Protein AF-A0A849J3S6-F1 (afdb_monomer)

Secondary structure (DSSP, 8-state):
---HHHHHHHHHHHHHHHHHHHGGGHHHHHHHHHHHHHHH-HHHHT---HHHHHHHHHHHHHHHHHHHHHHHHTSPPPHHHHHHHHHHHHHHHHTT--HHHHHHHHHHHHHHHHHHHHH-TTTTSTTGGGGHHHHHHHHHHHHHHHHHHHHHHHHHHHHHHHHHHHHHHHHHHHHHHHT---TTS---GGGGS-EEEEEEEE-TT--HHHHHHHHHHHHHHS-EEEEEEETTEEEEEEE--SS--HHHHHHHHHHHBTTTSEEEEEEEEEE-HHHHHHHHHHHHHHHHHHHHHH-TTS-SEEEHHHHHHHHHHHTSHHHHHHHHHHHHGGGGGGGGSTTHHHHHHHHHHTTT-HHHHHHHTT--HHHHHHHHHHHHHHHHHHHTSHHHHHHHHHHHHHHHHHHHHHHHHHHHHTTT-----GGGTT------------S------------------------

Structure (mmCIF, N/CA/C/O backbone):
data_AF-A0A849J3S6-F1
#
_entry.id   AF-A0A849J3S6-F1
#
loop_
_atom_site.group_PDB
_atom_site.id
_atom_site.type_symbol
_atom_site.label_atom_id
_atom_site.label_alt_id
_atom_site.label_comp_id
_atom_site.label_asym_id
_atom_site.label_entity_id
_atom_site.label_seq_id
_atom_site.pdbx_PDB_ins_code
_atom_site.Cartn_x
_atom_site.Cartn_y
_atom_site.Cartn_z
_atom_site.occupancy
_atom_site.B_iso_or_equiv
_atom_site.auth_seq_id
_atom_site.auth_comp_id
_atom_site.auth_asym_id
_atom_site.auth_atom_id
_atom_site.pdbx_PDB_model_num
ATOM 1 N N . MET A 1 1 ? -9.230 21.180 59.616 1.00 38.84 1 MET A N 1
ATOM 2 C CA . MET A 1 1 ? -8.380 20.272 58.823 1.00 38.84 1 MET A CA 1
ATOM 3 C C . MET A 1 1 ? -9.153 18.963 58.733 1.00 38.84 1 MET A C 1
ATOM 5 O O . MET A 1 1 ? -9.091 18.172 59.657 1.00 38.84 1 MET A O 1
ATOM 9 N N . PHE A 1 2 ? -10.050 18.853 57.747 1.00 43.12 2 PHE A N 1
ATOM 10 C CA . PHE A 1 2 ? -10.914 17.678 57.570 1.00 43.12 2 PHE A CA 1
ATOM 11 C C . PHE A 1 2 ? -10.048 16.527 57.055 1.00 43.12 2 PHE A C 1
ATOM 13 O O . PHE A 1 2 ? -9.351 16.692 56.057 1.00 43.12 2 PHE A O 1
ATOM 20 N N . GLU A 1 3 ? -10.035 15.410 57.777 1.00 46.34 3 GLU A N 1
ATOM 21 C CA . GLU A 1 3 ? -9.228 14.235 57.452 1.00 46.34 3 GLU A CA 1
ATOM 22 C C . GLU A 1 3 ? -9.710 13.583 56.142 1.00 46.34 3 GLU A C 1
ATOM 24 O O . GLU A 1 3 ? -10.835 13.078 56.100 1.00 46.34 3 GLU A O 1
ATOM 29 N N . PRO A 1 4 ? -8.870 13.511 55.090 1.00 59.78 4 PRO A N 1
ATOM 30 C CA . PRO A 1 4 ? -9.241 12.896 53.811 1.00 59.78 4 PRO A CA 1
ATOM 31 C C . PRO A 1 4 ? -9.652 11.414 53.933 1.00 59.78 4 PRO A C 1
ATOM 33 O O . PRO A 1 4 ? -10.399 10.892 53.105 1.00 59.78 4 PRO A O 1
ATOM 36 N N . GLN A 1 5 ? -9.202 10.728 54.989 1.00 62.12 5 GLN A N 1
ATOM 37 C CA . GLN A 1 5 ? -9.518 9.320 55.246 1.00 62.12 5 GLN A CA 1
ATOM 38 C C . GLN A 1 5 ? -10.981 9.097 55.673 1.00 62.12 5 GLN A C 1
ATOM 40 O O . GLN A 1 5 ? -11.570 8.079 55.313 1.00 62.12 5 GLN A O 1
ATOM 45 N N . SER A 1 6 ? -11.594 10.056 56.378 1.00 69.44 6 SER A N 1
ATOM 46 C CA . SER A 1 6 ? -12.985 9.947 56.847 1.00 69.44 6 SER A CA 1
ATOM 47 C C . SER A 1 6 ? -13.983 10.071 55.689 1.00 69.44 6 SER A C 1
ATOM 49 O O . SER A 1 6 ? -14.912 9.269 55.569 1.00 69.44 6 SER A O 1
ATOM 51 N N . THR A 1 7 ? -13.737 11.012 54.771 1.00 75.81 7 THR A N 1
ATOM 52 C CA . THR A 1 7 ? -14.564 11.211 53.572 1.00 75.81 7 THR A CA 1
ATOM 53 C C . THR A 1 7 ? -14.465 10.025 52.613 1.00 75.81 7 THR A C 1
ATOM 55 O O . THR A 1 7 ? -15.486 9.551 52.122 1.00 75.81 7 THR A O 1
ATOM 58 N N . THR A 1 8 ? -13.262 9.478 52.411 1.00 81.38 8 THR A N 1
ATOM 59 C CA . THR A 1 8 ? -13.049 8.299 51.551 1.00 81.38 8 THR A CA 1
ATOM 60 C C . THR A 1 8 ? -13.844 7.091 52.055 1.00 81.38 8 THR A C 1
ATOM 62 O O . THR A 1 8 ? -14.567 6.457 51.291 1.00 81.38 8 THR A O 1
ATOM 65 N N . LEU A 1 9 ? -13.798 6.816 53.364 1.00 86.12 9 LEU A N 1
ATOM 66 C CA . LEU A 1 9 ? -14.548 5.712 53.969 1.00 86.12 9 LEU A CA 1
ATOM 67 C C . LEU A 1 9 ? -16.072 5.916 53.876 1.00 86.12 9 LEU A C 1
ATOM 69 O O . LEU A 1 9 ? -16.816 4.951 53.684 1.00 86.12 9 LEU A O 1
ATOM 73 N N . ALA A 1 10 ? -16.543 7.162 54.003 1.00 89.19 10 ALA A N 1
ATOM 74 C CA . ALA A 1 10 ? -17.956 7.503 53.854 1.00 89.19 10 ALA A CA 1
ATOM 75 C C . ALA A 1 10 ? -18.454 7.266 52.419 1.00 89.19 10 ALA A C 1
ATOM 77 O O . ALA A 1 10 ? -19.522 6.680 52.236 1.00 89.19 10 ALA A O 1
ATOM 78 N N . VAL A 1 11 ? -17.657 7.646 51.415 1.00 90.38 11 VAL A N 1
ATOM 79 C CA . VAL A 1 11 ? -17.949 7.412 49.993 1.00 90.38 11 VAL A CA 1
ATOM 80 C C . VAL A 1 11 ? -17.987 5.919 49.685 1.00 90.38 11 VAL A C 1
ATOM 82 O O . VAL A 1 11 ? -18.984 5.446 49.145 1.00 90.38 11 VAL A O 1
ATOM 85 N N . SER A 1 12 ? -16.975 5.147 50.099 1.00 91.31 12 SER A N 1
ATOM 86 C CA . SER A 1 12 ? -16.956 3.691 49.893 1.00 91.31 12 SER A CA 1
ATOM 87 C C . SER A 1 12 ? -18.169 3.004 50.524 1.00 91.31 12 SER A C 1
ATOM 89 O O . SER A 1 12 ? -18.787 2.137 49.908 1.00 91.31 12 SER A O 1
ATOM 91 N N . ARG A 1 13 ? -18.562 3.412 51.739 1.00 92.25 13 ARG A N 1
ATOM 92 C CA . ARG A 1 13 ? -19.748 2.861 52.411 1.00 92.25 13 ARG A CA 1
ATOM 93 C C . ARG A 1 13 ? -21.039 3.216 51.671 1.00 92.25 13 ARG A C 1
ATOM 95 O O . ARG A 1 13 ? -21.909 2.357 51.550 1.00 92.25 13 ARG A O 1
ATOM 102 N N . LEU A 1 14 ? -21.167 4.454 51.193 1.00 93.06 14 LEU A N 1
ATOM 103 C CA . LEU A 1 14 ? -22.329 4.898 50.425 1.00 93.06 14 LEU A CA 1
ATOM 104 C C . LEU A 1 14 ? -22.452 4.120 49.108 1.00 93.06 14 LEU A C 1
ATOM 106 O O . LEU A 1 14 ? -23.520 3.584 48.818 1.00 93.06 14 LEU A O 1
ATOM 110 N N . LEU A 1 15 ? -21.359 4.009 48.347 1.00 93.62 15 LEU A N 1
ATOM 111 C CA . LEU A 1 15 ? -21.323 3.257 47.090 1.00 93.62 15 LEU A CA 1
ATOM 112 C C . LEU A 1 15 ? -21.666 1.781 47.310 1.00 93.62 15 LEU A C 1
ATOM 114 O O . LEU A 1 15 ? -22.495 1.245 46.580 1.00 93.62 15 LEU A O 1
ATOM 118 N N . TYR A 1 16 ? -21.130 1.154 48.360 1.00 94.94 16 TYR A N 1
ATOM 119 C CA . TYR A 1 16 ? -21.482 -0.217 48.730 1.00 94.94 16 TYR A CA 1
ATOM 120 C C . TYR A 1 16 ? -22.984 -0.387 48.999 1.00 94.94 16 TYR A C 1
ATOM 122 O O . TYR A 1 16 ? -23.604 -1.319 48.491 1.00 94.94 16 TYR A O 1
ATOM 130 N N . GLN A 1 17 ? -23.588 0.517 49.778 1.00 94.06 17 GLN A N 1
ATOM 131 C CA . GLN A 1 17 ? -25.015 0.452 50.107 1.00 94.06 17 GLN A CA 1
ATOM 132 C C . GLN A 1 17 ? -25.901 0.633 48.870 1.00 94.06 17 GLN A C 1
ATOM 134 O O . GLN A 1 17 ? -26.889 -0.083 48.718 1.00 94.06 17 GLN A O 1
ATOM 139 N N . ILE A 1 18 ? -25.542 1.562 47.978 1.00 94.19 18 ILE A N 1
ATOM 140 C CA . ILE A 1 18 ? -26.258 1.765 46.714 1.00 94.19 18 ILE A CA 1
ATOM 141 C C . ILE A 1 18 ? -26.106 0.530 45.819 1.00 94.19 18 ILE A C 1
ATOM 143 O O . ILE A 1 18 ? -27.108 0.040 45.307 1.00 94.19 18 ILE A O 1
ATOM 147 N N . ALA A 1 19 ? -24.893 -0.013 45.678 1.00 95.06 19 ALA A N 1
ATOM 148 C CA . ALA A 1 19 ? -24.635 -1.206 44.874 1.00 95.06 19 ALA A CA 1
ATOM 149 C C . ALA A 1 19 ? -25.459 -2.407 45.354 1.00 95.06 19 ALA A C 1
ATOM 151 O O . ALA A 1 19 ? -26.106 -3.059 44.541 1.00 95.06 19 ALA A O 1
ATOM 152 N N . ALA A 1 20 ? -25.511 -2.643 46.670 1.00 93.88 20 ALA A N 1
ATOM 153 C CA . ALA A 1 20 ? -26.311 -3.717 47.259 1.00 93.88 20 ALA A CA 1
ATOM 154 C C . ALA A 1 20 ? -27.817 -3.565 46.971 1.00 93.88 20 ALA A C 1
ATOM 156 O O . ALA A 1 20 ? -28.517 -4.561 46.811 1.00 93.88 20 ALA A O 1
ATOM 157 N N . GLY A 1 21 ? -28.321 -2.327 46.888 1.00 92.25 21 GLY A N 1
ATOM 158 C CA . GLY A 1 21 ? -29.706 -2.057 46.493 1.00 92.25 21 GLY A CA 1
ATOM 159 C C . GLY A 1 21 ? -29.968 -2.273 44.999 1.00 92.25 21 GLY A C 1
ATOM 160 O O . GLY A 1 21 ? -31.044 -2.734 44.633 1.00 92.25 21 GLY A O 1
ATOM 161 N N . LEU A 1 22 ? -28.987 -1.971 44.145 1.00 94.81 22 LEU A N 1
ATOM 162 C CA . LEU A 1 22 ? -29.101 -2.088 42.688 1.00 94.81 22 LEU A CA 1
ATOM 163 C C . LEU A 1 22 ? -28.779 -3.494 42.153 1.00 94.81 22 LEU A C 1
ATOM 165 O O . LEU A 1 22 ? -29.126 -3.797 41.015 1.00 94.81 22 LEU A O 1
ATOM 169 N N . GLU A 1 23 ? -28.143 -4.367 42.940 1.00 93.50 23 GLU A N 1
ATOM 170 C CA . GLU A 1 23 ? -27.728 -5.709 42.496 1.00 93.50 23 GLU A CA 1
ATOM 171 C C . GLU A 1 23 ? -28.919 -6.563 42.025 1.00 93.50 23 GLU A C 1
ATOM 173 O O . GLU A 1 23 ? -28.847 -7.201 40.971 1.00 93.50 23 GLU A O 1
ATOM 178 N N . ALA A 1 24 ? -30.052 -6.485 42.733 1.00 91.81 24 ALA A N 1
ATOM 179 C CA . ALA A 1 24 ? -31.300 -7.156 42.357 1.00 91.81 24 ALA A CA 1
ATOM 180 C C . ALA A 1 24 ? -31.964 -6.572 41.094 1.00 91.81 24 ALA A C 1
ATOM 182 O O . ALA A 1 24 ? -32.828 -7.213 40.501 1.00 91.81 24 ALA A O 1
ATOM 183 N N . GLU A 1 25 ? -31.570 -5.367 40.676 1.00 94.38 25 GLU A N 1
ATOM 184 C CA . GLU A 1 25 ? -32.097 -4.678 39.495 1.00 94.38 25 GLU A CA 1
ATOM 185 C C . GLU A 1 25 ? -31.132 -4.722 38.299 1.00 94.38 25 GLU A C 1
ATOM 187 O O . GLU A 1 25 ? -31.404 -4.099 37.274 1.00 94.38 25 GLU A O 1
ATOM 192 N N . SER A 1 26 ? -30.022 -5.461 38.397 1.00 94.50 26 SER A N 1
ATOM 193 C CA . SER A 1 26 ? -28.978 -5.520 37.363 1.00 94.50 26 SER A CA 1
ATOM 194 C C . SER A 1 26 ? -29.527 -5.810 35.959 1.00 94.50 26 SER A C 1
ATOM 196 O O . SER A 1 26 ? -29.238 -5.045 35.040 1.00 94.50 26 SER A O 1
ATOM 198 N N . ASP A 1 27 ? -30.408 -6.802 35.803 1.00 95.50 27 ASP A N 1
ATOM 199 C CA . ASP A 1 27 ? -31.054 -7.122 34.519 1.00 95.50 27 ASP A CA 1
ATOM 200 C C . ASP A 1 27 ? -31.874 -5.946 33.960 1.00 95.50 27 ASP A C 1
ATOM 202 O O . ASP A 1 27 ? -31.818 -5.635 32.766 1.00 95.50 27 ASP A O 1
ATOM 206 N N . ARG A 1 28 ? -32.617 -5.238 34.826 1.00 96.88 28 ARG A N 1
ATOM 207 C CA . ARG A 1 28 ? -33.397 -4.050 34.439 1.00 96.88 28 ARG A CA 1
ATOM 208 C C . ARG A 1 28 ? -32.472 -2.933 33.963 1.00 96.88 28 ARG A C 1
ATOM 210 O O . ARG A 1 28 ? -32.774 -2.274 32.968 1.00 96.88 28 ARG A O 1
ATOM 217 N N . ILE A 1 29 ? -31.362 -2.716 34.664 1.00 97.81 29 ILE A N 1
ATOM 218 C CA . ILE A 1 29 ? -30.374 -1.690 34.321 1.00 97.81 29 ILE A CA 1
ATOM 219 C C . ILE A 1 29 ? -29.701 -2.038 32.988 1.00 97.81 29 ILE A C 1
ATOM 221 O O . ILE A 1 29 ? -29.568 -1.171 32.126 1.00 97.81 29 ILE A O 1
ATOM 225 N N . THR A 1 30 ? -29.348 -3.306 32.760 1.00 97.94 30 THR A N 1
ATOM 226 C CA . THR A 1 30 ? -28.805 -3.777 31.477 1.00 97.94 30 THR A CA 1
ATOM 227 C C . THR A 1 30 ? -29.768 -3.501 30.327 1.00 97.94 30 THR A C 1
ATOM 229 O O . THR A 1 30 ? -29.363 -2.929 29.313 1.00 97.94 30 THR A O 1
ATOM 232 N N . LEU A 1 31 ? -31.056 -3.813 30.494 1.00 97.62 31 LEU A N 1
ATOM 233 C CA . LEU A 1 31 ? -32.079 -3.491 29.496 1.00 97.62 31 LEU A CA 1
ATOM 234 C C . LEU A 1 31 ? -32.222 -1.978 29.270 1.00 97.62 31 LEU A C 1
ATOM 236 O O . LEU A 1 31 ? -32.399 -1.549 28.131 1.00 97.62 31 LEU A O 1
ATOM 240 N N . ALA A 1 32 ? -32.098 -1.160 30.319 1.00 98.06 32 ALA A N 1
ATOM 241 C CA . ALA A 1 32 ? -32.125 0.297 30.196 1.00 98.06 32 ALA A CA 1
ATOM 242 C C . ALA A 1 32 ? -30.933 0.836 29.385 1.00 98.06 32 ALA A C 1
ATOM 244 O O . ALA A 1 32 ? -31.113 1.725 28.550 1.00 98.06 32 ALA A O 1
ATOM 245 N N . VAL A 1 33 ? -29.733 0.274 29.573 1.00 98.19 33 VAL A N 1
ATOM 246 C CA . VAL A 1 33 ? -28.544 0.613 28.771 1.00 98.19 33 VAL A CA 1
ATOM 247 C C . VAL A 1 33 ? -28.766 0.264 27.299 1.00 98.19 33 VAL A C 1
ATOM 249 O O . VAL A 1 33 ? -28.520 1.100 26.432 1.00 98.19 33 VAL A O 1
ATOM 252 N N . ILE A 1 34 ? -29.274 -0.934 27.006 1.00 97.12 34 ILE A N 1
ATOM 253 C CA . ILE A 1 34 ? -29.529 -1.384 25.627 1.00 97.12 34 ILE A CA 1
ATOM 254 C C . ILE A 1 34 ? -30.582 -0.505 24.953 1.00 97.12 34 ILE A C 1
ATOM 256 O O . ILE A 1 34 ? -30.379 -0.042 23.832 1.00 97.12 34 ILE A O 1
ATOM 260 N N . HIS A 1 35 ? -31.671 -0.195 25.657 1.00 97.38 35 HIS A N 1
ATOM 261 C CA . HIS A 1 35 ? -32.690 0.717 25.148 1.00 97.38 35 HIS A CA 1
ATOM 262 C C . HIS A 1 35 ? -32.108 2.109 24.851 1.00 97.38 35 HIS A C 1
ATOM 264 O O . HIS A 1 35 ? -32.442 2.720 23.836 1.00 97.38 35 HIS A O 1
ATOM 270 N N . ALA A 1 36 ? -31.204 2.612 25.699 1.00 97.94 36 ALA A N 1
ATOM 271 C CA . ALA A 1 36 ? -30.512 3.872 25.445 1.00 97.94 36 ALA A CA 1
ATOM 272 C C . ALA A 1 36 ? -29.578 3.790 24.223 1.00 97.94 36 ALA A C 1
ATOM 274 O O . ALA A 1 36 ? -29.504 4.749 23.456 1.00 97.94 36 ALA A O 1
ATOM 275 N N . TYR A 1 37 ? -28.911 2.655 23.984 1.00 97.25 37 TYR A N 1
ATOM 276 C CA . TYR A 1 37 ? -28.100 2.452 22.776 1.00 97.25 37 TYR A CA 1
ATOM 277 C C . TYR A 1 37 ? -28.961 2.509 21.512 1.00 97.25 37 TYR A C 1
ATOM 279 O O . TYR A 1 37 ? -28.650 3.276 20.599 1.00 97.25 37 TYR A O 1
ATOM 287 N N . ASP A 1 38 ? -30.065 1.761 21.480 1.00 95.62 38 ASP A N 1
ATOM 288 C CA . ASP A 1 38 ? -30.997 1.750 20.348 1.00 95.62 38 ASP A CA 1
ATOM 289 C C . ASP A 1 38 ? -31.619 3.132 20.109 1.00 95.62 38 ASP A C 1
ATOM 291 O O . ASP A 1 38 ? -31.822 3.557 18.965 1.00 95.62 38 ASP A O 1
ATOM 295 N N . PHE A 1 39 ? -31.902 3.877 21.177 1.00 96.69 39 PHE A N 1
ATOM 296 C CA . PHE A 1 39 ? -32.488 5.205 21.068 1.00 96.69 39 PHE A CA 1
ATOM 297 C C . PHE A 1 39 ? -31.479 6.272 20.622 1.00 96.69 39 PHE A C 1
ATOM 299 O O . PHE A 1 39 ? -31.827 7.123 19.806 1.00 96.69 39 PHE A O 1
ATOM 306 N N . GLU A 1 40 ? -30.233 6.238 21.089 1.00 97.44 40 GLU A N 1
ATOM 307 C CA . GLU A 1 40 ? -29.298 7.367 20.939 1.00 97.44 40 GLU A CA 1
ATOM 308 C C . GLU A 1 40 ? -28.202 7.145 19.897 1.00 97.44 40 GLU A C 1
ATOM 310 O O . GLU A 1 40 ? -27.584 8.115 19.450 1.00 97.44 40 GLU A O 1
ATOM 315 N N . ILE A 1 41 ? -27.947 5.897 19.496 1.00 97.25 41 ILE A N 1
ATOM 316 C CA . ILE A 1 41 ? -26.786 5.537 18.678 1.00 97.25 41 ILE A CA 1
ATOM 317 C C . ILE A 1 41 ? -27.263 4.909 17.361 1.00 97.25 41 ILE A C 1
ATOM 319 O O . ILE A 1 41 ? -27.578 3.717 17.323 1.00 97.25 41 ILE A O 1
ATOM 323 N N . PRO A 1 42 ? -27.291 5.674 16.249 1.00 96.56 42 PRO A N 1
ATOM 324 C CA . PRO A 1 42 ? -27.796 5.191 14.962 1.00 96.56 42 PRO A CA 1
ATOM 325 C C . PRO A 1 42 ? -27.152 3.880 14.495 1.00 96.56 42 PRO A C 1
ATOM 327 O O . PRO A 1 42 ? -27.852 3.000 14.000 1.00 96.56 42 PRO A O 1
ATOM 330 N N . THR A 1 43 ? -25.839 3.724 14.699 1.00 95.38 43 THR A N 1
ATOM 331 C CA . THR A 1 43 ? -25.095 2.516 14.317 1.00 95.38 43 THR A CA 1
ATOM 332 C C . THR A 1 43 ? -25.557 1.278 15.082 1.00 95.38 43 THR A C 1
ATOM 334 O O . THR A 1 43 ? -25.656 0.212 14.486 1.00 95.38 43 THR A O 1
ATOM 337 N N . TYR A 1 44 ? -25.878 1.406 16.376 1.00 95.19 44 TYR A N 1
ATOM 338 C CA . TYR A 1 44 ? -26.366 0.280 17.180 1.00 95.19 44 TYR A CA 1
ATOM 339 C C . TYR A 1 44 ? -27.829 -0.038 16.864 1.00 95.19 44 TYR A C 1
ATOM 341 O O . TYR A 1 44 ? -28.159 -1.202 16.659 1.00 95.19 44 TYR A O 1
ATOM 349 N N . ARG A 1 45 ? -28.674 0.985 16.676 1.00 96.06 45 ARG A N 1
ATOM 350 C CA . ARG A 1 45 ? -30.063 0.809 16.217 1.00 96.06 45 ARG A CA 1
ATOM 351 C C . ARG A 1 45 ? -30.155 0.041 14.892 1.00 96.06 45 ARG A C 1
ATOM 353 O O . ARG A 1 45 ? -31.105 -0.702 14.661 1.00 96.06 45 ARG A O 1
ATOM 360 N N . ALA A 1 46 ? -29.183 0.249 14.004 1.00 95.12 46 ALA A N 1
ATOM 361 C CA . ALA A 1 46 ? -29.123 -0.400 12.698 1.00 95.12 46 ALA A CA 1
ATOM 362 C C . ALA A 1 46 ? -28.688 -1.880 12.755 1.00 95.12 46 ALA A C 1
ATOM 364 O O . ALA A 1 46 ? -28.790 -2.575 11.741 1.00 95.12 46 ALA A O 1
ATOM 365 N N . ILE A 1 47 ? -28.228 -2.387 13.907 1.00 93.31 47 ILE A N 1
ATOM 366 C CA . ILE A 1 47 ? -27.844 -3.793 14.065 1.00 93.31 47 ILE A CA 1
ATOM 367 C C . ILE A 1 47 ? -29.096 -4.663 13.926 1.00 93.31 47 ILE A C 1
ATOM 369 O O . ILE A 1 47 ? -29.991 -4.641 14.774 1.00 93.31 47 ILE A O 1
ATOM 373 N N . SER A 1 48 ? -29.151 -5.451 12.854 1.00 91.88 48 SER A N 1
ATOM 374 C CA . SER A 1 48 ? -30.236 -6.401 12.575 1.00 91.88 48 SER A CA 1
ATOM 375 C C . SER A 1 48 ? -29.869 -7.852 12.895 1.00 91.88 48 SER A C 1
ATOM 377 O O . SER A 1 48 ? -30.763 -8.655 13.146 1.00 91.88 48 SER A O 1
ATOM 379 N N . ASP A 1 49 ? -28.576 -8.186 12.925 1.00 93.88 49 ASP A N 1
ATOM 380 C CA . ASP A 1 49 ? -28.091 -9.526 13.261 1.00 93.88 49 ASP A CA 1
ATOM 381 C C . ASP A 1 49 ? -28.338 -9.840 14.746 1.00 93.88 49 ASP A C 1
ATOM 383 O O . ASP A 1 49 ? -27.814 -9.164 15.637 1.00 93.88 49 ASP A O 1
ATOM 387 N N . GLN A 1 50 ? -29.116 -10.894 15.012 1.00 94.62 50 GLN A N 1
ATOM 388 C CA . GLN A 1 50 ? -29.448 -11.327 16.367 1.00 94.62 50 GLN A CA 1
ATOM 389 C C . GLN A 1 50 ? -28.208 -11.731 17.170 1.00 94.62 50 GLN A C 1
ATOM 391 O O . GLN A 1 50 ? -28.105 -11.363 18.334 1.00 94.62 50 GLN A O 1
ATOM 396 N N . ARG A 1 51 ? -27.221 -12.396 16.555 1.00 94.19 51 ARG A N 1
ATOM 397 C CA . ARG A 1 51 ? -25.986 -12.794 17.255 1.00 94.19 51 ARG A CA 1
ATOM 398 C C . ARG A 1 51 ? -25.209 -11.577 17.735 1.00 94.19 51 ARG A C 1
ATOM 400 O O . ARG A 1 51 ? -24.616 -11.590 18.809 1.00 94.19 51 ARG A O 1
ATOM 407 N N . MET A 1 52 ? -25.216 -10.513 16.934 1.00 94.62 52 MET A N 1
ATOM 408 C CA . MET A 1 52 ? -24.579 -9.256 17.300 1.00 94.62 52 MET A CA 1
ATOM 409 C C . MET A 1 52 ? -25.340 -8.552 18.426 1.00 94.62 52 MET A C 1
ATOM 411 O O . MET A 1 52 ? -24.700 -8.013 19.325 1.00 94.62 52 MET A O 1
ATOM 415 N N . ARG A 1 53 ? -26.679 -8.592 18.426 1.00 94.56 53 ARG A N 1
ATOM 416 C CA . ARG A 1 53 ? -27.500 -8.067 19.533 1.00 94.56 53 ARG A CA 1
ATOM 417 C C . ARG A 1 53 ? -27.274 -8.826 20.837 1.00 94.56 53 ARG A C 1
ATOM 419 O O . ARG A 1 53 ? -27.080 -8.185 21.866 1.00 94.56 53 ARG A O 1
ATOM 426 N N . ASP A 1 54 ? -27.235 -10.154 20.787 1.00 95.69 54 ASP A N 1
ATOM 427 C CA . ASP A 1 54 ? -26.960 -11.000 21.955 1.00 95.69 54 ASP A CA 1
ATOM 428 C C . ASP A 1 54 ? -25.572 -10.686 22.534 1.00 95.69 54 ASP A C 1
ATOM 430 O O . ASP A 1 54 ? -25.396 -10.548 23.741 1.00 95.69 54 ASP A O 1
ATOM 434 N N . ASP A 1 55 ? -24.582 -10.469 21.667 1.00 96.38 55 ASP A N 1
ATOM 435 C CA . ASP A 1 55 ? -23.248 -10.061 22.094 1.00 96.38 55 ASP A CA 1
ATOM 436 C C . ASP A 1 55 ? -23.214 -8.637 22.685 1.00 96.38 55 ASP A C 1
ATOM 438 O O . ASP A 1 55 ? -22.492 -8.388 23.649 1.00 96.38 55 ASP A O 1
ATOM 442 N N . VAL A 1 56 ? -24.001 -7.688 22.153 1.00 96.31 56 VAL A N 1
ATOM 443 C CA . VAL A 1 56 ? -24.177 -6.363 22.784 1.00 96.31 56 VAL A CA 1
ATOM 444 C C . VAL A 1 56 ? -24.776 -6.523 24.180 1.00 96.31 56 VAL A C 1
ATOM 446 O O . VAL A 1 56 ? -24.285 -5.882 25.107 1.00 96.31 56 VAL A O 1
ATOM 449 N N . PHE A 1 57 ? -25.773 -7.396 24.345 1.00 97.00 57 PHE A N 1
ATOM 450 C CA . PHE A 1 57 ? -26.382 -7.673 25.644 1.00 97.00 57 PHE A CA 1
ATOM 451 C C . PHE A 1 57 ? -25.343 -8.165 26.658 1.00 97.00 57 PHE A C 1
ATOM 453 O O . PHE A 1 57 ? -25.222 -7.572 27.728 1.00 97.00 57 PHE A O 1
ATOM 460 N N . VAL A 1 58 ? -24.533 -9.167 26.298 1.00 97.50 58 VAL A N 1
ATOM 461 C CA . VAL A 1 58 ? -23.470 -9.712 27.166 1.00 97.50 58 VAL A CA 1
ATOM 462 C C . VAL A 1 58 ? -22.473 -8.629 27.592 1.00 97.50 58 VAL A C 1
ATOM 464 O O . VAL A 1 58 ? -22.059 -8.572 28.751 1.00 97.50 58 VAL A O 1
ATOM 467 N N . VAL A 1 59 ? -22.093 -7.732 26.678 1.00 97.12 59 VAL A N 1
ATOM 468 C CA . VAL A 1 59 ? -21.178 -6.623 26.992 1.00 97.12 59 VAL A CA 1
ATOM 469 C C . VAL A 1 59 ? -21.843 -5.595 27.913 1.00 97.12 59 VAL A C 1
ATOM 471 O O . VAL A 1 59 ? -21.215 -5.143 28.870 1.00 97.12 59 VAL A O 1
ATOM 474 N N . CYS A 1 60 ? -23.106 -5.234 27.672 1.00 97.44 60 CYS A N 1
ATOM 475 C CA . CYS A 1 60 ? -23.864 -4.335 28.546 1.00 97.44 60 CYS A CA 1
ATOM 476 C C . CYS A 1 60 ? -24.040 -4.922 29.952 1.00 97.44 60 CYS A C 1
ATOM 478 O O . CYS A 1 60 ? -23.865 -4.209 30.938 1.00 97.44 60 CYS A O 1
ATOM 480 N N . GLU A 1 61 ? -24.326 -6.217 30.060 1.00 97.88 61 GLU A N 1
ATOM 481 C CA . GLU A 1 61 ? -24.396 -6.936 31.332 1.00 97.88 61 GLU A CA 1
ATOM 482 C C . GLU A 1 61 ? -23.054 -6.894 32.077 1.00 97.88 61 GLU A C 1
ATOM 484 O O . GLU A 1 61 ? -23.013 -6.571 33.265 1.00 97.88 61 GLU A O 1
ATOM 489 N N . ALA A 1 62 ? -21.941 -7.132 31.375 1.00 97.06 62 ALA A N 1
ATOM 490 C CA . ALA A 1 62 ? -20.602 -7.030 31.949 1.00 97.06 62 ALA A CA 1
ATOM 491 C C . ALA A 1 62 ? -20.290 -5.609 32.454 1.00 97.06 62 ALA A C 1
ATOM 493 O O . ALA A 1 62 ? -19.747 -5.460 33.548 1.00 97.06 62 ALA A O 1
ATOM 494 N N . ILE A 1 63 ? -20.680 -4.563 31.715 1.00 96.00 63 ILE A N 1
ATOM 495 C CA . ILE A 1 63 ? -20.518 -3.162 32.143 1.00 96.00 63 ILE A CA 1
ATOM 496 C C . ILE A 1 63 ? -21.288 -2.898 33.444 1.00 96.00 63 ILE A C 1
ATOM 498 O O . ILE A 1 63 ? -20.708 -2.376 34.397 1.00 96.00 63 ILE A O 1
ATOM 502 N N . VAL A 1 64 ? -22.569 -3.281 33.507 1.00 97.00 64 VAL A N 1
ATOM 503 C CA . VAL A 1 64 ? -23.417 -3.085 34.698 1.00 97.00 64 VAL A CA 1
ATOM 504 C C . VAL A 1 64 ? -22.852 -3.850 35.893 1.00 97.00 64 VAL A C 1
ATOM 506 O O . VAL A 1 64 ? -22.650 -3.276 36.963 1.00 97.00 64 VAL A O 1
ATOM 509 N N . ARG A 1 65 ? -22.524 -5.132 35.708 1.00 96.06 65 ARG A N 1
ATOM 510 C CA . ARG A 1 65 ? -21.954 -5.979 36.760 1.00 96.06 65 ARG A CA 1
ATOM 511 C C . ARG A 1 65 ? -20.623 -5.433 37.269 1.00 96.06 65 ARG A C 1
ATOM 513 O O . ARG A 1 65 ? -20.400 -5.386 38.476 1.00 96.06 65 ARG A O 1
ATOM 520 N N . GLY A 1 66 ? -19.746 -5.010 36.363 1.00 94.81 66 GLY A N 1
ATOM 521 C CA . GLY A 1 66 ? -18.442 -4.470 36.723 1.00 94.81 66 GLY A CA 1
ATOM 522 C C . GLY A 1 66 ? -18.530 -3.126 37.442 1.00 94.81 66 GLY A C 1
ATOM 523 O O . GLY A 1 66 ? -17.770 -2.906 38.380 1.00 94.81 66 GLY A O 1
ATOM 524 N N . TRP A 1 67 ? -19.494 -2.271 37.087 1.00 95.00 67 TRP A N 1
ATOM 525 C CA . TRP A 1 67 ? -19.789 -1.044 37.836 1.00 95.00 67 TRP A CA 1
ATOM 526 C C . TRP A 1 67 ? -20.263 -1.340 39.259 1.00 95.00 67 TRP A C 1
ATOM 528 O O . TRP A 1 67 ? -19.708 -0.800 40.213 1.00 95.00 67 TRP A O 1
ATOM 538 N N . LEU A 1 68 ? -21.234 -2.245 39.422 1.00 95.50 68 LEU A N 1
ATOM 539 C CA . LEU A 1 68 ? -21.742 -2.626 40.743 1.00 95.50 68 LEU A CA 1
ATOM 540 C C . LEU A 1 68 ? -20.633 -3.226 41.621 1.00 95.50 68 LEU A C 1
ATOM 542 O O . LEU A 1 68 ? -20.490 -2.837 42.778 1.00 95.50 68 LEU A O 1
ATOM 546 N N . ARG A 1 69 ? -19.784 -4.101 41.064 1.00 94.56 69 ARG A N 1
ATOM 547 C CA . ARG A 1 69 ? -18.622 -4.673 41.773 1.00 94.56 69 ARG A CA 1
ATOM 548 C C . ARG A 1 69 ? -17.591 -3.612 42.161 1.00 94.56 69 ARG A C 1
ATOM 550 O O . ARG A 1 69 ? -17.092 -3.631 43.290 1.00 94.56 69 ARG A O 1
ATOM 557 N N . ALA A 1 70 ? -17.300 -2.670 41.266 1.00 93.25 70 ALA A N 1
ATOM 558 C CA . ALA A 1 70 ? -16.403 -1.551 41.545 1.00 93.25 70 ALA A CA 1
ATOM 559 C C . ALA A 1 70 ? -16.953 -0.647 42.660 1.00 93.25 70 ALA A C 1
ATOM 561 O O . ALA A 1 70 ? -16.209 -0.257 43.557 1.00 93.25 70 ALA A O 1
ATOM 562 N N . MET A 1 71 ? -18.265 -0.386 42.678 1.00 93.81 71 MET A N 1
ATOM 563 C CA . MET A 1 71 ? -18.926 0.341 43.767 1.00 93.81 71 MET A CA 1
ATOM 564 C C . MET A 1 71 ? -18.858 -0.415 45.100 1.00 93.81 71 MET A C 1
ATOM 566 O O . MET A 1 71 ? -18.570 0.191 46.131 1.00 93.81 71 MET A O 1
ATOM 570 N N . SER A 1 72 ? -19.094 -1.733 45.099 1.00 92.75 72 SER A N 1
ATOM 571 C CA . SER A 1 72 ? -19.043 -2.560 46.313 1.00 92.75 72 SER A CA 1
ATOM 572 C C . SER A 1 72 ? -17.649 -2.637 46.932 1.00 92.75 72 SER A C 1
ATOM 574 O O . SER A 1 72 ? -17.521 -2.750 48.148 1.00 92.75 72 SER A O 1
ATOM 576 N N . THR A 1 73 ? -16.602 -2.593 46.111 1.00 89.00 73 THR A N 1
ATOM 577 C CA . THR A 1 73 ? -15.208 -2.692 46.568 1.00 89.00 73 THR A CA 1
ATOM 578 C C . THR A 1 73 ? -14.522 -1.333 46.706 1.00 89.00 73 THR A C 1
ATOM 580 O O . THR A 1 73 ? -13.434 -1.265 47.274 1.00 89.00 73 THR A O 1
ATOM 583 N N . ALA A 1 74 ? -15.150 -0.259 46.208 1.00 82.56 74 ALA A N 1
ATOM 584 C CA . ALA A 1 74 ? -14.530 1.050 45.996 1.00 82.56 74 ALA A CA 1
ATOM 585 C C . ALA A 1 74 ? -13.179 0.947 45.258 1.00 82.56 74 ALA A C 1
ATOM 587 O O . ALA A 1 74 ? -12.229 1.666 45.568 1.00 82.56 74 ALA A O 1
ATOM 588 N N . GLY A 1 75 ? -13.097 0.015 44.305 1.00 83.31 75 GLY A N 1
ATOM 589 C CA . GLY A 1 75 ? -11.880 -0.360 43.593 1.00 83.31 75 GLY A CA 1
ATOM 590 C C . GLY A 1 75 ? -12.050 -0.349 42.070 1.00 83.31 75 GLY A C 1
ATOM 591 O O . GLY A 1 75 ? -13.126 -0.018 41.567 1.00 83.31 75 GLY A O 1
ATOM 592 N N . PRO A 1 76 ? -10.986 -0.695 41.322 1.00 86.31 76 PRO A N 1
ATOM 593 C CA . PRO A 1 76 ? -11.051 -0.807 39.869 1.00 86.31 76 PRO A CA 1
ATOM 594 C C . PRO A 1 76 ? -11.956 -1.969 39.441 1.00 86.31 76 PRO A C 1
ATOM 596 O O . PRO A 1 76 ? -12.231 -2.887 40.216 1.00 86.31 76 PRO A O 1
ATOM 599 N N . MET A 1 77 ? -12.377 -1.958 38.175 1.00 90.69 77 MET A N 1
ATOM 600 C CA . MET A 1 77 ? -13.106 -3.084 37.594 1.00 90.69 77 MET A CA 1
ATOM 601 C C . MET A 1 77 ? -12.266 -4.369 37.634 1.00 90.69 77 MET A C 1
ATOM 603 O O . MET A 1 77 ? -11.084 -4.367 37.286 1.00 90.69 77 MET A O 1
ATOM 607 N N . GLU A 1 78 ? -12.900 -5.478 38.015 1.00 92.12 78 GLU A N 1
ATOM 608 C CA . GLU A 1 78 ? -12.279 -6.803 38.000 1.00 92.12 78 GLU A CA 1
ATOM 609 C C . GLU A 1 78 ? -11.792 -7.180 36.595 1.00 92.12 78 GLU A C 1
ATOM 611 O O . GLU A 1 78 ? -12.487 -6.976 35.594 1.00 92.12 78 GLU A O 1
ATOM 616 N N . PHE A 1 79 ? -10.604 -7.785 36.527 1.00 91.44 79 PHE A N 1
ATOM 617 C CA . PHE A 1 79 ? -9.943 -8.116 35.264 1.00 91.44 79 PHE A CA 1
ATOM 618 C C . PHE A 1 79 ? -10.792 -9.020 34.358 1.00 91.44 79 PHE A C 1
ATOM 620 O O . PHE A 1 79 ? -10.866 -8.780 33.155 1.00 91.44 79 PHE A O 1
ATOM 627 N N . ASP A 1 80 ? -11.474 -10.020 34.921 1.00 94.56 80 ASP A N 1
ATOM 628 C CA . ASP A 1 80 ? -12.301 -10.947 34.142 1.00 94.56 80 ASP A CA 1
ATOM 629 C C . ASP A 1 80 ? -13.514 -10.264 33.502 1.00 94.56 80 ASP A C 1
ATOM 631 O O . ASP A 1 80 ? -13.869 -10.582 32.365 1.00 94.56 80 ASP A O 1
ATOM 635 N N . ILE A 1 81 ? -14.114 -9.288 34.192 1.00 95.06 81 ILE A N 1
ATOM 636 C CA . ILE A 1 81 ? -15.223 -8.492 33.654 1.00 95.06 81 ILE A CA 1
ATOM 637 C C . ILE A 1 81 ? -14.705 -7.549 32.570 1.00 95.06 81 ILE A C 1
ATOM 639 O O . ILE A 1 81 ? -15.264 -7.506 31.471 1.00 95.06 81 ILE A O 1
ATOM 643 N N . LEU A 1 82 ? -13.601 -6.846 32.843 1.00 95.38 82 LEU A N 1
ATOM 644 C CA . LEU A 1 82 ? -12.966 -5.971 31.863 1.00 95.38 82 LEU A CA 1
ATOM 645 C C . LEU A 1 82 ? -12.613 -6.747 30.587 1.00 95.38 82 LEU A C 1
ATOM 647 O O . LEU A 1 82 ? -12.884 -6.275 29.486 1.00 95.38 82 LEU A O 1
ATOM 651 N N . ARG A 1 83 ? -12.097 -7.975 30.710 1.00 96.56 83 ARG A N 1
ATOM 652 C CA . ARG A 1 83 ? -11.777 -8.844 29.571 1.00 96.56 83 ARG A CA 1
ATOM 653 C C . ARG A 1 83 ? -12.986 -9.097 28.670 1.00 96.56 83 ARG A C 1
ATOM 655 O O . ARG A 1 83 ? -12.828 -9.028 27.455 1.00 96.56 83 ARG A O 1
ATOM 662 N N . ILE A 1 84 ? -14.173 -9.354 29.227 1.00 97.62 84 ILE A N 1
ATOM 663 C CA . ILE A 1 84 ? -15.409 -9.560 28.443 1.00 97.62 84 ILE A CA 1
ATOM 664 C C . ILE A 1 84 ? -15.743 -8.306 27.628 1.00 97.62 84 ILE A C 1
ATOM 666 O O . ILE A 1 84 ? -16.045 -8.402 26.437 1.00 97.62 84 ILE A O 1
ATOM 670 N N . ILE A 1 85 ? -15.635 -7.132 28.255 1.00 97.38 85 ILE A N 1
ATOM 671 C CA . ILE A 1 85 ? -15.898 -5.839 27.614 1.00 97.38 85 ILE A CA 1
ATOM 672 C C . ILE A 1 85 ? -14.918 -5.603 26.462 1.00 97.38 85 ILE A C 1
ATOM 674 O O . ILE A 1 85 ? -15.343 -5.308 25.344 1.00 97.38 85 ILE A O 1
ATOM 678 N N . LEU A 1 86 ? -13.615 -5.773 26.708 1.00 97.69 86 LEU A N 1
ATOM 679 C CA . LEU A 1 86 ? -12.584 -5.571 25.689 1.00 97.69 86 LEU A CA 1
ATOM 680 C C . LEU A 1 86 ? -12.730 -6.562 24.525 1.00 97.69 86 LEU A C 1
ATOM 682 O O . LEU A 1 86 ? -12.540 -6.185 23.374 1.00 97.69 86 LEU A O 1
ATOM 686 N N . GLU A 1 87 ? -13.133 -7.805 24.792 1.00 97.44 87 GLU A N 1
ATOM 687 C CA . GLU A 1 87 ? -13.388 -8.809 23.751 1.00 97.44 87 GLU A CA 1
ATOM 688 C C . GLU A 1 87 ? -14.601 -8.422 22.884 1.00 97.44 87 GLU A C 1
ATOM 690 O O . GLU A 1 87 ? -14.573 -8.554 21.660 1.00 97.44 87 GLU A O 1
ATOM 695 N N . GLY A 1 88 ? -15.634 -7.830 23.492 1.00 96.88 88 GLY A N 1
ATOM 696 C CA . GLY A 1 88 ? -16.740 -7.203 22.766 1.00 96.88 88 GLY A CA 1
ATOM 697 C C . GLY A 1 88 ? -16.287 -6.062 21.851 1.00 96.88 88 GLY A C 1
ATOM 698 O O . GLY A 1 88 ? -16.711 -5.987 20.697 1.00 96.88 88 GLY A O 1
ATOM 699 N N . VAL A 1 89 ? -15.377 -5.205 22.327 1.00 97.50 89 VAL A N 1
ATOM 700 C CA . VAL A 1 89 ? -14.783 -4.121 21.522 1.00 97.50 89 VAL A CA 1
ATOM 701 C C . VAL A 1 89 ? -14.019 -4.683 20.325 1.00 97.50 89 VAL A C 1
ATOM 703 O O . VAL A 1 89 ? -14.236 -4.218 19.207 1.00 97.50 89 VAL A O 1
ATOM 706 N N . ARG A 1 90 ? -13.189 -5.718 20.518 1.00 97.31 90 ARG A N 1
ATOM 707 C CA . ARG A 1 90 ? -12.454 -6.365 19.415 1.00 97.31 90 ARG A CA 1
ATOM 708 C C . ARG A 1 90 ? -13.397 -6.902 18.340 1.00 97.31 90 ARG A C 1
ATOM 710 O O . ARG A 1 90 ? 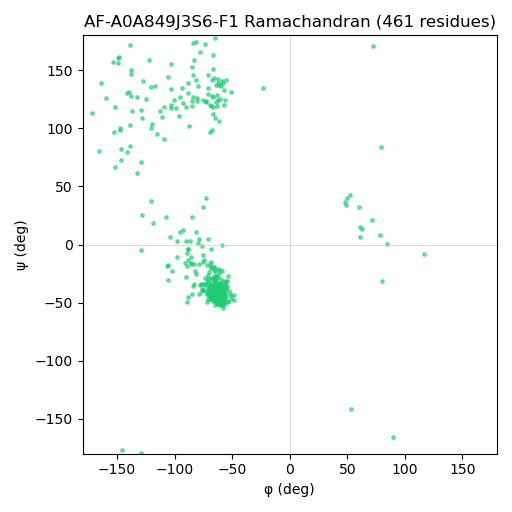-13.167 -6.673 17.153 1.00 97.31 90 ARG A O 1
ATOM 717 N N . ARG A 1 91 ? -14.508 -7.534 18.738 1.00 96.00 91 ARG A N 1
ATOM 718 C CA . ARG A 1 91 ? -15.553 -7.969 17.795 1.00 96.00 91 ARG A CA 1
ATOM 719 C C . ARG A 1 91 ? -16.189 -6.803 17.038 1.00 96.00 91 ARG A C 1
ATOM 721 O O . ARG A 1 91 ? -16.459 -6.952 15.849 1.00 96.00 91 ARG A O 1
ATOM 728 N N . ARG A 1 92 ? -16.381 -5.635 17.667 1.00 96.38 92 ARG A N 1
ATOM 729 C CA . ARG A 1 92 ? -16.911 -4.434 16.987 1.00 96.38 92 ARG A CA 1
ATOM 730 C C . ARG A 1 92 ? -15.978 -3.887 15.915 1.00 96.38 92 ARG A C 1
ATOM 732 O O . ARG A 1 92 ? -16.477 -3.469 14.873 1.00 96.38 92 ARG A O 1
ATOM 739 N N . VAL A 1 93 ? -14.663 -3.980 16.115 1.00 96.38 93 VAL A N 1
ATOM 740 C CA . VAL A 1 93 ? -13.681 -3.655 15.068 1.00 96.38 93 VAL A CA 1
ATOM 741 C C . VAL A 1 93 ? -13.848 -4.591 13.867 1.00 96.38 93 VAL A C 1
ATOM 743 O O . VAL A 1 93 ? -13.979 -4.125 12.739 1.00 96.38 93 VAL A O 1
ATOM 746 N N . ILE A 1 94 ? -13.927 -5.908 14.101 1.00 92.12 94 ILE A N 1
ATOM 747 C CA . ILE A 1 94 ? -14.123 -6.916 13.037 1.00 92.12 94 ILE A CA 1
ATOM 748 C C . ILE A 1 94 ? -15.445 -6.677 12.285 1.00 92.12 94 ILE A C 1
ATOM 750 O O . ILE A 1 94 ? -15.513 -6.800 11.063 1.00 92.12 94 ILE A O 1
ATOM 754 N N . GLN A 1 95 ? -16.490 -6.273 13.008 1.00 93.19 95 GLN A N 1
ATOM 755 C CA . GLN A 1 95 ? -17.808 -5.927 12.465 1.00 93.19 95 GLN A CA 1
ATOM 756 C C . GLN A 1 95 ? -17.872 -4.523 11.839 1.00 93.19 95 GLN A C 1
ATOM 758 O O . GLN A 1 95 ? -18.945 -4.106 11.406 1.00 93.19 95 GLN A O 1
ATOM 763 N N . ARG A 1 96 ? -16.743 -3.804 11.761 1.00 93.94 96 ARG A N 1
ATOM 764 C CA . ARG A 1 96 ? -16.614 -2.472 11.147 1.00 93.94 96 ARG A CA 1
ATOM 765 C C . ARG A 1 96 ? -17.486 -1.392 11.801 1.00 93.94 96 ARG A C 1
ATOM 767 O O . ARG A 1 96 ? -17.946 -0.474 11.126 1.00 93.94 96 ARG A O 1
ATOM 774 N N . ILE A 1 97 ? -17.726 -1.482 13.112 1.00 95.81 97 ILE A N 1
ATOM 775 C CA . ILE A 1 97 ? -18.296 -0.360 13.869 1.00 95.81 97 ILE A CA 1
ATOM 776 C C . ILE A 1 97 ? -17.180 0.628 14.193 1.00 95.81 97 ILE A C 1
ATOM 778 O O . ILE A 1 97 ? -16.226 0.281 14.877 1.00 95.81 97 ILE A O 1
ATOM 782 N N . GLU A 1 98 ? -17.363 1.873 13.769 1.00 96.19 98 GLU A N 1
ATOM 783 C CA . GLU A 1 98 ? -16.416 2.968 13.974 1.00 96.19 98 GLU A CA 1
ATOM 784 C C . GLU A 1 98 ? -16.178 3.307 15.460 1.00 96.19 98 GLU A C 1
ATOM 786 O O . GLU A 1 98 ? -17.118 3.370 16.264 1.00 96.19 98 GLU A O 1
ATOM 791 N N . LEU A 1 99 ? -14.926 3.637 15.809 1.00 96.81 99 LEU A N 1
ATOM 792 C CA . LEU A 1 99 ? -14.503 4.009 17.169 1.00 96.81 99 LEU A CA 1
ATOM 793 C C . LEU A 1 99 ? -15.407 5.067 17.836 1.00 96.81 99 LEU A C 1
ATOM 795 O O . LEU A 1 99 ? -15.758 4.880 19.005 1.00 96.81 99 LEU A O 1
ATOM 799 N N . PRO A 1 100 ? -15.845 6.151 17.157 1.00 97.06 100 PRO A N 1
ATOM 800 C CA . PRO A 1 100 ? -16.734 7.136 17.766 1.00 97.06 100 PRO A CA 1
ATOM 801 C C . PRO A 1 100 ? -18.057 6.543 18.260 1.00 97.06 100 PRO A C 1
ATOM 803 O O . PRO A 1 100 ? -18.529 6.948 19.323 1.00 97.06 100 PRO A O 1
ATOM 806 N N . ALA A 1 101 ? -18.630 5.573 17.537 1.00 97.19 101 ALA A N 1
ATOM 807 C CA . ALA A 1 101 ? -19.872 4.908 17.926 1.00 97.19 101 ALA A CA 1
ATOM 808 C C . ALA A 1 101 ? -19.652 3.974 19.124 1.00 97.19 101 ALA A C 1
ATOM 810 O O . ALA A 1 101 ? -20.455 3.978 20.056 1.00 97.19 101 ALA A O 1
ATOM 811 N N . VAL A 1 102 ? -18.532 3.239 19.146 1.00 97.12 102 VAL A N 1
ATOM 812 C CA . VAL A 1 102 ? -18.142 2.411 20.300 1.00 97.12 102 VAL A CA 1
ATOM 813 C C . VAL A 1 102 ? -17.972 3.285 21.546 1.00 97.12 102 VAL A C 1
ATOM 815 O O . VAL A 1 102 ? -18.598 3.028 22.570 1.00 97.12 102 VAL A O 1
ATOM 818 N N . LEU A 1 103 ? -17.206 4.378 21.466 1.00 96.81 103 LEU A N 1
ATOM 819 C CA . LEU A 1 103 ? -17.011 5.299 22.594 1.00 96.81 103 LEU A CA 1
ATOM 820 C C . LEU A 1 103 ? -18.296 6.034 23.001 1.00 96.81 103 LEU A C 1
ATOM 822 O O . LEU A 1 103 ? -18.440 6.433 24.157 1.00 96.81 103 LEU A O 1
ATOM 826 N N . GLN A 1 104 ? -19.222 6.274 22.069 1.00 97.00 104 GLN A N 1
ATOM 827 C CA . GLN A 1 104 ? -20.540 6.816 22.400 1.00 97.00 104 GLN A CA 1
ATOM 828 C C . GLN A 1 104 ? -21.347 5.811 23.2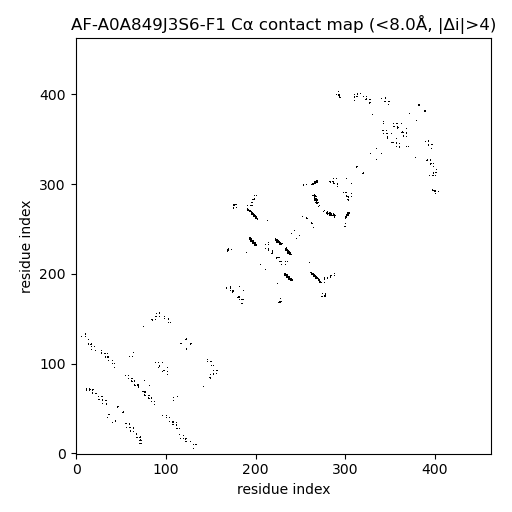30 1.00 97.00 104 GLN A C 1
ATOM 830 O O . GLN A 1 104 ? -21.947 6.219 24.220 1.00 97.00 104 GLN A O 1
ATOM 835 N N . ALA A 1 105 ? -21.305 4.520 22.889 1.00 96.88 105 ALA A N 1
ATOM 836 C CA . ALA A 1 105 ? -21.970 3.462 23.647 1.00 96.88 105 ALA A CA 1
ATOM 837 C C . ALA A 1 105 ? -21.519 3.458 25.115 1.00 96.88 105 ALA A C 1
ATOM 839 O O . ALA A 1 105 ? -22.344 3.613 26.013 1.00 96.88 105 ALA A O 1
ATOM 840 N N . PHE A 1 106 ? -20.210 3.448 25.378 1.00 94.19 106 PHE A N 1
ATOM 841 C CA . PHE A 1 106 ? -19.701 3.513 26.754 1.00 94.19 106 PHE A CA 1
ATOM 842 C C . PHE A 1 106 ? -20.138 4.777 27.503 1.00 94.19 106 PHE A C 1
ATOM 844 O O . PHE A 1 106 ? -20.556 4.692 28.657 1.00 94.19 106 PHE A O 1
ATOM 851 N N . ARG A 1 107 ? -20.126 5.945 26.848 1.00 94.88 107 ARG A N 1
ATOM 852 C CA . ARG A 1 107 ? -20.607 7.200 27.453 1.00 94.88 107 ARG A CA 1
ATOM 853 C C . ARG A 1 107 ? -22.100 7.153 27.790 1.00 94.88 107 ARG A C 1
ATOM 855 O O . ARG A 1 107 ? -22.495 7.624 28.855 1.00 94.88 107 ARG A O 1
ATOM 862 N N . VAL A 1 108 ? -22.922 6.571 26.915 1.00 96.88 108 VAL A N 1
ATOM 863 C CA . VAL A 1 108 ? -24.357 6.370 27.161 1.00 96.88 108 VAL A CA 1
ATOM 864 C C . VAL A 1 108 ? -24.572 5.417 28.338 1.00 96.88 108 VAL A C 1
ATOM 866 O O . VAL A 1 108 ? -25.349 5.744 29.232 1.00 96.88 108 VAL A O 1
ATOM 869 N N . ALA A 1 109 ? -23.839 4.302 28.406 1.00 96.25 109 ALA A N 1
ATOM 870 C CA . ALA A 1 109 ? -23.925 3.371 29.531 1.00 96.25 109 ALA A CA 1
ATOM 871 C C . ALA A 1 109 ? -23.554 4.040 30.860 1.00 96.25 109 ALA A C 1
ATOM 873 O O . ALA A 1 109 ? -24.319 3.947 31.816 1.00 96.25 109 ALA A O 1
ATOM 874 N N . MET A 1 110 ? -22.440 4.779 30.916 1.00 93.69 110 MET A N 1
ATOM 875 C CA . MET A 1 110 ? -22.034 5.506 32.127 1.00 93.69 110 MET A CA 1
ATOM 876 C C . MET A 1 110 ? -23.084 6.531 32.565 1.00 93.69 110 MET A C 1
ATOM 878 O O . MET A 1 110 ? -23.365 6.661 33.755 1.00 93.69 110 MET A O 1
ATOM 882 N N . ARG A 1 111 ? -23.719 7.231 31.616 1.00 95.38 111 ARG A N 1
ATOM 883 C CA . ARG A 1 111 ? -24.807 8.165 31.930 1.00 95.38 111 ARG A CA 1
ATOM 884 C C . ARG A 1 111 ? -26.028 7.450 32.510 1.00 95.38 111 ARG A C 1
ATOM 886 O O . ARG A 1 111 ? -26.604 7.951 33.471 1.00 95.38 111 ARG A O 1
ATOM 893 N N . VAL A 1 112 ? -26.420 6.303 31.952 1.00 97.06 112 VAL A N 1
ATOM 894 C CA . VAL A 1 112 ? -27.518 5.485 32.497 1.00 97.06 112 VAL A CA 1
ATOM 895 C C . VAL A 1 112 ? -27.179 5.019 33.914 1.00 97.06 112 VAL A C 1
ATOM 897 O O . VAL A 1 112 ? -27.982 5.213 34.820 1.00 97.06 112 VAL A O 1
ATOM 900 N N . LEU A 1 113 ? -25.967 4.508 34.141 1.00 94.81 113 LEU A N 1
ATOM 901 C CA . LEU A 1 113 ? -25.503 4.076 35.464 1.00 94.81 113 LEU A CA 1
ATOM 902 C C . LEU A 1 113 ? -25.478 5.219 36.491 1.00 94.81 113 LEU A C 1
ATOM 904 O O . LEU A 1 113 ? -25.880 5.030 37.638 1.00 94.81 113 LEU A O 1
ATOM 908 N N . TRP A 1 114 ? -25.070 6.423 36.084 1.00 94.56 114 TRP A N 1
ATOM 909 C CA . TRP A 1 114 ? -25.164 7.616 36.928 1.00 94.56 114 TRP A CA 1
ATOM 910 C C . TRP A 1 114 ? -26.614 7.934 37.317 1.00 94.56 114 TRP A C 1
ATOM 912 O O . TRP A 1 114 ? -26.890 8.246 38.477 1.00 94.56 114 TRP A O 1
ATOM 922 N N . CYS A 1 115 ? -27.552 7.834 36.370 1.00 95.06 115 CYS A N 1
ATOM 923 C CA . CYS A 1 115 ? -28.973 8.026 36.655 1.00 95.06 115 CYS A CA 1
ATOM 924 C C . CYS A 1 115 ? -29.501 7.013 37.684 1.00 95.06 115 CYS A C 1
ATOM 926 O O . CYS A 1 115 ? -30.316 7.397 38.519 1.00 95.06 115 CYS A O 1
ATOM 928 N N . GLU A 1 116 ? -29.007 5.771 37.683 1.00 95.44 116 GLU A N 1
ATOM 929 C CA . GLU A 1 116 ? -29.375 4.753 38.680 1.00 95.44 116 GLU A CA 1
ATOM 930 C C . GLU A 1 116 ? -28.856 5.095 40.087 1.00 95.44 116 GLU A C 1
ATOM 932 O O . GLU A 1 116 ? -29.596 4.988 41.068 1.00 95.44 116 GLU A O 1
ATOM 937 N N . ILE A 1 117 ? -27.624 5.610 40.206 1.00 92.62 117 ILE A N 1
ATOM 938 C CA . ILE A 1 117 ? -27.117 6.142 41.484 1.00 92.62 117 ILE A CA 1
ATOM 939 C C . ILE A 1 117 ? -27.994 7.306 41.951 1.00 92.62 117 ILE A C 1
ATOM 941 O O . ILE A 1 117 ? -28.484 7.298 43.081 1.00 92.62 117 ILE A O 1
ATOM 945 N N . ALA A 1 118 ? -28.227 8.292 41.081 1.00 92.06 118 ALA A N 1
ATOM 946 C CA . ALA A 1 118 ? -28.986 9.494 41.414 1.00 92.06 118 ALA A CA 1
ATOM 947 C C . ALA A 1 118 ? -30.461 9.202 41.765 1.00 92.06 118 ALA A C 1
ATOM 949 O O . ALA A 1 118 ? -31.069 9.919 42.566 1.00 92.06 118 ALA A O 1
ATOM 950 N N . GLY A 1 119 ? -31.032 8.147 41.178 1.00 92.38 119 GLY A N 1
ATOM 951 C CA . GLY A 1 119 ? -32.387 7.668 41.442 1.00 92.38 119 GLY A CA 1
ATOM 952 C C . GLY A 1 119 ? -32.526 6.845 42.726 1.00 92.38 119 GLY A C 1
ATOM 953 O O . GLY A 1 119 ? -33.639 6.700 43.231 1.00 92.38 119 GLY A O 1
ATOM 954 N N . SER A 1 120 ? -31.425 6.346 43.297 1.00 92.50 120 SER A N 1
ATOM 955 C CA . SER A 1 120 ? -31.465 5.478 44.476 1.00 92.50 120 SER A CA 1
ATOM 956 C C . SER A 1 120 ? -32.089 6.180 45.698 1.00 92.50 120 SER A C 1
ATOM 958 O O . SER A 1 120 ? -31.746 7.330 46.006 1.00 92.50 120 SER A O 1
ATOM 960 N N . PRO A 1 121 ? -32.955 5.502 46.480 1.00 91.06 121 PRO A N 1
ATOM 961 C CA . PRO A 1 121 ? -33.472 6.045 47.737 1.00 91.06 121 PRO A CA 1
ATOM 962 C C . PRO A 1 121 ? -32.358 6.412 48.723 1.00 91.06 121 PRO A C 1
ATOM 964 O O . PRO A 1 121 ? -32.459 7.412 49.430 1.00 91.06 121 PRO A O 1
ATOM 967 N N . ILE A 1 122 ? -31.273 5.629 48.731 1.00 90.50 122 ILE A N 1
ATOM 968 C CA . ILE A 1 122 ? -30.113 5.819 49.609 1.00 90.50 122 ILE A CA 1
ATOM 969 C C . ILE A 1 122 ? -29.376 7.110 49.242 1.00 90.50 122 ILE A C 1
ATOM 971 O O . ILE A 1 122 ? -28.989 7.876 50.126 1.00 90.50 122 ILE A O 1
ATOM 975 N N . TRP A 1 123 ? -29.230 7.396 47.946 1.00 90.69 123 TRP A N 1
ATOM 976 C CA . TRP A 1 123 ? -28.648 8.649 47.463 1.00 90.69 123 TRP A CA 1
ATOM 977 C C . TRP A 1 123 ? -29.476 9.873 47.868 1.00 90.69 123 TRP A C 1
ATOM 979 O O . TRP A 1 123 ? -28.940 10.917 48.238 1.00 90.69 123 TRP A O 1
ATOM 989 N N . ASN A 1 124 ? -30.803 9.735 47.843 1.00 88.88 124 ASN A N 1
ATOM 990 C CA . ASN A 1 124 ? -31.726 10.836 48.100 1.00 88.88 124 ASN A CA 1
ATOM 991 C C . ASN A 1 124 ? -31.873 11.227 49.581 1.00 88.88 124 ASN A C 1
ATOM 993 O O . ASN A 1 124 ? -32.549 12.213 49.884 1.00 88.88 124 ASN A O 1
ATOM 997 N N . ILE A 1 125 ? -31.183 10.539 50.494 1.00 89.88 125 ILE A N 1
ATOM 998 C CA . ILE A 1 125 ? -31.047 10.952 51.894 1.00 89.88 125 ILE A CA 1
ATOM 999 C C . ILE A 1 125 ? -30.204 12.236 51.967 1.00 89.88 125 ILE A C 1
ATOM 1001 O O . ILE A 1 125 ? -29.084 12.294 51.462 1.00 89.88 125 ILE A O 1
ATOM 1005 N N . GLN A 1 126 ? -30.717 13.272 52.642 1.00 81.31 126 GLN A N 1
ATOM 1006 C CA . GLN A 1 126 ? -30.117 14.616 52.662 1.00 81.31 126 GLN A CA 1
ATOM 1007 C C . GLN A 1 126 ? -28.644 14.638 53.110 1.00 81.31 126 GLN A C 1
ATOM 1009 O O . GLN A 1 126 ? -27.858 15.418 52.578 1.00 81.31 126 GLN A O 1
ATOM 1014 N N . THR A 1 127 ? -28.254 13.777 54.055 1.00 81.75 127 THR A N 1
ATOM 1015 C CA . THR A 1 127 ? -26.868 13.671 54.543 1.00 81.75 127 THR A CA 1
ATOM 1016 C C . THR A 1 127 ? -25.901 13.129 53.492 1.00 81.75 127 THR A C 1
ATOM 1018 O O . THR A 1 127 ? -24.732 13.496 53.504 1.00 81.75 127 THR A O 1
ATOM 1021 N N . ASN A 1 128 ? -26.377 12.298 52.562 1.00 86.12 128 ASN A N 1
ATOM 1022 C CA . ASN A 1 128 ? -25.540 11.652 51.548 1.00 86.12 128 ASN A CA 1
ATOM 1023 C C . ASN A 1 128 ? -25.257 12.582 50.362 1.00 86.12 128 ASN A C 1
ATOM 1025 O O . ASN A 1 128 ? -24.202 12.484 49.743 1.00 86.12 128 ASN A O 1
ATOM 1029 N N . LYS A 1 129 ? -26.138 13.560 50.106 1.00 83.44 129 LYS A N 1
ATOM 1030 C CA . LYS A 1 129 ? -25.948 14.575 49.054 1.00 83.44 129 LYS A CA 1
ATOM 1031 C C . LYS A 1 129 ? -24.716 15.460 49.269 1.00 83.44 129 LYS A C 1
ATOM 1033 O O . LYS A 1 129 ? -24.220 16.042 48.310 1.00 83.44 129 LYS A O 1
ATOM 1038 N N . GLY A 1 130 ? -24.209 15.552 50.501 1.00 87.19 130 GLY A N 1
ATOM 1039 C CA . GLY A 1 130 ? -22.961 16.256 50.808 1.00 87.19 130 GLY A CA 1
ATOM 1040 C C . GLY A 1 130 ? -21.714 15.610 50.193 1.00 87.19 130 GLY A C 1
ATOM 1041 O O . GLY A 1 130 ? -20.715 16.299 50.043 1.00 87.19 130 GLY A O 1
ATOM 1042 N N . LEU A 1 131 ? -21.791 14.332 49.800 1.00 89.75 131 LEU A N 1
ATOM 1043 C CA . LEU A 1 131 ? -20.707 13.564 49.169 1.00 89.75 131 LEU A CA 1
ATOM 1044 C C . LEU A 1 131 ? -20.755 13.613 47.629 1.00 89.75 131 LEU A C 1
ATOM 1046 O O . LEU A 1 131 ? -20.116 12.806 46.952 1.00 89.75 131 LEU A O 1
ATOM 1050 N N . LEU A 1 132 ? -21.564 14.517 47.058 1.00 90.00 132 LEU A N 1
ATOM 1051 C CA . LEU A 1 132 ? -21.712 14.667 45.610 1.00 90.00 132 LEU A CA 1
ATOM 1052 C C . LEU A 1 132 ? -20.364 14.866 44.888 1.00 90.00 132 LEU A C 1
ATOM 1054 O O . LEU A 1 132 ? -20.147 14.158 43.904 1.00 90.00 132 LEU A O 1
ATOM 1058 N N . PRO A 1 133 ? -19.461 15.770 45.326 1.00 91.88 133 PRO A N 1
ATOM 1059 C CA . PRO A 1 133 ? -18.192 15.986 44.633 1.00 91.88 133 PRO A CA 1
ATOM 1060 C C . PRO A 1 133 ? -17.346 14.715 44.538 1.00 91.88 133 PRO A C 1
ATOM 1062 O O . PRO A 1 133 ? -16.814 14.406 43.474 1.00 91.88 133 PRO A O 1
ATOM 1065 N N . GLU A 1 134 ? -17.252 13.948 45.621 1.00 91.94 134 GLU A N 1
ATOM 1066 C CA . GLU A 1 134 ? -16.425 12.749 45.692 1.00 91.94 134 GLU A CA 1
ATOM 1067 C C . GLU A 1 134 ? -17.014 11.598 44.874 1.00 91.94 134 GLU A C 1
ATOM 1069 O O . GLU A 1 134 ? -16.279 10.909 44.170 1.00 91.94 134 GLU A O 1
ATOM 1074 N N . VAL A 1 135 ? -18.337 11.413 44.902 1.00 90.94 135 VAL A N 1
ATOM 1075 C CA . VAL A 1 135 ? -19.003 10.358 44.120 1.00 90.94 135 VAL A CA 1
ATOM 1076 C C . VAL A 1 135 ? -18.984 10.668 42.622 1.00 90.94 135 VAL A C 1
ATOM 1078 O O . VAL A 1 135 ? -18.784 9.761 41.813 1.00 90.94 135 VAL A O 1
ATOM 1081 N N . VAL A 1 136 ? -19.135 11.939 42.236 1.00 91.25 136 VAL A N 1
ATOM 1082 C CA . VAL A 1 136 ? -18.963 12.367 40.838 1.00 91.25 136 VAL A CA 1
ATOM 1083 C C . VAL A 1 136 ? -17.520 12.159 40.391 1.00 91.25 136 VAL A C 1
ATOM 1085 O O . VAL A 1 136 ? -17.307 11.609 39.317 1.00 91.25 136 VAL A O 1
ATOM 1088 N N . THR A 1 137 ? -16.539 12.543 41.213 1.00 92.25 137 THR A N 1
ATOM 1089 C CA . THR A 1 137 ? -15.114 12.345 40.899 1.00 92.25 137 THR A CA 1
ATOM 1090 C C . THR A 1 137 ? -14.809 10.862 40.694 1.00 92.25 137 THR A C 1
ATOM 1092 O O . THR A 1 137 ? -14.309 10.492 39.639 1.00 92.25 137 THR A O 1
ATOM 1095 N N . TRP A 1 138 ? -15.236 9.997 41.621 1.00 91.25 138 TRP A N 1
ATOM 1096 C CA . TRP A 1 138 ? -15.088 8.544 41.490 1.00 91.25 138 TRP A CA 1
ATOM 1097 C C . TRP A 1 138 ? -15.738 7.996 40.207 1.00 91.25 138 TRP A C 1
ATOM 1099 O O . TRP A 1 138 ? -15.151 7.172 39.508 1.00 91.25 138 TRP A O 1
ATOM 1109 N N . SER A 1 139 ? -16.935 8.485 39.866 1.00 90.06 139 SER A N 1
ATOM 1110 C CA . SER A 1 139 ? -17.656 8.073 38.653 1.00 90.06 139 SER A CA 1
ATOM 1111 C C . SER A 1 139 ? -16.921 8.483 37.374 1.00 90.06 139 SER A C 1
ATOM 1113 O O . SER A 1 139 ? -16.888 7.719 36.409 1.00 90.06 139 SER A O 1
ATOM 1115 N N . LEU A 1 140 ? -16.339 9.687 37.356 1.00 91.44 140 LEU A N 1
ATOM 1116 C CA . LEU A 1 140 ? -15.546 10.189 36.235 1.00 91.44 140 LEU A CA 1
ATOM 1117 C C . LEU A 1 140 ? -14.237 9.410 36.083 1.00 91.44 140 LEU A C 1
ATOM 1119 O O . LEU A 1 140 ? -13.922 9.007 34.967 1.00 91.44 140 LEU A O 1
ATOM 1123 N N . ASP A 1 141 ? -13.533 9.137 37.183 1.00 91.31 141 ASP A N 1
ATOM 1124 C CA . ASP A 1 141 ? -12.290 8.357 37.179 1.00 91.31 141 ASP A CA 1
ATOM 1125 C C . ASP A 1 141 ? -12.528 6.936 36.642 1.00 91.31 141 ASP A C 1
ATOM 1127 O O . ASP A 1 141 ? -11.769 6.430 35.813 1.00 91.31 141 ASP A O 1
ATOM 1131 N N . PHE A 1 142 ? -13.630 6.300 37.050 1.00 89.06 142 PHE A N 1
ATOM 1132 C CA . PHE A 1 142 ? -14.026 4.998 36.514 1.00 89.06 142 PHE A CA 1
ATOM 1133 C C . PHE A 1 142 ? -14.357 5.065 35.016 1.00 89.06 142 PHE A C 1
ATOM 1135 O O . PHE A 1 142 ? -13.921 4.212 34.236 1.00 89.06 142 PHE A O 1
ATOM 1142 N N . ALA A 1 143 ? -15.128 6.073 34.594 1.00 90.62 143 ALA A N 1
ATOM 1143 C CA . ALA A 1 143 ? -15.496 6.245 33.192 1.00 90.62 143 ALA A CA 1
ATOM 1144 C C . ALA A 1 143 ? -14.264 6.485 32.304 1.00 90.62 143 ALA A C 1
ATOM 1146 O O . ALA A 1 143 ? -14.201 5.944 31.195 1.00 90.62 143 ALA A O 1
ATOM 1147 N N . ASP A 1 144 ? -13.286 7.254 32.788 1.00 92.12 144 ASP A N 1
ATOM 1148 C CA . ASP A 1 144 ? -12.020 7.514 32.101 1.00 92.12 144 ASP A CA 1
ATOM 1149 C C . ASP A 1 144 ? -11.168 6.244 31.979 1.00 92.12 144 ASP A C 1
ATOM 1151 O O . ASP A 1 144 ? -10.689 5.920 30.888 1.00 92.12 144 ASP A O 1
ATOM 1155 N N . GLN A 1 145 ? -11.072 5.452 33.055 1.00 91.06 145 GLN A N 1
ATOM 1156 C CA . GLN A 1 145 ? -10.351 4.177 33.055 1.00 91.06 145 GLN A CA 1
ATOM 1157 C C . GLN A 1 145 ? -10.904 3.205 32.002 1.00 91.06 145 GLN A C 1
ATOM 1159 O O . GLN A 1 145 ? -10.139 2.635 31.218 1.00 91.06 145 GLN A O 1
ATOM 1164 N N . ILE A 1 146 ? -12.228 3.022 31.948 1.00 90.75 146 ILE A N 1
ATOM 1165 C CA . ILE A 1 146 ? -12.849 2.133 30.957 1.00 90.75 146 ILE A CA 1
ATOM 1166 C C . ILE A 1 146 ? -12.710 2.697 29.554 1.00 90.75 146 ILE A C 1
ATOM 1168 O O . ILE A 1 146 ? -12.341 1.960 28.643 1.00 90.75 146 ILE A O 1
ATOM 1172 N N . SER A 1 147 ? -13.003 3.984 29.361 1.00 92.31 147 SER A N 1
ATOM 1173 C CA . SER A 1 147 ? -12.953 4.598 28.032 1.00 92.31 147 SER A CA 1
ATOM 1174 C C . SER A 1 147 ? -11.545 4.521 27.441 1.00 92.31 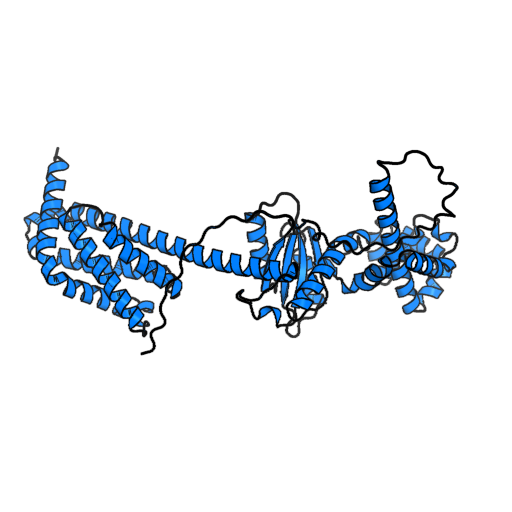147 SER A C 1
ATOM 1176 O O . SER A 1 147 ? -11.399 4.206 26.261 1.00 92.31 147 SER A O 1
ATOM 1178 N N . SER A 1 148 ? -10.514 4.714 28.269 1.00 94.31 148 SER A N 1
ATOM 1179 C CA . SER A 1 148 ? -9.110 4.549 27.883 1.00 94.31 148 SER A CA 1
ATOM 1180 C C . SER A 1 148 ? -8.776 3.100 27.515 1.00 94.31 148 SER A C 1
ATOM 1182 O O . SER A 1 148 ? -8.180 2.857 26.465 1.00 94.31 148 SER A O 1
ATOM 1184 N N . ALA A 1 149 ? -9.206 2.121 28.321 1.00 95.00 149 ALA A N 1
ATOM 1185 C CA . ALA A 1 149 ? -8.984 0.701 28.031 1.00 95.00 149 ALA A CA 1
ATOM 1186 C C . ALA A 1 149 ? -9.697 0.246 26.742 1.00 95.00 149 ALA A C 1
ATOM 1188 O O . ALA A 1 149 ? -9.127 -0.486 25.933 1.00 95.00 149 ALA A O 1
ATOM 1189 N N . VAL A 1 150 ? -10.928 0.714 26.524 1.00 96.00 150 VAL A N 1
ATOM 1190 C CA . VAL A 1 150 ? -11.721 0.467 25.312 1.00 96.00 150 VAL A CA 1
ATOM 1191 C C . VAL A 1 150 ? -11.056 1.078 24.083 1.00 96.00 150 VAL A C 1
ATOM 1193 O O . VAL A 1 150 ? -10.933 0.400 23.065 1.00 96.00 150 VAL A O 1
ATOM 1196 N N . ALA A 1 151 ? -10.624 2.341 24.165 1.00 97.06 151 ALA A N 1
ATOM 1197 C CA . ALA A 1 151 ? -9.944 3.014 23.064 1.00 97.06 151 ALA A CA 1
ATOM 1198 C C . ALA A 1 151 ? -8.653 2.277 22.683 1.00 97.06 151 ALA A C 1
ATOM 1200 O O . ALA A 1 151 ? -8.456 1.995 21.503 1.00 97.06 151 ALA A O 1
ATOM 1201 N N . GLY A 1 152 ? -7.841 1.890 23.675 1.00 97.25 152 GLY A N 1
ATOM 1202 C CA . GLY A 1 152 ? -6.628 1.096 23.467 1.00 97.25 152 GLY A CA 1
ATOM 1203 C C . GLY A 1 152 ? -6.911 -0.248 22.790 1.00 97.25 152 GLY A C 1
ATOM 1204 O O . GLY A 1 152 ? -6.334 -0.552 21.749 1.00 97.25 152 GLY A O 1
ATOM 1205 N N . ALA A 1 153 ? -7.874 -1.024 23.300 1.00 96.50 153 ALA A N 1
ATOM 1206 C CA . ALA A 1 153 ? -8.233 -2.311 22.700 1.00 96.50 153 ALA A CA 1
ATOM 1207 C C . ALA A 1 153 ? -8.756 -2.175 21.259 1.00 96.50 153 ALA A C 1
ATOM 1209 O O . ALA A 1 153 ? -8.486 -3.038 20.421 1.00 96.50 153 ALA A O 1
ATOM 1210 N N . TYR A 1 154 ? -9.484 -1.097 20.957 1.00 97.12 154 TYR A N 1
ATOM 1211 C CA . TYR A 1 154 ? -9.937 -0.808 19.599 1.00 97.12 154 TYR A CA 1
ATOM 1212 C C . TYR A 1 154 ? -8.760 -0.491 18.671 1.00 97.12 154 TYR A C 1
ATOM 1214 O O . TYR A 1 154 ? -8.689 -1.033 17.564 1.00 97.12 154 TYR A O 1
ATOM 1222 N N . THR A 1 155 ? -7.846 0.392 19.091 1.00 95.81 155 THR A N 1
ATOM 1223 C CA . THR A 1 155 ? -6.685 0.778 18.276 1.00 95.81 155 THR A CA 1
ATOM 1224 C C . THR A 1 155 ? -5.748 -0.397 18.045 1.00 95.81 155 THR A C 1
ATOM 1226 O O . THR A 1 155 ? -5.301 -0.586 16.917 1.00 95.81 155 THR A O 1
ATOM 1229 N N . ASP A 1 156 ? -5.527 -1.227 19.065 1.00 93.31 156 ASP A N 1
ATOM 1230 C CA . ASP A 1 156 ? -4.694 -2.425 18.966 1.00 93.31 156 ASP A CA 1
ATOM 1231 C C . ASP A 1 156 ? -5.289 -3.417 17.965 1.00 93.31 156 ASP A C 1
ATOM 1233 O O . ASP A 1 156 ? -4.606 -3.858 17.043 1.00 93.31 156 ASP A O 1
ATOM 1237 N N . GLN A 1 157 ? -6.587 -3.716 18.079 1.00 94.56 157 GLN A N 1
ATOM 1238 C CA . GLN A 1 157 ? -7.260 -4.634 17.160 1.00 94.56 157 GLN A CA 1
ATOM 1239 C C . GLN A 1 157 ? -7.306 -4.090 15.727 1.00 94.56 157 GLN A C 1
ATOM 1241 O O . GLN A 1 157 ? -7.118 -4.843 14.773 1.00 94.56 157 GLN A O 1
ATOM 1246 N N . SER A 1 158 ? -7.527 -2.783 15.562 1.00 89.88 158 SER A N 1
ATOM 1247 C CA . SER A 1 158 ? -7.476 -2.134 14.246 1.00 89.88 158 SER A CA 1
ATOM 1248 C C . SER A 1 158 ? -6.073 -2.228 13.641 1.00 89.88 158 SER A C 1
ATOM 1250 O O . SER A 1 158 ? -5.931 -2.496 12.449 1.00 89.88 158 SER A O 1
ATOM 1252 N N . GLY A 1 159 ? -5.037 -2.059 14.469 1.00 85.38 159 GLY A N 1
ATOM 1253 C CA . GLY A 1 159 ? -3.640 -2.232 14.085 1.00 85.38 159 GLY A CA 1
ATOM 1254 C C . GLY A 1 159 ? -3.310 -3.669 13.682 1.00 85.38 159 GLY A C 1
ATOM 1255 O O . GLY A 1 159 ? -2.643 -3.863 12.671 1.00 85.38 159 GLY A O 1
ATOM 1256 N N . LEU A 1 160 ? -3.822 -4.668 14.410 1.00 80.81 160 LEU A N 1
ATOM 1257 C CA . LEU A 1 160 ? -3.655 -6.086 14.072 1.00 80.81 160 LEU A CA 1
ATOM 1258 C C . LEU A 1 160 ? -4.273 -6.422 12.711 1.00 80.81 160 LEU A C 1
ATOM 1260 O O . LEU A 1 160 ? -3.597 -7.009 11.873 1.00 80.81 160 LEU A O 1
ATOM 1264 N N . ILE A 1 161 ? -5.512 -5.986 12.457 1.00 79.81 161 ILE A N 1
ATOM 1265 C CA . ILE A 1 161 ? -6.182 -6.200 11.163 1.00 79.81 161 ILE A CA 1
ATOM 1266 C C . ILE A 1 161 ? -5.412 -5.507 10.032 1.00 79.81 161 ILE A C 1
ATOM 1268 O O . ILE A 1 161 ? -5.214 -6.084 8.965 1.00 79.81 161 ILE A O 1
ATOM 1272 N N . ALA A 1 162 ? -4.946 -4.274 10.253 1.00 77.69 162 ALA A N 1
ATOM 1273 C CA . ALA A 1 162 ? -4.149 -3.557 9.263 1.00 77.69 162 ALA A CA 1
ATOM 1274 C C . ALA A 1 162 ? -2.812 -4.265 8.978 1.00 77.69 162 ALA A C 1
ATOM 1276 O O . ALA A 1 162 ? -2.427 -4.401 7.818 1.00 77.69 162 ALA A O 1
ATOM 1277 N N . ALA A 1 163 ? -2.124 -4.744 10.016 1.00 75.12 163 ALA A N 1
ATOM 1278 C CA . ALA A 1 163 ? -0.866 -5.473 9.889 1.00 75.12 163 ALA A CA 1
ATOM 1279 C C . ALA A 1 163 ? -1.043 -6.814 9.164 1.00 75.12 163 ALA A C 1
ATOM 1281 O O . ALA A 1 163 ? -0.227 -7.149 8.311 1.00 75.12 163 ALA A O 1
ATOM 1282 N N . GLU A 1 164 ? -2.116 -7.551 9.453 1.00 73.50 164 GLU A N 1
ATOM 1283 C CA . GLU A 1 164 ? -2.449 -8.803 8.768 1.00 73.50 164 GLU A CA 1
ATOM 1284 C C . GLU A 1 164 ? -2.704 -8.567 7.276 1.00 73.50 164 GLU A C 1
ATOM 1286 O O . GLU A 1 164 ? -2.113 -9.241 6.437 1.00 73.50 164 GLU A O 1
ATOM 1291 N N . LEU A 1 165 ? -3.476 -7.534 6.921 1.00 72.25 165 LEU A N 1
ATOM 1292 C CA . LEU A 1 165 ? -3.708 -7.160 5.523 1.00 72.25 165 LEU A CA 1
ATOM 1293 C C . LEU A 1 165 ? -2.410 -6.785 4.790 1.00 72.25 165 LEU A C 1
ATOM 1295 O O . LEU A 1 165 ? -2.201 -7.209 3.651 1.00 72.25 165 LEU A O 1
ATOM 1299 N N . LEU A 1 166 ? -1.527 -6.013 5.433 1.00 71.75 166 LEU A N 1
ATOM 1300 C CA . LEU A 1 166 ? -0.207 -5.680 4.887 1.00 71.75 166 LEU A CA 1
ATOM 1301 C C . LEU A 1 166 ? 0.653 -6.937 4.704 1.00 71.75 166 LEU A C 1
ATOM 1303 O O . LEU A 1 166 ? 1.291 -7.097 3.661 1.00 71.75 166 LEU A O 1
ATOM 1307 N N . HIS A 1 167 ? 0.641 -7.839 5.686 1.00 73.88 167 HIS A N 1
ATOM 1308 C CA . HIS A 1 167 ? 1.393 -9.085 5.648 1.00 73.88 167 HIS A CA 1
ATOM 1309 C C . HIS A 1 167 ? 0.898 -10.011 4.533 1.00 73.88 167 HIS A C 1
ATOM 1311 O O . HIS A 1 167 ? 1.704 -10.473 3.730 1.00 73.88 167 HIS A O 1
ATOM 1317 N N . CYS A 1 168 ? -0.414 -10.231 4.417 1.00 74.19 168 CYS A N 1
ATOM 1318 C CA . CYS A 1 168 ? -1.007 -11.025 3.342 1.00 74.19 168 CYS A CA 1
ATOM 1319 C C . CYS A 1 168 ? -0.670 -10.437 1.966 1.00 74.19 168 CYS A C 1
ATOM 1321 O O . CYS A 1 168 ? -0.248 -11.171 1.073 1.00 74.19 168 CYS A O 1
ATOM 1323 N N . ARG A 1 169 ? -0.767 -9.107 1.809 1.00 80.81 169 ARG A N 1
ATOM 1324 C CA . ARG A 1 169 ? -0.382 -8.398 0.578 1.00 80.81 169 ARG A CA 1
ATOM 1325 C C . ARG A 1 169 ? 1.086 -8.632 0.215 1.00 80.81 169 ARG A C 1
ATOM 1327 O O . ARG A 1 169 ? 1.368 -8.989 -0.929 1.00 80.81 169 ARG A O 1
ATOM 1334 N N . SER A 1 170 ? 2.003 -8.405 1.160 1.00 80.50 170 SER A N 1
ATOM 1335 C CA . SER A 1 170 ? 3.448 -8.553 0.935 1.00 80.50 170 SER A CA 1
ATOM 1336 C C . SER A 1 170 ? 3.800 -9.997 0.608 1.00 80.50 170 SER A C 1
ATOM 1338 O O . SER A 1 170 ? 4.412 -10.247 -0.421 1.00 80.50 170 SER A O 1
ATOM 1340 N N . THR A 1 171 ? 3.331 -10.951 1.417 1.00 83.44 171 THR A N 1
ATOM 1341 C CA . THR A 1 171 ? 3.585 -12.385 1.229 1.00 83.44 171 THR A CA 1
ATOM 1342 C C . THR A 1 171 ? 3.071 -12.884 -0.117 1.00 83.44 171 THR A C 1
ATOM 1344 O O . THR A 1 171 ? 3.781 -13.604 -0.819 1.00 83.44 171 THR A O 1
ATOM 1347 N N . TYR A 1 172 ? 1.862 -12.477 -0.513 1.00 87.38 172 TYR A N 1
ATOM 1348 C CA . TYR A 1 172 ? 1.302 -12.841 -1.808 1.00 87.38 172 TYR A CA 1
ATOM 1349 C C . TYR A 1 172 ? 2.144 -12.296 -2.962 1.00 87.38 172 TYR A C 1
ATOM 1351 O O . TYR A 1 172 ? 2.549 -13.051 -3.848 1.00 87.38 172 TYR A O 1
ATOM 1359 N N . LEU A 1 173 ? 2.448 -10.994 -2.945 1.00 89.50 173 LEU A N 1
ATOM 1360 C CA . LEU A 1 173 ? 3.224 -10.379 -4.014 1.00 89.50 173 LEU A CA 1
ATOM 1361 C C . LEU A 1 173 ? 4.651 -10.950 -4.053 1.00 89.50 173 LEU A C 1
ATOM 1363 O O . LEU A 1 173 ? 5.133 -11.289 -5.126 1.00 89.50 173 LEU A O 1
ATOM 1367 N N . ASP A 1 174 ? 5.302 -11.168 -2.913 1.00 89.00 174 ASP A N 1
ATOM 1368 C CA . ASP A 1 174 ? 6.637 -11.771 -2.851 1.00 89.00 174 ASP A CA 1
ATOM 1369 C C . ASP A 1 174 ? 6.663 -13.207 -3.393 1.00 89.00 174 ASP A C 1
ATOM 1371 O O . ASP A 1 174 ? 7.613 -13.575 -4.097 1.00 89.00 174 ASP A O 1
ATOM 1375 N N . ALA A 1 175 ? 5.616 -14.003 -3.138 1.00 89.81 175 ALA A N 1
ATOM 1376 C CA . ALA A 1 175 ? 5.457 -15.331 -3.726 1.00 89.81 175 ALA A CA 1
ATOM 1377 C C . ALA A 1 175 ? 5.353 -15.250 -5.258 1.00 89.81 175 ALA A C 1
ATOM 1379 O O . ALA A 1 175 ? 6.104 -15.937 -5.953 1.00 89.81 175 ALA A O 1
ATOM 1380 N N . VAL A 1 176 ? 4.514 -14.351 -5.788 1.00 91.94 176 VAL A N 1
ATOM 1381 C CA . VAL A 1 176 ? 4.376 -14.112 -7.237 1.00 91.94 176 VAL A CA 1
ATOM 1382 C C . VAL A 1 176 ? 5.712 -13.699 -7.859 1.00 91.94 176 VAL A C 1
ATOM 1384 O O . VAL A 1 176 ? 6.180 -14.316 -8.817 1.00 91.94 176 VAL A O 1
ATOM 1387 N N . LEU A 1 177 ? 6.375 -12.694 -7.283 1.00 92.62 177 LEU A N 1
ATOM 1388 C CA . LEU A 1 177 ? 7.628 -12.143 -7.803 1.00 92.62 177 LEU A CA 1
ATOM 1389 C C . LEU A 1 177 ? 8.786 -13.146 -7.730 1.00 92.62 177 LEU A C 1
ATOM 1391 O O . LEU A 1 177 ? 9.725 -13.077 -8.523 1.00 92.62 177 LEU A O 1
ATOM 1395 N N . SER A 1 178 ? 8.756 -14.067 -6.767 1.00 90.31 178 SER A N 1
ATOM 1396 C CA . SER A 1 178 ? 9.759 -15.129 -6.630 1.00 90.31 178 SER A CA 1
ATOM 1397 C C . SER A 1 178 ? 9.436 -16.363 -7.476 1.00 90.31 178 SER A C 1
ATOM 1399 O O . SER A 1 178 ? 10.295 -17.224 -7.640 1.00 90.31 178 SER A O 1
ATOM 1401 N N . GLY A 1 179 ? 8.231 -16.444 -8.052 1.00 86.06 179 GLY A N 1
ATOM 1402 C CA . GLY A 1 179 ? 7.745 -17.641 -8.739 1.00 86.06 179 GLY A CA 1
ATOM 1403 C C . GLY A 1 179 ? 7.406 -18.799 -7.812 1.00 86.06 179 GLY A C 1
ATOM 1404 O O . GLY A 1 179 ? 7.430 -19.948 -8.249 1.00 86.06 179 GLY A O 1
ATOM 1405 N N . GLY A 1 180 ? 7.159 -18.504 -6.538 1.00 82.00 180 GLY A N 1
ATOM 1406 C CA . GLY A 1 180 ? 6.680 -19.470 -5.563 1.00 82.00 180 GLY A CA 1
ATOM 1407 C C . GLY A 1 180 ? 5.209 -19.821 -5.784 1.00 82.00 180 GLY A C 1
ATOM 1408 O O . GLY A 1 180 ? 4.509 -19.211 -6.592 1.00 82.00 180 GLY A O 1
ATOM 1409 N N . THR A 1 181 ? 4.730 -20.816 -5.040 1.00 76.50 181 THR A N 1
ATOM 1410 C CA . THR A 1 181 ? 3.306 -21.166 -5.046 1.00 76.50 181 THR A CA 1
ATOM 1411 C C . THR A 1 181 ? 2.485 -20.091 -4.336 1.00 76.50 181 THR A C 1
ATOM 1413 O O . THR A 1 181 ? 2.841 -19.649 -3.246 1.00 76.50 181 THR A O 1
ATOM 1416 N N . THR A 1 182 ? 1.370 -19.692 -4.944 1.00 77.38 182 THR A N 1
ATOM 1417 C CA . THR A 1 182 ? 0.352 -18.830 -4.323 1.00 77.38 182 THR A CA 1
ATOM 1418 C C . THR A 1 182 ? -0.826 -19.634 -3.766 1.00 77.38 182 THR A C 1
ATOM 1420 O O . THR A 1 182 ? -1.793 -19.057 -3.271 1.00 77.38 182 THR A O 1
ATOM 1423 N N . ALA A 1 183 ? -0.771 -20.970 -3.841 1.00 71.44 183 ALA A N 1
ATOM 1424 C CA . ALA A 1 183 ? -1.846 -21.838 -3.379 1.00 71.44 183 ALA A CA 1
ATOM 1425 C C . ALA A 1 183 ? -2.077 -21.676 -1.867 1.00 71.44 183 ALA A C 1
ATOM 1427 O O . ALA A 1 183 ? -1.159 -21.864 -1.072 1.00 71.44 183 ALA A O 1
ATOM 1428 N N . GLY A 1 184 ? -3.314 -21.353 -1.481 1.00 64.19 184 GLY A N 1
ATOM 1429 C CA . GLY A 1 184 ? -3.703 -21.151 -0.081 1.00 64.19 184 GLY A CA 1
ATOM 1430 C C . GLY A 1 184 ? -3.426 -19.751 0.472 1.00 64.19 184 GLY A C 1
ATOM 1431 O O . GLY A 1 184 ? -3.731 -19.508 1.635 1.00 64.19 184 GLY A O 1
ATOM 1432 N N . LEU A 1 185 ? -2.883 -18.833 -0.335 1.00 71.25 185 LEU A N 1
ATOM 1433 C CA . LEU A 1 185 ? -2.829 -17.414 0.008 1.00 71.25 185 LEU A CA 1
ATOM 1434 C C . LEU A 1 185 ? -4.113 -16.728 -0.464 1.00 71.25 185 LEU A C 1
ATOM 1436 O O . LEU A 1 185 ? -4.577 -16.984 -1.578 1.00 71.25 185 LEU A O 1
ATOM 1440 N N . ASP A 1 186 ? -4.652 -15.826 0.356 1.00 67.56 186 ASP A N 1
ATOM 1441 C CA . ASP A 1 186 ? -5.739 -14.947 -0.068 1.00 67.56 186 ASP A CA 1
ATOM 1442 C C . ASP A 1 186 ? -5.249 -14.073 -1.226 1.00 67.56 186 ASP A C 1
ATOM 1444 O O . ASP A 1 186 ? -4.431 -13.166 -1.062 1.00 67.56 186 ASP A O 1
ATOM 1448 N N . CYS A 1 187 ? -5.724 -14.404 -2.425 1.00 62.53 187 CYS A N 1
ATOM 1449 C CA . CYS A 1 187 ? -5.362 -13.740 -3.662 1.00 62.53 187 CYS A CA 1
ATOM 1450 C C . CYS A 1 187 ? -6.250 -12.505 -3.854 1.00 62.53 187 CYS A C 1
ATOM 1452 O O . CYS A 1 187 ? -7.469 -12.642 -4.008 1.00 62.53 187 CYS A O 1
ATOM 1454 N N . PRO A 1 188 ? -5.683 -11.292 -3.924 1.00 66.31 188 PRO A N 1
ATOM 1455 C CA . PRO A 1 188 ? -6.413 -10.169 -4.473 1.00 66.31 188 PRO A CA 1
ATOM 1456 C C . PRO A 1 188 ? -6.709 -10.483 -5.947 1.00 66.31 188 PRO A C 1
ATOM 1458 O O . PRO A 1 188 ? -5.782 -10.567 -6.753 1.00 66.31 188 PRO A O 1
ATOM 1461 N N . SER A 1 189 ? -7.989 -10.557 -6.335 1.00 72.12 189 SER A N 1
ATOM 1462 C CA . SER A 1 189 ? -8.436 -10.703 -7.742 1.00 72.12 189 SER A CA 1
ATOM 1463 C C . SER A 1 189 ? -7.960 -9.571 -8.668 1.00 72.12 189 SER A C 1
ATOM 1465 O O . SER A 1 189 ? -8.261 -9.531 -9.853 1.00 72.12 189 SER A O 1
ATOM 1467 N N . VAL A 1 190 ? -7.230 -8.618 -8.101 1.00 77.69 190 VAL A N 1
ATOM 1468 C CA . VAL A 1 190 ? -6.587 -7.469 -8.714 1.00 77.69 190 VAL A CA 1
ATOM 1469 C C . VAL A 1 190 ? -5.610 -7.862 -9.827 1.00 77.69 190 VAL A C 1
ATOM 1471 O O . VAL A 1 190 ? -5.527 -7.136 -10.812 1.00 77.69 190 VAL A O 1
ATOM 1474 N N . LEU A 1 191 ? -4.882 -8.981 -9.701 1.00 87.19 191 LEU A N 1
ATOM 1475 C CA . LEU A 1 191 ? -3.923 -9.400 -10.739 1.00 87.19 191 LEU A CA 1
ATOM 1476 C C . LEU A 1 191 ? -4.591 -9.993 -11.987 1.00 87.19 191 LEU A C 1
ATOM 1478 O O . LEU A 1 191 ? -3.941 -10.077 -13.023 1.00 87.19 191 LEU A O 1
ATOM 1482 N N . GLU A 1 192 ? -5.872 -10.361 -11.914 1.00 87.31 192 GLU A N 1
ATOM 1483 C CA . GLU A 1 192 ? -6.651 -10.829 -13.072 1.00 87.31 192 GLU A CA 1
ATOM 1484 C C . GLU A 1 192 ? -6.983 -9.686 -14.043 1.00 87.31 192 GLU A C 1
ATOM 1486 O O . GLU A 1 192 ? -7.342 -9.916 -15.191 1.00 87.31 192 GLU A O 1
ATOM 1491 N N . ALA A 1 193 ? -6.886 -8.433 -13.593 1.00 89.06 193 ALA A N 1
ATOM 1492 C CA . ALA A 1 193 ? -7.028 -7.279 -14.465 1.00 89.06 193 ALA A CA 1
ATOM 1493 C C . ALA A 1 193 ? -5.693 -6.943 -15.136 1.00 89.06 193 ALA A C 1
ATOM 1495 O O . ALA A 1 193 ? -4.617 -7.152 -14.575 1.00 89.06 193 ALA A O 1
ATOM 1496 N N . ARG A 1 194 ? -5.768 -6.327 -16.317 1.00 93.25 194 ARG A N 1
ATOM 1497 C CA . ARG A 1 194 ? -4.599 -5.809 -17.030 1.00 93.25 194 ARG A CA 1
ATOM 1498 C C . ARG A 1 194 ? -3.810 -4.822 -16.163 1.00 93.25 194 ARG A C 1
ATOM 1500 O O . ARG A 1 194 ? -4.338 -3.792 -15.744 1.00 93.25 194 ARG A O 1
ATOM 1507 N N . HIS A 1 195 ? -2.524 -5.087 -15.976 1.00 94.75 195 HIS A N 1
ATOM 1508 C CA . HIS A 1 195 ? -1.626 -4.271 -15.162 1.00 94.75 195 HIS A CA 1
ATOM 1509 C C . HIS A 1 195 ? -0.202 -4.242 -15.742 1.00 94.75 195 HIS A C 1
ATOM 1511 O O . HIS A 1 195 ? 0.068 -4.770 -16.822 1.00 94.75 195 HIS A O 1
ATOM 1517 N N . PHE A 1 196 ? 0.717 -3.577 -15.046 1.00 96.56 196 PHE A N 1
ATOM 1518 C CA . PHE A 1 196 ? 2.161 -3.748 -15.221 1.00 96.56 196 PHE A CA 1
ATOM 1519 C C . PHE A 1 196 ? 2.885 -3.506 -13.896 1.00 96.56 196 PHE A C 1
ATOM 1521 O O . PHE A 1 196 ? 2.349 -2.864 -12.991 1.00 96.56 196 PHE A O 1
ATOM 1528 N N . VAL A 1 197 ? 4.114 -4.003 -13.785 1.00 97.62 197 VAL A N 1
ATOM 1529 C CA . VAL A 1 197 ? 4.970 -3.778 -12.621 1.00 97.62 197 VAL A CA 1
ATOM 1530 C C . VAL A 1 197 ? 5.870 -2.568 -12.857 1.00 97.62 197 VAL A C 1
ATOM 1532 O O . VAL A 1 197 ? 6.486 -2.438 -13.914 1.00 97.62 197 VAL A O 1
ATOM 1535 N N . ALA A 1 198 ? 5.979 -1.693 -11.861 1.00 97.81 198 ALA A N 1
ATOM 1536 C CA . ALA A 1 198 ? 7.013 -0.670 -11.795 1.00 97.81 198 ALA A CA 1
ATOM 1537 C C . ALA A 1 198 ? 7.846 -0.844 -10.523 1.00 97.81 198 ALA A C 1
ATOM 1539 O O . ALA A 1 198 ? 7.312 -1.049 -9.432 1.00 97.81 198 ALA A O 1
ATOM 1540 N N . VAL A 1 199 ? 9.163 -0.749 -10.668 1.00 97.69 199 VAL A N 1
ATOM 1541 C CA . VAL A 1 199 ? 10.129 -0.826 -9.576 1.00 97.69 199 VAL A CA 1
ATOM 1542 C C . VAL A 1 199 ? 10.720 0.557 -9.364 1.00 97.69 199 VAL A C 1
ATOM 1544 O O . VAL A 1 199 ? 11.350 1.104 -10.265 1.00 97.69 199 VAL A O 1
ATOM 1547 N N . ALA A 1 200 ? 10.520 1.114 -8.175 1.00 96.12 200 ALA A N 1
ATOM 1548 C CA . ALA A 1 200 ? 11.104 2.375 -7.748 1.00 96.12 200 ALA A CA 1
ATOM 1549 C C . ALA A 1 200 ? 12.425 2.116 -7.017 1.00 96.12 200 ALA A C 1
ATOM 1551 O O . ALA A 1 200 ? 12.439 1.429 -5.989 1.00 96.12 200 ALA A O 1
ATOM 1552 N N . ARG A 1 201 ? 13.520 2.697 -7.515 1.00 94.81 201 ARG A N 1
ATOM 1553 C CA . ARG A 1 201 ? 14.778 2.784 -6.765 1.00 94.81 201 ARG A CA 1
ATOM 1554 C C . ARG A 1 201 ? 14.719 3.996 -5.852 1.00 94.81 201 ARG A C 1
ATOM 1556 O O . ARG A 1 201 ? 14.422 5.104 -6.300 1.00 94.81 201 ARG A O 1
ATOM 1563 N N . ILE A 1 202 ? 14.989 3.760 -4.578 1.00 93.06 202 ILE A N 1
ATOM 1564 C CA . ILE A 1 202 ? 14.873 4.762 -3.524 1.00 93.06 202 ILE A CA 1
ATOM 1565 C C . ILE A 1 202 ? 16.262 5.223 -3.108 1.00 93.06 202 ILE A C 1
ATOM 1567 O O . ILE A 1 202 ? 17.185 4.406 -3.038 1.00 93.06 202 ILE A O 1
ATOM 1571 N N . SER A 1 203 ? 16.401 6.508 -2.784 1.00 85.56 203 SER A N 1
ATOM 1572 C CA . SER A 1 203 ? 17.658 7.029 -2.261 1.00 85.56 203 SER A CA 1
ATOM 1573 C C . SER A 1 203 ? 18.126 6.261 -1.021 1.00 85.56 203 SER A C 1
ATOM 1575 O O . SER A 1 203 ? 17.314 5.880 -0.163 1.00 85.56 203 SER A O 1
ATOM 1577 N N . PRO A 1 204 ? 19.446 6.026 -0.883 1.00 74.19 204 PRO A N 1
ATOM 1578 C CA . PRO A 1 204 ? 19.988 5.449 0.336 1.00 74.19 204 PRO A CA 1
ATOM 1579 C C . PRO A 1 204 ? 19.627 6.383 1.498 1.00 74.19 204 PRO A C 1
ATOM 1581 O O . PRO A 1 204 ? 19.651 7.596 1.312 1.00 74.19 204 PRO A O 1
ATOM 1584 N N . ASN A 1 205 ? 19.273 5.810 2.658 1.00 83.00 205 ASN A N 1
ATOM 1585 C CA . ASN A 1 205 ? 18.949 6.448 3.957 1.00 83.00 205 ASN A CA 1
ATOM 1586 C C . ASN A 1 205 ? 17.517 6.255 4.478 1.00 83.00 205 ASN A C 1
ATOM 1588 O O . ASN A 1 205 ? 17.284 6.587 5.637 1.00 83.00 205 ASN A O 1
ATOM 1592 N N . LEU A 1 206 ? 16.583 5.685 3.709 1.00 87.06 206 LEU A N 1
ATOM 1593 C CA . LEU A 1 206 ? 15.271 5.340 4.275 1.00 87.06 206 LEU A CA 1
ATOM 1594 C C . LEU A 1 206 ? 15.316 4.027 5.074 1.00 87.06 206 LEU A C 1
ATOM 1596 O O . LEU A 1 206 ? 15.935 3.044 4.641 1.00 87.06 206 LEU A O 1
ATOM 1600 N N . ASP A 1 207 ? 14.669 4.019 6.238 1.00 88.56 207 ASP A N 1
ATOM 1601 C CA . ASP A 1 207 ? 14.383 2.809 7.012 1.00 88.56 207 ASP A CA 1
ATOM 1602 C C . ASP A 1 207 ? 13.134 2.074 6.481 1.00 88.56 207 ASP A C 1
ATOM 1604 O O . ASP A 1 207 ? 12.448 2.540 5.569 1.00 88.56 207 ASP A O 1
ATOM 1608 N N . LEU A 1 208 ? 12.836 0.895 7.037 1.00 84.44 208 LEU A N 1
ATOM 1609 C CA . LEU A 1 208 ? 11.695 0.089 6.591 1.00 84.44 208 LEU A CA 1
ATOM 1610 C C . LEU A 1 208 ? 10.350 0.804 6.810 1.00 84.44 208 LEU A C 1
ATOM 1612 O O . LEU A 1 208 ? 9.465 0.707 5.968 1.00 84.44 208 LEU A O 1
ATOM 1616 N N . VAL A 1 209 ? 10.200 1.563 7.900 1.00 84.94 209 VAL A N 1
ATOM 1617 C CA . VAL A 1 209 ? 8.957 2.287 8.215 1.00 84.94 209 VAL A CA 1
ATOM 1618 C C . VAL A 1 209 ? 8.715 3.407 7.202 1.00 84.94 209 VAL A C 1
ATOM 1620 O O . VAL A 1 209 ? 7.581 3.645 6.786 1.00 84.94 209 VAL A O 1
ATOM 1623 N N . GLN A 1 210 ? 9.771 4.101 6.788 1.00 89.25 210 GLN A N 1
ATOM 1624 C CA . GLN A 1 210 ? 9.719 5.132 5.759 1.00 89.25 210 GLN A CA 1
ATOM 1625 C C . GLN A 1 210 ? 9.431 4.538 4.377 1.00 89.25 210 GLN A C 1
ATOM 1627 O O . GLN A 1 210 ? 8.637 5.115 3.636 1.00 89.25 210 GLN A O 1
ATOM 1632 N N . LEU A 1 211 ? 10.008 3.377 4.049 1.00 89.00 211 LEU A N 1
ATOM 1633 C CA . LEU A 1 211 ? 9.710 2.660 2.804 1.00 89.00 211 LEU A CA 1
ATOM 1634 C C . LEU A 1 211 ? 8.247 2.201 2.745 1.00 89.00 211 LEU A C 1
ATOM 1636 O O . LEU A 1 211 ? 7.603 2.360 1.711 1.00 89.00 211 LEU A O 1
ATOM 1640 N N . GLU A 1 212 ? 7.695 1.712 3.857 1.00 86.00 212 GLU A N 1
ATOM 1641 C CA . GLU A 1 212 ? 6.278 1.343 3.940 1.00 86.00 212 GLU A CA 1
ATOM 1642 C C . GLU A 1 212 ? 5.360 2.565 3.756 1.00 86.00 212 GLU A C 1
ATOM 1644 O O . GLU A 1 212 ? 4.398 2.530 2.988 1.00 86.00 212 GLU A O 1
ATOM 1649 N N . LYS A 1 213 ? 5.683 3.695 4.402 1.00 87.50 213 LYS A N 1
ATOM 1650 C CA . LYS A 1 213 ? 4.943 4.956 4.207 1.00 87.50 213 LYS A CA 1
ATOM 1651 C C . LYS A 1 213 ? 4.990 5.428 2.757 1.00 87.50 213 LYS A C 1
ATOM 1653 O O . LYS A 1 213 ? 3.986 5.916 2.243 1.00 87.50 213 LYS A O 1
ATOM 1658 N N . LEU A 1 214 ? 6.139 5.276 2.107 1.00 89.81 214 LEU A N 1
ATOM 1659 C CA . LEU A 1 214 ? 6.318 5.641 0.712 1.00 89.81 214 LEU A CA 1
ATOM 1660 C C . LEU A 1 214 ? 5.502 4.735 -0.225 1.00 89.81 214 LEU A C 1
ATOM 1662 O O . LEU A 1 214 ? 4.836 5.233 -1.131 1.00 89.81 214 LEU A O 1
ATOM 1666 N N . GLY A 1 215 ? 5.475 3.423 0.022 1.00 88.88 215 GLY A N 1
ATOM 1667 C CA . GLY A 1 215 ? 4.608 2.496 -0.708 1.00 88.88 215 GLY A CA 1
ATOM 1668 C C . GLY A 1 215 ? 3.126 2.870 -0.596 1.00 88.88 215 GLY A C 1
ATOM 1669 O O . GLY A 1 215 ? 2.403 2.886 -1.594 1.00 88.88 215 GLY A O 1
ATOM 1670 N N . GLU A 1 216 ? 2.674 3.267 0.595 1.00 86.44 216 GLU A N 1
ATOM 1671 C CA . GLU A 1 216 ? 1.291 3.713 0.800 1.00 86.44 216 GLU A CA 1
ATOM 1672 C C . GLU A 1 216 ? 0.994 5.068 0.135 1.00 86.44 216 GLU A C 1
ATOM 1674 O O . GLU A 1 216 ? -0.091 5.274 -0.424 1.00 86.44 216 GLU A O 1
ATOM 1679 N N . ALA A 1 217 ? 1.968 5.982 0.118 1.00 88.19 217 ALA A N 1
ATOM 1680 C CA . ALA A 1 217 ? 1.863 7.233 -0.626 1.00 88.19 217 ALA A CA 1
ATOM 1681 C C . ALA A 1 217 ? 1.717 6.974 -2.136 1.00 88.19 217 ALA A C 1
ATOM 1683 O O . ALA A 1 217 ? 0.854 7.578 -2.778 1.00 88.19 217 ALA A O 1
ATOM 1684 N N . LEU A 1 218 ? 2.481 6.025 -2.692 1.00 89.31 218 LEU A N 1
ATOM 1685 C CA . LEU A 1 218 ? 2.349 5.589 -4.085 1.00 89.31 218 LEU A CA 1
ATOM 1686 C C . LEU A 1 218 ? 0.954 5.021 -4.368 1.00 89.31 218 LEU A C 1
ATOM 1688 O O . LEU A 1 218 ? 0.335 5.414 -5.359 1.00 89.31 218 LEU A O 1
ATOM 1692 N N . ARG A 1 219 ? 0.416 4.184 -3.472 1.00 87.88 219 ARG A N 1
ATOM 1693 C CA . ARG A 1 219 ? -0.958 3.651 -3.554 1.00 87.88 219 ARG A CA 1
ATOM 1694 C C . ARG A 1 219 ? -2.027 4.743 -3.602 1.00 87.88 219 ARG A C 1
ATOM 1696 O O . ARG A 1 219 ? -3.034 4.588 -4.281 1.00 87.88 219 ARG A O 1
ATOM 1703 N N . THR A 1 220 ? -1.811 5.847 -2.891 1.00 85.62 220 THR A N 1
ATOM 1704 C CA . THR A 1 220 ? -2.781 6.950 -2.805 1.00 85.62 220 THR A CA 1
ATOM 1705 C C . THR A 1 220 ? -2.674 7.922 -3.985 1.00 85.62 220 THR A C 1
ATOM 1707 O O . THR A 1 220 ? -3.680 8.464 -4.437 1.00 85.62 220 THR A O 1
ATOM 1710 N N . LYS A 1 221 ? -1.455 8.169 -4.482 1.00 85.38 221 LYS A N 1
ATOM 1711 C CA . LYS A 1 221 ? -1.174 9.172 -5.526 1.00 85.38 221 LYS A CA 1
ATOM 1712 C C . LYS A 1 221 ? -1.233 8.627 -6.951 1.00 85.38 221 LYS A C 1
ATOM 1714 O O . LYS A 1 221 ? -1.278 9.406 -7.898 1.00 85.38 221 LYS A O 1
ATOM 1719 N N . SER A 1 222 ? -1.200 7.310 -7.116 1.00 82.81 222 SER A N 1
ATOM 1720 C CA . SER A 1 222 ? -1.152 6.653 -8.421 1.00 82.81 222 SER A CA 1
ATOM 1721 C C . SER A 1 222 ? -2.061 5.426 -8.448 1.00 82.81 222 SER A C 1
ATOM 1723 O O . SER A 1 222 ? -2.592 5.014 -7.421 1.00 82.81 222 SER A O 1
ATOM 1725 N N . ARG A 1 223 ? -2.250 4.812 -9.622 1.00 89.62 223 ARG A N 1
ATOM 1726 C CA . ARG A 1 223 ? -3.101 3.616 -9.795 1.00 89.62 223 ARG A CA 1
ATOM 1727 C C . ARG A 1 223 ? -2.446 2.329 -9.274 1.00 89.62 223 ARG A C 1
ATOM 1729 O O . ARG A 1 223 ? -2.638 1.258 -9.843 1.00 89.62 223 ARG A O 1
ATOM 1736 N N . VAL A 1 224 ? -1.636 2.428 -8.224 1.00 90.25 224 VAL A N 1
ATOM 1737 C CA . VAL A 1 224 ? -0.992 1.278 -7.595 1.00 90.25 224 VAL A CA 1
ATOM 1738 C C . VAL A 1 224 ? -2.038 0.495 -6.817 1.00 90.25 224 VAL A C 1
ATOM 1740 O O . VAL A 1 224 ? -2.710 1.023 -5.935 1.00 90.25 224 VAL A O 1
ATOM 1743 N N . VAL A 1 225 ? -2.165 -0.782 -7.150 1.00 89.06 225 VAL A N 1
ATOM 1744 C CA . VAL A 1 225 ? -3.148 -1.688 -6.552 1.00 89.06 225 VAL A CA 1
ATOM 1745 C C . VAL A 1 225 ? -2.516 -2.669 -5.571 1.00 89.06 225 VAL A C 1
ATOM 1747 O O . VAL A 1 225 ? -3.140 -3.025 -4.575 1.00 89.06 225 VAL A O 1
ATOM 1750 N N . LEU A 1 226 ? -1.256 -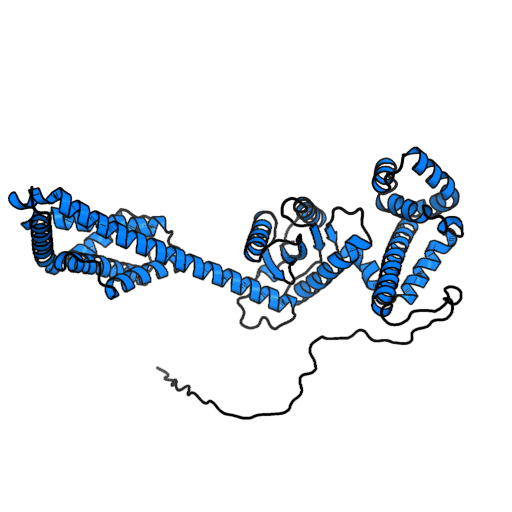3.046 -5.799 1.00 89.94 226 LEU A N 1
ATOM 1751 C CA . LEU A 1 226 ? -0.436 -3.826 -4.873 1.00 89.94 226 LEU A CA 1
ATOM 1752 C C . LEU A 1 226 ? 0.973 -3.247 -4.834 1.00 89.94 226 LEU A C 1
ATOM 1754 O O . LEU A 1 226 ? 1.457 -2.714 -5.831 1.00 89.94 226 LEU A O 1
ATOM 1758 N N . TRP A 1 227 ? 1.645 -3.381 -3.698 1.00 92.06 227 TRP A N 1
ATOM 1759 C CA . TRP A 1 227 ? 3.051 -3.025 -3.576 1.00 92.06 227 TRP A CA 1
ATOM 1760 C C . TRP A 1 227 ? 3.736 -3.823 -2.465 1.00 92.06 227 TRP A C 1
ATOM 1762 O O . TRP A 1 227 ? 3.076 -4.331 -1.555 1.00 92.06 227 TRP A O 1
ATOM 1772 N N . THR A 1 228 ? 5.057 -3.942 -2.563 1.00 91.69 228 THR A N 1
ATOM 1773 C CA . THR A 1 228 ? 5.935 -4.565 -1.562 1.00 91.69 228 THR A CA 1
ATOM 1774 C C . THR A 1 228 ? 7.303 -3.878 -1.564 1.00 91.69 228 THR A C 1
ATOM 1776 O O . THR A 1 228 ? 7.671 -3.204 -2.532 1.00 91.69 228 THR A O 1
ATOM 1779 N N . VAL A 1 229 ? 8.066 -4.049 -0.487 1.00 90.69 229 VAL A N 1
ATOM 1780 C CA . VAL A 1 229 ? 9.455 -3.595 -0.382 1.00 90.69 229 VAL A CA 1
ATOM 1781 C C . VAL A 1 229 ? 10.376 -4.798 -0.560 1.00 90.69 229 VAL A C 1
ATOM 1783 O O . VAL A 1 229 ? 10.355 -5.730 0.237 1.00 90.69 229 VAL A O 1
ATOM 1786 N N . ARG A 1 230 ? 11.246 -4.766 -1.575 1.00 88.94 230 ARG A N 1
ATOM 1787 C CA . ARG A 1 230 ? 12.210 -5.845 -1.841 1.00 88.94 230 ARG A CA 1
ATOM 1788 C C . ARG A 1 230 ? 13.553 -5.271 -2.254 1.00 88.94 230 ARG A C 1
ATOM 1790 O O . ARG A 1 230 ? 13.621 -4.413 -3.128 1.00 88.94 230 ARG A O 1
ATOM 1797 N N . ASN A 1 231 ? 14.634 -5.752 -1.640 1.00 86.06 231 ASN A N 1
ATOM 1798 C CA . ASN A 1 231 ? 16.007 -5.306 -1.917 1.00 86.06 231 ASN A CA 1
ATOM 1799 C C . ASN A 1 231 ? 16.170 -3.769 -1.890 1.00 86.06 231 ASN A C 1
ATOM 1801 O O . ASN A 1 231 ? 16.865 -3.205 -2.729 1.00 86.06 231 ASN A O 1
ATOM 1805 N N . ARG A 1 232 ? 15.509 -3.090 -0.937 1.00 86.00 232 ARG A N 1
ATOM 1806 C CA . ARG A 1 232 ? 15.453 -1.615 -0.807 1.00 86.00 232 ARG A CA 1
ATOM 1807 C C . ARG A 1 232 ? 14.827 -0.867 -1.998 1.00 86.00 232 ARG A C 1
ATOM 1809 O O . ARG A 1 232 ? 14.934 0.353 -2.067 1.00 86.00 232 ARG A O 1
ATOM 1816 N N . ASN A 1 233 ? 14.133 -1.574 -2.883 1.00 91.75 233 ASN A N 1
ATOM 1817 C CA . ASN A 1 233 ? 13.270 -0.993 -3.902 1.00 91.75 233 ASN A CA 1
ATOM 1818 C C . ASN A 1 233 ? 11.807 -1.146 -3.487 1.00 91.75 233 ASN A C 1
ATOM 1820 O O . ASN A 1 233 ? 11.452 -2.080 -2.761 1.00 91.75 233 ASN A O 1
ATOM 1824 N N . ILE A 1 234 ? 10.952 -0.265 -3.998 1.00 94.25 234 ILE A N 1
ATOM 1825 C CA . ILE A 1 234 ? 9.503 -0.432 -3.884 1.00 94.25 234 ILE A CA 1
ATOM 1826 C C . ILE A 1 234 ? 8.999 -1.019 -5.190 1.00 94.25 234 ILE A C 1
ATOM 1828 O O . ILE A 1 234 ? 9.135 -0.416 -6.253 1.00 94.25 234 ILE A O 1
ATOM 1832 N N . ILE A 1 235 ? 8.434 -2.214 -5.107 1.00 95.69 235 ILE A N 1
ATOM 1833 C CA . ILE A 1 235 ? 7.825 -2.897 -6.240 1.00 95.69 235 ILE A CA 1
ATOM 1834 C C . ILE A 1 235 ? 6.342 -2.591 -6.192 1.00 95.69 235 ILE A C 1
ATOM 1836 O O . ILE A 1 235 ? 5.693 -2.806 -5.173 1.00 95.69 235 ILE A O 1
ATOM 1840 N N . THR A 1 236 ? 5.808 -2.096 -7.297 1.00 95.38 236 THR A N 1
ATOM 1841 C CA . THR A 1 236 ? 4.416 -1.678 -7.408 1.00 95.38 236 THR A CA 1
ATOM 1842 C C . THR A 1 236 ? 3.754 -2.350 -8.596 1.00 95.38 236 THR A C 1
ATOM 1844 O O . THR A 1 236 ? 4.355 -2.493 -9.656 1.00 95.38 236 THR A O 1
ATOM 1847 N N . VAL A 1 237 ? 2.503 -2.753 -8.419 1.00 94.94 237 VAL A N 1
ATOM 1848 C CA . VAL A 1 237 ? 1.620 -3.222 -9.482 1.00 94.94 237 VAL A CA 1
ATOM 1849 C C . VAL A 1 237 ? 0.661 -2.086 -9.792 1.00 94.94 237 VAL A C 1
ATOM 1851 O O . VAL A 1 237 ? -0.102 -1.676 -8.915 1.00 94.94 237 VAL A O 1
ATOM 1854 N N . LEU A 1 238 ? 0.713 -1.567 -11.016 1.00 94.56 238 LEU A N 1
ATOM 1855 C CA . LEU A 1 238 ? -0.152 -0.490 -11.477 1.00 94.56 238 LEU A CA 1
ATOM 1856 C C . LEU A 1 238 ? -1.284 -1.056 -12.313 1.00 94.56 238 LEU A C 1
ATOM 1858 O O . LEU A 1 238 ? -1.050 -1.717 -13.325 1.00 94.56 238 LEU A O 1
ATOM 1862 N N . ASP A 1 239 ? -2.506 -0.736 -11.910 1.00 92.06 239 ASP A N 1
ATOM 1863 C CA . ASP A 1 239 ? -3.692 -1.029 -12.693 1.00 92.06 239 ASP A CA 1
ATOM 1864 C C . ASP A 1 239 ? -3.657 -0.253 -14.013 1.00 92.06 239 ASP A C 1
ATOM 1866 O O . ASP A 1 239 ? -3.575 0.981 -14.053 1.00 92.06 239 ASP A O 1
ATOM 1870 N N . TRP A 1 240 ? -3.731 -1.013 -15.101 1.00 90.56 240 TRP A N 1
ATOM 1871 C CA . TRP A 1 240 ? -3.809 -0.512 -16.462 1.00 90.56 240 TRP A CA 1
ATOM 1872 C C . TRP A 1 240 ? -5.091 -1.002 -17.153 1.00 90.56 240 TRP A C 1
ATOM 1874 O O . TRP A 1 240 ? -5.119 -1.286 -18.352 1.00 90.56 240 TRP A O 1
ATOM 1884 N N . SER A 1 241 ? -6.181 -1.073 -16.392 1.00 81.12 241 SER A N 1
ATOM 1885 C CA . SER A 1 241 ? -7.532 -1.243 -16.913 1.00 81.12 241 SER A CA 1
ATOM 1886 C C . SER A 1 241 ? -8.164 0.101 -17.327 1.00 81.12 241 SER A C 1
ATOM 1888 O O . SER A 1 241 ? -7.930 1.163 -16.729 1.00 81.12 241 SER A O 1
ATOM 1890 N N . GLY A 1 242 ? -8.985 0.059 -18.381 1.00 81.19 242 GLY A N 1
ATOM 1891 C CA . GLY A 1 242 ? -9.728 1.207 -18.917 1.00 81.19 242 GLY A CA 1
ATOM 1892 C C . GLY A 1 242 ? -8.993 2.015 -19.997 1.00 81.19 242 GLY A C 1
ATOM 1893 O O . GLY A 1 242 ? -7.982 1.585 -20.546 1.00 81.19 242 GLY A O 1
ATOM 1894 N N . ASP A 1 243 ? -9.504 3.214 -20.294 1.00 84.38 243 ASP A N 1
ATOM 1895 C CA . ASP A 1 243 ? -9.100 4.031 -21.457 1.00 84.38 243 ASP A CA 1
ATOM 1896 C C . ASP A 1 243 ? -7.810 4.855 -21.256 1.00 84.38 243 ASP A C 1
ATOM 1898 O O . ASP A 1 243 ? -7.471 5.733 -22.056 1.00 84.38 243 ASP A O 1
ATOM 1902 N N . VAL A 1 244 ? -7.059 4.606 -20.179 1.00 88.88 244 VAL A N 1
ATOM 1903 C CA . VAL A 1 244 ? -5.835 5.361 -19.889 1.00 88.88 244 VAL A CA 1
ATOM 1904 C C . VAL A 1 244 ? -4.668 4.819 -20.712 1.00 88.88 244 VAL A C 1
ATOM 1906 O O . VAL A 1 244 ? -4.320 3.639 -20.673 1.00 88.88 244 VAL A O 1
ATOM 1909 N N . THR A 1 245 ? -4.012 5.709 -21.456 1.00 91.75 245 THR A N 1
ATOM 1910 C CA . THR A 1 245 ? -2.824 5.346 -22.240 1.00 91.75 245 THR A CA 1
ATOM 1911 C C . THR A 1 245 ? -1.619 5.067 -21.339 1.00 91.75 245 THR A C 1
ATOM 1913 O O . THR A 1 245 ? -1.399 5.765 -20.350 1.00 91.75 245 THR A O 1
ATOM 1916 N N . ARG A 1 246 ? -0.761 4.117 -21.736 1.00 91.00 246 ARG A N 1
ATOM 1917 C CA . ARG A 1 246 ? 0.509 3.825 -21.045 1.00 91.00 246 ARG A CA 1
ATOM 1918 C C . ARG A 1 246 ? 1.362 5.076 -20.834 1.00 91.00 246 ARG A C 1
ATOM 1920 O O . ARG A 1 246 ? 1.869 5.305 -19.746 1.00 91.00 246 ARG A O 1
ATOM 1927 N N . ALA A 1 247 ? 1.444 5.934 -21.851 1.00 91.56 247 ALA A N 1
ATOM 1928 C CA . ALA A 1 247 ? 2.188 7.190 -21.787 1.00 91.56 247 ALA A CA 1
ATOM 1929 C C . ALA A 1 247 ? 1.660 8.157 -20.713 1.00 91.56 247 ALA A C 1
ATOM 1931 O O . ALA A 1 247 ? 2.419 8.971 -20.199 1.00 91.56 247 ALA A O 1
ATOM 1932 N N . HIS A 1 248 ? 0.366 8.106 -20.381 1.00 92.56 248 HIS A N 1
ATOM 1933 C CA . HIS A 1 248 ? -0.174 8.876 -19.262 1.00 92.56 248 HIS A CA 1
ATOM 1934 C C . HIS A 1 248 ? 0.328 8.326 -17.924 1.00 92.56 248 HIS A C 1
ATOM 1936 O O . HIS A 1 248 ? 0.859 9.097 -17.137 1.00 92.56 248 HIS A O 1
ATOM 1942 N N . LEU A 1 249 ? 0.272 7.006 -17.731 1.00 92.38 249 LEU A N 1
ATOM 1943 C CA . LEU A 1 249 ? 0.739 6.352 -16.503 1.00 92.38 249 LEU A CA 1
ATOM 1944 C C . LEU A 1 249 ? 2.247 6.539 -16.284 1.00 92.38 249 LEU A C 1
ATOM 1946 O O . LEU A 1 249 ? 2.678 6.818 -15.172 1.00 92.38 249 LEU A O 1
ATOM 1950 N N . LEU A 1 250 ? 3.051 6.471 -17.350 1.00 93.69 250 LEU A N 1
ATOM 1951 C CA . LEU A 1 250 ? 4.484 6.770 -17.267 1.00 93.69 250 LEU A CA 1
ATOM 1952 C C . LEU A 1 250 ? 4.743 8.222 -16.844 1.00 93.69 250 LEU A C 1
ATOM 1954 O O . LEU A 1 250 ? 5.608 8.458 -16.011 1.00 93.69 250 LEU A O 1
ATOM 1958 N N . ARG A 1 251 ? 3.971 9.190 -17.360 1.00 92.62 251 ARG A N 1
ATOM 1959 C CA . ARG A 1 251 ? 4.076 10.595 -16.927 1.00 92.62 251 ARG A CA 1
ATOM 1960 C C . ARG A 1 251 ? 3.679 10.794 -15.469 1.00 92.62 251 ARG A C 1
ATOM 1962 O O . ARG A 1 251 ? 4.216 11.686 -14.823 1.00 92.62 251 ARG A O 1
ATOM 1969 N N . ASP A 1 252 ? 2.740 10.008 -14.954 1.00 92.12 252 ASP A N 1
ATOM 1970 C CA . ASP A 1 252 ? 2.388 10.059 -13.534 1.00 92.12 252 ASP A CA 1
ATOM 1971 C C . ASP A 1 252 ? 3.558 9.564 -12.672 1.00 92.12 252 ASP A C 1
ATOM 1973 O O . ASP A 1 252 ? 3.896 10.216 -11.689 1.00 92.12 252 ASP A O 1
ATOM 1977 N N . LEU A 1 253 ? 4.245 8.493 -13.093 1.00 93.75 253 LEU A N 1
ATOM 1978 C CA . LEU A 1 253 ? 5.483 8.033 -12.450 1.00 93.75 253 LEU A CA 1
ATOM 1979 C C . LEU A 1 253 ? 6.606 9.078 -12.531 1.00 93.75 253 LEU A C 1
ATOM 1981 O O . LEU A 1 253 ? 7.294 9.306 -11.541 1.00 93.75 253 LEU A O 1
ATOM 1985 N N . GLU A 1 254 ? 6.766 9.758 -13.672 1.00 93.44 254 GLU A N 1
ATOM 1986 C CA . GLU A 1 254 ? 7.768 10.824 -13.840 1.00 93.44 254 GLU A CA 1
ATOM 1987 C C . GLU A 1 254 ? 7.577 11.969 -12.833 1.00 93.44 254 GLU A C 1
ATOM 1989 O O . GLU A 1 254 ? 8.562 12.533 -12.365 1.00 93.44 254 GLU A O 1
ATOM 1994 N N . ARG A 1 255 ? 6.332 12.303 -12.459 1.00 92.50 255 ARG A N 1
ATOM 1995 C CA . ARG A 1 255 ? 6.050 13.349 -11.455 1.00 92.50 255 ARG A CA 1
ATOM 1996 C C . ARG A 1 255 ? 6.442 12.945 -10.035 1.00 92.50 255 ARG A C 1
ATOM 1998 O O . ARG A 1 255 ? 6.666 13.817 -9.209 1.00 92.50 255 ARG A O 1
ATOM 2005 N N . LEU A 1 256 ? 6.507 11.646 -9.754 1.00 91.25 256 LEU A N 1
ATOM 2006 C CA . LEU A 1 256 ? 6.850 11.117 -8.432 1.00 91.25 256 LEU A CA 1
ATOM 2007 C C . LEU A 1 256 ? 8.366 11.052 -8.205 1.00 91.25 256 LEU A C 1
ATOM 2009 O O . LEU A 1 256 ? 8.818 10.951 -7.063 1.00 91.25 256 LEU A O 1
ATOM 2013 N N . VAL A 1 257 ? 9.157 11.126 -9.280 1.00 91.00 257 VAL A N 1
ATOM 2014 C CA . VAL A 1 257 ? 10.617 11.214 -9.195 1.00 91.00 257 VAL A CA 1
ATOM 2015 C C . VAL A 1 257 ? 11.005 12.510 -8.477 1.00 91.00 257 VAL A C 1
ATOM 2017 O O . VAL A 1 257 ? 10.554 13.597 -8.830 1.00 91.00 257 VAL A O 1
ATOM 2020 N N . GLY A 1 258 ? 11.859 12.405 -7.461 1.00 83.88 258 GLY A N 1
ATOM 2021 C CA . GLY A 1 258 ? 12.353 13.541 -6.677 1.00 83.88 258 GLY A CA 1
ATOM 2022 C C . GLY A 1 258 ? 11.401 14.067 -5.594 1.00 83.88 258 GLY A C 1
ATOM 2023 O O . GLY A 1 258 ? 11.891 14.497 -4.553 1.00 83.88 258 GLY A O 1
ATOM 2024 N N . GLU A 1 259 ? 10.076 13.993 -5.770 1.00 79.62 259 GLU A N 1
ATOM 2025 C CA . GLU A 1 259 ? 9.111 14.416 -4.733 1.00 79.62 259 GLU A CA 1
ATOM 2026 C C . GLU A 1 259 ? 9.125 13.498 -3.500 1.00 79.62 259 GLU A C 1
ATOM 2028 O O . GLU A 1 259 ? 8.857 13.941 -2.386 1.00 79.62 259 GLU A O 1
ATOM 2033 N N . GLU A 1 260 ? 9.454 12.220 -3.695 1.00 78.75 260 GLU A N 1
ATOM 2034 C CA . GLU A 1 260 ? 9.191 11.156 -2.724 1.00 78.75 260 GLU A CA 1
ATOM 2035 C C . GLU A 1 260 ? 10.432 10.301 -2.394 1.00 78.75 260 GLU A C 1
ATOM 2037 O O . GLU A 1 260 ? 10.319 9.139 -2.017 1.00 78.75 260 GLU A O 1
ATOM 2042 N N . HIS A 1 261 ? 11.644 10.850 -2.543 1.00 88.81 261 HIS A N 1
ATOM 2043 C CA . HIS A 1 261 ? 12.923 10.108 -2.431 1.00 88.81 261 HIS A CA 1
ATOM 2044 C C . HIS A 1 261 ? 13.102 8.995 -3.482 1.00 88.81 261 HIS A C 1
ATOM 2046 O O . HIS A 1 261 ? 13.992 8.149 -3.363 1.00 88.81 261 HIS A O 1
ATOM 2052 N N . ILE A 1 262 ? 12.258 8.996 -4.514 1.00 92.25 262 ILE A N 1
ATOM 2053 C CA . ILE A 1 262 ? 12.356 8.089 -5.652 1.00 92.25 262 ILE A CA 1
ATOM 2054 C C . ILE A 1 262 ? 13.335 8.682 -6.658 1.00 92.25 262 ILE A C 1
ATOM 2056 O O . ILE A 1 262 ? 13.148 9.808 -7.124 1.00 92.25 262 ILE A O 1
ATOM 2060 N N . GLU A 1 263 ? 14.367 7.919 -6.999 1.00 92.88 263 GLU A N 1
ATOM 2061 C CA . GLU A 1 263 ? 15.417 8.351 -7.922 1.00 92.88 263 GLU A CA 1
ATOM 2062 C C . GLU A 1 263 ? 15.061 8.018 -9.365 1.00 92.88 263 GLU A C 1
ATOM 2064 O O . GLU A 1 263 ? 15.155 8.868 -10.250 1.00 92.88 263 GLU A O 1
ATOM 2069 N N . ILE A 1 264 ? 14.661 6.767 -9.596 1.00 94.81 264 ILE A N 1
ATOM 2070 C CA . ILE A 1 264 ? 14.340 6.232 -10.916 1.00 94.81 264 ILE A CA 1
ATOM 2071 C C . ILE A 1 264 ? 13.254 5.157 -10.812 1.00 94.81 264 ILE A C 1
ATOM 2073 O O . ILE A 1 264 ? 13.117 4.485 -9.786 1.00 94.81 264 ILE A O 1
ATOM 2077 N N . PHE A 1 265 ? 12.538 4.949 -11.914 1.00 97.06 265 PHE A N 1
ATOM 2078 C CA . PHE A 1 265 ? 11.632 3.825 -12.112 1.00 97.06 265 PHE A CA 1
ATOM 2079 C C . PHE A 1 265 ? 12.092 2.946 -13.272 1.00 97.06 265 PHE A C 1
ATOM 2081 O O . PHE A 1 265 ? 12.401 3.442 -14.356 1.00 97.06 265 PHE A O 1
ATOM 2088 N N . GLY A 1 266 ? 12.044 1.636 -13.066 1.00 97.81 266 GLY A N 1
ATOM 2089 C CA . GLY A 1 266 ? 12.017 0.642 -14.132 1.00 97.81 266 GLY A C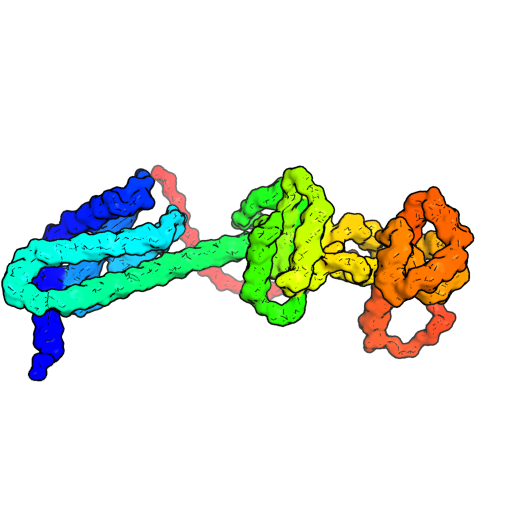A 1
ATOM 2090 C C . GLY A 1 266 ? 10.595 0.122 -14.288 1.00 97.81 266 GLY A C 1
ATOM 2091 O O . GLY A 1 266 ? 9.938 -0.162 -13.290 1.00 97.81 266 GLY A O 1
ATOM 2092 N N . VAL A 1 267 ? 10.091 0.029 -15.514 1.00 98.12 267 VAL A N 1
ATOM 2093 C CA . VAL A 1 267 ? 8.699 -0.336 -15.800 1.00 98.12 267 VAL A CA 1
ATOM 2094 C C . VAL A 1 267 ? 8.668 -1.531 -16.740 1.00 98.12 267 VAL A C 1
ATOM 2096 O O . VAL A 1 267 ? 9.260 -1.485 -17.812 1.00 98.12 267 VAL A O 1
ATOM 2099 N N . GLY A 1 268 ? 7.978 -2.593 -16.340 1.00 98.19 268 GLY A N 1
ATOM 2100 C CA . GLY A 1 268 ? 7.831 -3.826 -17.106 1.00 98.19 268 GLY A CA 1
ATOM 2101 C C . GLY A 1 268 ? 6.707 -3.777 -18.130 1.00 98.19 268 GLY A C 1
ATOM 2102 O O . GLY A 1 268 ? 5.918 -2.830 -18.171 1.00 98.19 268 GLY A O 1
ATOM 2103 N N . GLY A 1 269 ? 6.606 -4.813 -18.957 1.00 96.25 269 GLY A N 1
ATOM 2104 C CA . GLY A 1 269 ? 5.548 -5.001 -19.941 1.00 96.25 269 GLY A CA 1
ATOM 2105 C C . GLY A 1 269 ? 4.157 -5.190 -19.335 1.00 96.25 269 GLY A C 1
ATOM 2106 O O . GLY A 1 269 ? 3.960 -5.176 -18.119 1.00 96.25 269 GLY A O 1
ATOM 2107 N N . THR A 1 270 ? 3.164 -5.319 -20.216 1.00 95.56 270 THR A N 1
ATOM 2108 C CA . THR A 1 270 ? 1.775 -5.603 -19.814 1.00 95.56 270 THR A CA 1
ATOM 2109 C C . THR A 1 270 ? 1.698 -6.987 -19.182 1.00 95.56 270 THR A C 1
ATOM 2111 O O . THR A 1 270 ? 2.361 -7.895 -19.672 1.00 95.56 270 THR A O 1
ATOM 2114 N N . ALA A 1 271 ? 0.867 -7.136 -18.157 1.00 95.06 271 ALA A N 1
ATOM 2115 C CA . ALA A 1 271 ? 0.630 -8.399 -17.486 1.00 95.06 271 ALA A CA 1
ATOM 2116 C C . ALA A 1 271 ? -0.852 -8.623 -17.162 1.00 95.06 271 ALA A C 1
ATOM 2118 O O . ALA A 1 271 ? -1.578 -7.677 -16.840 1.00 95.06 271 ALA A O 1
ATOM 2119 N N . GLU A 1 272 ? -1.255 -9.888 -17.207 1.00 93.88 272 GLU A N 1
ATOM 2120 C CA . GLU A 1 272 ? -2.507 -10.436 -16.696 1.00 93.88 272 GLU A CA 1
ATOM 2121 C C . GLU A 1 272 ? -2.228 -11.776 -15.987 1.00 93.88 272 GLU A C 1
ATOM 2123 O O . GLU A 1 272 ? -1.566 -12.669 -16.519 1.00 93.88 272 GLU A O 1
ATOM 2128 N N . GLY A 1 273 ? -2.691 -11.912 -14.745 1.00 90.56 273 GLY A N 1
ATOM 2129 C CA . GLY A 1 273 ? -2.403 -13.067 -13.896 1.00 90.56 273 GLY A CA 1
ATOM 2130 C C . GLY A 1 273 ? -0.960 -13.122 -13.371 1.00 90.56 273 GLY A C 1
ATOM 2131 O O . GLY A 1 273 ? -0.070 -12.372 -13.768 1.00 90.56 273 GLY A O 1
ATOM 2132 N N . THR A 1 274 ? -0.709 -14.048 -12.444 1.00 91.56 274 THR A N 1
ATOM 2133 C CA . THR A 1 274 ? 0.534 -14.105 -11.647 1.00 91.56 274 THR A CA 1
ATOM 2134 C C . THR A 1 274 ? 1.801 -14.377 -12.461 1.00 91.56 274 THR A C 1
ATOM 2136 O O . THR A 1 274 ? 2.863 -13.830 -12.154 1.00 91.56 274 THR A O 1
ATOM 2139 N N . ILE A 1 275 ? 1.712 -15.211 -13.501 1.00 91.88 275 ILE A N 1
ATOM 2140 C CA . ILE A 1 275 ? 2.859 -15.572 -14.348 1.00 91.88 275 ILE A CA 1
ATOM 2141 C C . ILE A 1 275 ? 3.366 -14.335 -15.092 1.00 91.88 275 ILE A C 1
ATOM 2143 O O . ILE A 1 275 ? 4.561 -14.034 -15.054 1.00 91.88 275 ILE A O 1
ATOM 2147 N N . GLU A 1 276 ? 2.462 -13.585 -15.720 1.00 95.50 276 GLU A N 1
ATOM 2148 C CA . GLU A 1 276 ? 2.833 -12.368 -16.434 1.00 95.50 276 GLU A CA 1
ATOM 2149 C C . GLU A 1 276 ? 3.216 -11.241 -15.470 1.00 95.50 276 GLU A C 1
ATOM 2151 O O . GLU A 1 276 ? 4.120 -10.469 -15.782 1.00 95.50 276 GLU A O 1
ATOM 2156 N N . THR A 1 277 ? 2.633 -11.173 -14.262 1.00 95.56 277 THR A N 1
ATOM 2157 C CA . THR A 1 277 ? 3.098 -10.240 -13.218 1.00 95.56 277 THR A CA 1
ATOM 2158 C C . THR A 1 277 ? 4.578 -10.463 -12.912 1.00 95.56 277 THR A C 1
ATOM 2160 O O . THR A 1 277 ? 5.351 -9.505 -12.835 1.00 95.56 277 THR A O 1
ATOM 2163 N N . ARG A 1 278 ? 5.003 -11.726 -12.766 1.00 96.06 278 ARG A N 1
ATOM 2164 C CA . ARG A 1 278 ? 6.414 -12.067 -12.547 1.00 96.06 278 ARG A CA 1
ATOM 2165 C C . ARG A 1 278 ? 7.279 -11.656 -13.737 1.00 96.06 278 ARG A C 1
ATOM 2167 O O . ARG A 1 278 ? 8.350 -11.092 -13.531 1.00 96.06 278 ARG A O 1
ATOM 2174 N N . GLN A 1 279 ? 6.819 -11.913 -14.959 1.00 96.62 279 GLN A N 1
ATOM 2175 C CA . GLN A 1 279 ? 7.532 -11.511 -16.170 1.00 96.62 279 GLN A CA 1
ATOM 2176 C C . GLN A 1 279 ? 7.709 -9.985 -16.229 1.00 96.62 279 GLN A C 1
ATOM 2178 O O . GLN A 1 279 ? 8.829 -9.499 -16.365 1.00 96.62 279 GLN A O 1
ATOM 2183 N N . SER A 1 280 ? 6.635 -9.227 -16.004 1.00 97.88 280 SER A N 1
ATOM 2184 C CA . SER A 1 280 ? 6.662 -7.763 -15.931 1.00 97.88 280 SER A CA 1
ATOM 2185 C C . SER A 1 280 ? 7.615 -7.267 -14.837 1.00 97.88 280 SER A C 1
ATOM 2187 O O . SER A 1 280 ? 8.347 -6.303 -15.040 1.00 97.88 280 SER A O 1
ATOM 2189 N N . TYR A 1 281 ? 7.705 -7.948 -13.692 1.00 97.88 281 TYR A N 1
ATOM 2190 C CA . TYR A 1 281 ? 8.699 -7.617 -12.669 1.00 97.88 281 TYR A CA 1
ATOM 2191 C C . TYR A 1 281 ? 10.148 -7.794 -13.145 1.00 97.88 281 TYR A C 1
ATOM 2193 O O . TYR A 1 281 ? 10.968 -6.897 -12.937 1.00 97.88 281 TYR A O 1
ATOM 2201 N N . VAL A 1 282 ? 10.469 -8.914 -13.797 1.00 96.75 282 VAL A N 1
ATOM 2202 C CA . VAL A 1 282 ? 11.812 -9.155 -14.357 1.00 96.75 282 VAL A CA 1
ATOM 2203 C C . VAL A 1 282 ? 12.160 -8.080 -15.389 1.00 96.75 282 VAL A C 1
ATOM 2205 O O . VAL A 1 282 ? 13.252 -7.515 -15.363 1.00 96.75 282 VAL A O 1
ATOM 2208 N N . GLU A 1 283 ? 11.206 -7.729 -16.245 1.00 98.00 283 GLU A N 1
ATOM 2209 C CA . GLU A 1 283 ? 11.335 -6.670 -17.248 1.00 98.00 283 GLU A CA 1
ATOM 2210 C C . GLU A 1 283 ? 11.518 -5.277 -16.627 1.00 98.00 283 GLU A C 1
ATOM 2212 O O . GLU A 1 283 ? 12.320 -4.470 -17.107 1.00 98.00 283 GLU A O 1
ATOM 2217 N N . ALA A 1 284 ? 10.808 -4.989 -15.535 1.00 98.25 284 ALA A N 1
ATOM 2218 C CA . ALA A 1 284 ? 10.940 -3.748 -14.784 1.00 98.25 284 ALA A CA 1
ATOM 2219 C C . ALA A 1 284 ? 12.330 -3.623 -14.146 1.00 98.25 284 ALA A C 1
ATOM 2221 O O . ALA A 1 284 ? 12.954 -2.569 -14.253 1.00 98.25 284 ALA A O 1
ATOM 2222 N N . MET A 1 285 ? 12.845 -4.700 -13.544 1.00 96.88 285 MET A N 1
ATOM 2223 C CA . MET A 1 285 ? 14.213 -4.756 -13.014 1.00 96.88 285 MET A CA 1
ATOM 2224 C C . MET A 1 285 ? 15.254 -4.562 -14.121 1.00 96.88 285 MET A C 1
ATOM 2226 O O . MET A 1 285 ? 16.118 -3.699 -13.998 1.00 96.88 285 MET A O 1
ATOM 2230 N N . ALA A 1 286 ? 15.119 -5.272 -15.246 1.00 94.88 286 ALA A N 1
ATOM 2231 C CA . ALA A 1 286 ? 16.002 -5.094 -16.399 1.00 94.88 286 ALA A CA 1
ATOM 2232 C C . ALA A 1 286 ? 15.992 -3.641 -16.905 1.00 94.88 286 ALA A C 1
ATOM 2234 O O . ALA A 1 286 ? 17.032 -3.088 -17.262 1.00 94.88 286 ALA A O 1
ATOM 2235 N N . SER A 1 287 ? 14.826 -2.992 -16.884 1.00 96.69 287 SER A N 1
ATOM 2236 C CA . SER A 1 287 ? 14.686 -1.587 -17.273 1.00 96.69 287 SER A CA 1
ATOM 2237 C C . SER A 1 287 ? 15.336 -0.624 -16.282 1.00 96.69 287 SER A C 1
ATOM 2239 O O . SER A 1 287 ? 15.938 0.366 -16.698 1.00 96.69 287 SER A O 1
ATOM 2241 N N . LEU A 1 288 ? 15.235 -0.921 -14.985 1.00 95.00 288 LEU A N 1
ATOM 2242 C CA . LEU A 1 288 ? 15.865 -0.166 -13.903 1.00 95.00 288 LEU A CA 1
ATOM 2243 C C . LEU A 1 288 ? 17.397 -0.216 -13.990 1.00 95.00 288 LEU A C 1
ATOM 2245 O O . LEU A 1 288 ? 18.063 0.783 -13.719 1.00 95.00 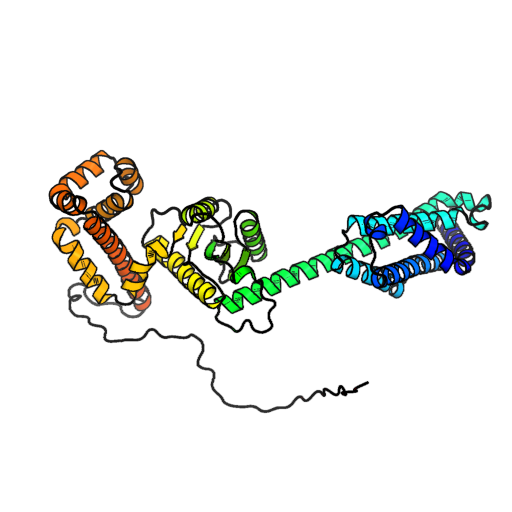288 LEU A O 1
ATOM 2249 N N . ASP A 1 289 ? 17.941 -1.374 -14.362 1.00 92.31 289 ASP A N 1
ATOM 2250 C CA . ASP A 1 289 ? 19.382 -1.618 -14.395 1.00 92.31 289 ASP A CA 1
ATOM 2251 C C . ASP A 1 289 ? 20.016 -1.140 -15.707 1.00 92.31 289 ASP A C 1
ATOM 2253 O O . ASP A 1 289 ? 21.052 -0.480 -15.687 1.00 92.31 289 ASP A O 1
ATOM 2257 N N . LEU A 1 290 ? 19.375 -1.394 -16.852 1.00 92.81 290 LEU A N 1
ATOM 2258 C CA . LEU A 1 290 ? 19.901 -1.021 -18.169 1.00 92.81 290 LEU A CA 1
ATOM 2259 C C . LEU A 1 290 ? 19.596 0.436 -18.552 1.00 92.81 290 LEU A C 1
ATOM 2261 O O . LEU A 1 290 ? 20.365 1.090 -19.263 1.00 92.81 290 LEU A O 1
ATOM 2265 N N . GLY A 1 291 ? 18.439 0.942 -18.130 1.00 93.88 291 GLY A N 1
ATOM 2266 C CA . GLY A 1 291 ? 17.882 2.214 -18.579 1.00 93.88 291 GLY A CA 1
ATOM 2267 C C . GLY A 1 291 ? 18.780 3.433 -18.340 1.00 93.88 291 GLY A C 1
ATOM 2268 O O . GLY A 1 291 ? 19.074 4.136 -19.315 1.00 93.88 291 GLY A O 1
ATOM 2269 N N . PRO A 1 292 ? 19.241 3.696 -17.100 1.00 92.19 292 PRO A N 1
ATOM 2270 C CA . PRO A 1 292 ? 20.083 4.855 -16.776 1.00 92.19 292 PRO A CA 1
ATOM 2271 C C . PRO A 1 292 ? 21.346 4.939 -17.629 1.00 92.19 292 PRO A C 1
ATOM 2273 O O . PRO A 1 292 ? 21.745 6.008 -18.098 1.00 92.19 292 PRO A O 1
ATOM 2276 N N . ASP A 1 293 ? 21.924 3.776 -17.891 1.00 89.88 293 ASP A N 1
ATOM 2277 C CA . ASP A 1 293 ? 23.171 3.624 -18.610 1.00 89.88 293 ASP A CA 1
ATOM 2278 C C . ASP A 1 293 ? 23.016 3.831 -20.111 1.00 89.88 293 ASP A C 1
ATOM 2280 O O . ASP A 1 293 ? 23.876 4.450 -20.741 1.00 89.88 293 ASP A O 1
ATOM 2284 N N . VAL A 1 294 ? 21.920 3.352 -20.695 1.00 89.75 294 VAL A N 1
ATOM 2285 C CA . VAL A 1 294 ? 21.670 3.403 -22.141 1.00 89.75 294 VAL A CA 1
ATOM 2286 C C . VAL A 1 294 ? 20.937 4.676 -22.563 1.00 89.75 294 VAL A C 1
ATOM 2288 O O . VAL A 1 294 ? 21.105 5.145 -23.689 1.00 89.75 294 VAL A O 1
ATOM 2291 N N . MET A 1 295 ? 20.136 5.257 -21.671 1.00 88.38 295 MET A N 1
ATOM 2292 C CA . MET A 1 295 ? 19.277 6.413 -21.931 1.00 88.38 295 MET A CA 1
ATOM 2293 C C . MET A 1 295 ? 19.418 7.470 -20.815 1.00 88.38 295 MET A C 1
ATOM 2295 O O . MET A 1 295 ? 18.431 7.823 -20.169 1.00 88.38 295 MET A O 1
ATOM 2299 N N . PRO A 1 296 ? 20.612 8.053 -20.601 1.00 80.88 296 PRO A N 1
ATOM 2300 C CA . PRO A 1 296 ? 20.886 8.934 -19.454 1.00 80.88 296 PRO A CA 1
ATOM 2301 C C . PRO A 1 296 ? 20.090 10.246 -19.466 1.00 80.88 296 PRO A C 1
ATOM 2303 O O . PRO A 1 296 ? 19.966 10.903 -18.444 1.00 80.88 296 PRO A O 1
ATOM 2306 N N . ASN A 1 297 ? 19.573 10.650 -20.630 1.00 74.12 297 ASN A N 1
ATOM 2307 C CA . ASN A 1 297 ? 18.852 11.911 -20.815 1.00 74.12 297 ASN A CA 1
ATOM 2308 C C . ASN A 1 297 ? 17.327 11.737 -20.711 1.00 74.12 297 ASN A C 1
ATOM 2310 O O . ASN A 1 297 ? 16.583 12.626 -21.122 1.00 74.12 297 ASN A O 1
ATOM 2314 N N . LYS A 1 298 ? 16.854 10.571 -20.258 1.00 79.62 298 LYS A N 1
ATOM 2315 C CA . LYS A 1 298 ? 15.431 10.301 -20.026 1.00 79.62 298 LYS A CA 1
ATOM 2316 C C . LYS A 1 298 ? 15.014 10.831 -18.649 1.00 79.62 298 LYS A C 1
ATOM 2318 O O . LYS A 1 298 ? 15.860 10.982 -17.775 1.00 79.62 298 LYS A O 1
ATOM 2323 N N . ASN A 1 299 ? 13.719 11.062 -18.441 1.00 84.00 299 ASN A N 1
ATOM 2324 C CA . ASN A 1 299 ? 13.138 11.587 -17.195 1.00 84.00 299 ASN A CA 1
ATOM 2325 C C . ASN A 1 299 ? 13.129 10.562 -16.039 1.00 84.00 299 ASN A C 1
ATOM 2327 O O . ASN A 1 299 ? 12.132 10.439 -15.335 1.00 84.00 299 ASN A O 1
ATOM 2331 N N . CYS A 1 300 ? 14.192 9.771 -15.877 1.00 91.94 300 CYS A N 1
ATOM 2332 C CA . CYS A 1 300 ? 14.334 8.773 -14.813 1.00 91.94 300 CYS A CA 1
ATOM 2333 C C . CYS A 1 300 ? 13.278 7.646 -14.789 1.00 91.94 300 CYS A C 1
ATOM 2335 O O . CYS A 1 300 ? 13.299 6.823 -13.880 1.00 91.94 300 CYS A O 1
ATOM 2337 N N . VAL A 1 301 ? 12.389 7.554 -15.784 1.00 95.69 301 VAL A N 1
ATOM 2338 C CA . VAL A 1 301 ? 11.423 6.455 -15.952 1.00 95.69 301 VAL A CA 1
ATOM 2339 C C . VAL A 1 301 ? 11.767 5.651 -17.204 1.00 95.69 301 VAL A C 1
ATOM 2341 O O . VAL A 1 301 ? 11.699 6.147 -18.334 1.00 95.69 301 VAL A O 1
ATOM 2344 N N . TYR A 1 302 ? 12.135 4.389 -17.011 1.00 96.81 302 TYR A N 1
ATOM 2345 C CA . TYR A 1 302 ? 12.632 3.492 -18.048 1.00 96.81 302 TYR A CA 1
ATOM 2346 C C . TYR A 1 302 ? 11.610 2.390 -18.323 1.00 96.81 302 TYR A C 1
ATOM 2348 O O . TYR A 1 302 ? 11.387 1.520 -17.491 1.00 96.81 302 TYR A O 1
ATOM 2356 N N . ASP A 1 303 ? 10.975 2.451 -19.493 1.00 95.88 303 ASP A N 1
ATOM 2357 C CA . ASP A 1 303 ? 9.989 1.471 -19.946 1.00 95.88 303 ASP A CA 1
ATOM 2358 C C . ASP A 1 303 ? 10.687 0.332 -20.692 1.00 95.88 303 ASP A C 1
ATOM 2360 O O . ASP A 1 303 ? 11.458 0.579 -21.626 1.00 95.88 303 ASP A O 1
ATOM 2364 N N . PHE A 1 304 ? 10.376 -0.906 -20.317 1.00 96.62 304 PHE A N 1
ATOM 2365 C CA . PHE A 1 304 ? 10.856 -2.102 -20.987 1.00 96.62 304 PHE A CA 1
ATOM 2366 C C . PHE A 1 304 ? 10.517 -2.100 -22.475 1.00 96.62 304 PHE A C 1
ATOM 2368 O O . PHE A 1 304 ? 11.325 -2.567 -23.266 1.00 96.62 304 PHE A O 1
ATOM 2375 N N . GLN A 1 305 ? 9.400 -1.504 -22.907 1.00 93.31 305 GLN A N 1
ATOM 2376 C CA . GLN A 1 305 ? 9.076 -1.418 -24.339 1.00 93.31 305 GLN A CA 1
ATOM 2377 C C . GLN A 1 305 ? 10.149 -0.674 -25.155 1.00 93.31 305 GLN A C 1
ATOM 2379 O O . GLN A 1 305 ? 10.382 -1.011 -26.316 1.00 93.31 305 GLN A O 1
ATOM 2384 N N . ASP A 1 306 ? 10.847 0.288 -24.546 1.00 91.62 306 ASP A N 1
ATOM 2385 C CA . ASP A 1 306 ? 11.944 1.019 -25.190 1.00 91.62 306 ASP A CA 1
ATOM 2386 C C . ASP A 1 306 ? 13.282 0.261 -25.135 1.00 91.62 306 ASP A C 1
ATOM 2388 O O . ASP A 1 306 ? 14.188 0.534 -25.931 1.00 91.62 306 ASP A O 1
ATOM 2392 N N . LEU A 1 307 ? 13.425 -0.658 -24.176 1.00 94.25 307 LEU A N 1
ATOM 2393 C CA . LEU A 1 307 ? 14.673 -1.354 -23.855 1.00 94.25 307 LEU A CA 1
ATOM 2394 C C . LEU A 1 307 ? 14.692 -2.813 -24.322 1.00 94.25 307 LEU A C 1
ATOM 2396 O O . LEU A 1 307 ? 15.776 -3.364 -24.491 1.00 94.25 307 LEU A O 1
ATOM 2400 N N . ALA A 1 308 ? 13.540 -3.423 -24.599 1.00 94.56 308 ALA A N 1
ATOM 2401 C CA . ALA A 1 308 ? 13.408 -4.834 -24.953 1.00 94.56 308 ALA A CA 1
ATOM 2402 C C . ALA A 1 308 ? 14.282 -5.249 -26.151 1.00 94.56 308 ALA A C 1
ATOM 2404 O O . ALA A 1 308 ? 14.985 -6.253 -26.032 1.00 94.56 308 ALA A O 1
ATOM 2405 N N . PRO A 1 309 ? 14.360 -4.484 -27.266 1.00 94.19 309 PRO A N 1
ATOM 2406 C CA . PRO A 1 309 ? 15.252 -4.840 -28.372 1.00 94.19 309 PRO A CA 1
ATOM 2407 C C . PRO A 1 309 ? 16.729 -4.831 -27.969 1.00 94.19 309 PRO A C 1
ATOM 2409 O O . PRO A 1 309 ? 17.517 -5.631 -28.462 1.00 94.19 309 PRO A O 1
ATOM 2412 N N . ILE A 1 310 ? 17.106 -3.920 -27.069 1.00 94.38 310 ILE A N 1
ATOM 2413 C CA . ILE A 1 310 ? 18.475 -3.798 -26.571 1.00 94.38 310 ILE A CA 1
ATOM 2414 C C . ILE A 1 310 ? 18.771 -4.976 -25.648 1.00 94.38 310 ILE A C 1
ATOM 2416 O O . ILE A 1 310 ? 19.765 -5.659 -25.860 1.00 94.38 310 ILE A O 1
ATOM 2420 N N . SER A 1 311 ? 17.880 -5.257 -24.693 1.00 92.25 311 SER A N 1
ATOM 2421 C CA . SER A 1 311 ? 17.980 -6.396 -23.775 1.00 92.25 311 SER A CA 1
ATOM 2422 C C . SER A 1 311 ? 18.151 -7.714 -24.535 1.00 92.25 311 SER A C 1
ATOM 2424 O O . SER A 1 311 ? 19.102 -8.442 -24.274 1.00 92.25 311 SER A O 1
ATOM 2426 N N . ALA A 1 312 ? 17.311 -7.971 -25.542 1.00 93.12 312 ALA A N 1
ATOM 2427 C CA . ALA A 1 312 ? 17.384 -9.182 -26.359 1.00 93.12 312 ALA A CA 1
ATOM 2428 C C . ALA A 1 312 ? 18.700 -9.292 -27.153 1.00 93.12 312 ALA A C 1
ATOM 2430 O O . ALA A 1 312 ? 19.263 -10.372 -27.298 1.00 93.12 312 ALA A O 1
ATOM 2431 N N . MET A 1 313 ? 19.232 -8.176 -27.666 1.00 94.62 313 MET A N 1
ATOM 2432 C CA . MET A 1 313 ? 20.525 -8.176 -28.361 1.00 94.62 313 MET A CA 1
ATOM 2433 C C . MET A 1 313 ? 21.700 -8.458 -27.421 1.00 94.62 313 MET A C 1
ATOM 2435 O O . MET A 1 313 ? 22.676 -9.079 -27.839 1.00 94.62 313 MET A O 1
ATOM 2439 N N . LEU A 1 314 ? 21.625 -8.018 -26.164 1.00 91.44 314 LEU A N 1
ATOM 2440 C CA . LEU A 1 314 ? 22.687 -8.238 -25.180 1.00 91.44 314 LEU A CA 1
ATOM 2441 C C . LEU A 1 314 ? 22.837 -9.709 -24.770 1.00 91.44 314 LEU A C 1
ATOM 2443 O O . LEU A 1 314 ? 23.912 -10.086 -24.316 1.00 91.44 314 LEU A O 1
ATOM 2447 N N . GLU A 1 315 ? 21.825 -10.551 -24.997 1.00 91.62 315 GLU A N 1
ATOM 2448 C CA . GLU A 1 315 ? 21.938 -12.010 -24.835 1.00 91.62 315 GLU A CA 1
ATOM 2449 C C . GLU A 1 315 ? 22.911 -12.641 -25.849 1.00 91.62 315 GLU A C 1
ATOM 2451 O O . GLU A 1 315 ? 23.445 -13.725 -25.622 1.00 91.62 315 GLU A O 1
ATOM 2456 N N . GLN A 1 316 ? 23.162 -11.960 -26.973 1.00 94.44 316 GLN A N 1
ATOM 2457 C CA . GLN A 1 316 ? 24.024 -12.409 -28.066 1.00 94.44 316 GLN A CA 1
ATOM 2458 C C . GLN A 1 316 ? 25.044 -11.315 -28.439 1.00 94.44 316 GLN A C 1
ATOM 2460 O O . GLN A 1 316 ? 24.947 -10.689 -29.504 1.00 94.44 316 GLN A O 1
ATOM 2465 N N . PRO A 1 317 ? 26.048 -11.054 -27.576 1.00 92.88 317 PRO A N 1
ATOM 2466 C CA . PRO A 1 317 ? 26.916 -9.882 -27.693 1.00 92.88 317 PRO A CA 1
ATOM 2467 C C . PRO A 1 317 ? 27.740 -9.854 -28.988 1.00 92.88 317 PRO A C 1
ATOM 2469 O O . PRO A 1 317 ? 27.969 -8.781 -29.548 1.00 92.88 317 PRO A O 1
ATOM 2472 N N . GLU A 1 318 ? 28.155 -11.007 -29.524 1.00 92.00 318 GLU A N 1
ATOM 2473 C CA . GLU A 1 318 ? 28.884 -11.071 -30.799 1.00 92.00 318 GLU A CA 1
ATOM 2474 C C . GLU A 1 318 ? 28.014 -10.616 -31.983 1.00 92.00 318 GLU A C 1
ATOM 2476 O O . GLU A 1 318 ? 28.454 -9.843 -32.845 1.00 92.00 318 GLU A O 1
ATOM 2481 N N . GLN A 1 319 ? 26.758 -11.068 -32.012 1.00 95.12 319 GLN A N 1
ATOM 2482 C CA . GLN A 1 319 ? 25.767 -10.709 -33.024 1.00 95.12 319 GLN A CA 1
ATOM 2483 C C . GLN A 1 319 ? 25.394 -9.230 -32.887 1.00 95.12 319 GLN A C 1
ATOM 2485 O O . GLN A 1 319 ? 25.332 -8.517 -33.894 1.00 95.12 319 GLN A O 1
ATOM 2490 N N . ALA A 1 320 ? 25.249 -8.738 -31.656 1.00 95.44 320 ALA A N 1
ATOM 2491 C CA . ALA A 1 320 ? 25.010 -7.331 -31.370 1.00 95.44 320 ALA A CA 1
ATOM 2492 C C . ALA A 1 320 ? 26.171 -6.439 -31.849 1.00 95.44 320 ALA A C 1
ATOM 2494 O O . ALA A 1 320 ? 25.939 -5.453 -32.551 1.00 95.44 320 ALA A O 1
ATOM 2495 N N . TRP A 1 321 ? 27.431 -6.810 -31.590 1.00 95.44 321 TRP A N 1
ATOM 2496 C CA . TRP A 1 321 ? 28.596 -6.093 -32.126 1.00 95.44 321 TRP A CA 1
ATOM 2497 C C . TRP A 1 321 ? 28.663 -6.128 -33.654 1.00 95.44 321 TRP A C 1
ATOM 2499 O O . TRP A 1 321 ? 29.053 -5.139 -34.280 1.00 95.44 321 TRP A O 1
ATOM 2509 N N . ARG A 1 322 ? 28.290 -7.245 -34.291 1.00 95.81 322 ARG A N 1
ATOM 2510 C CA . ARG A 1 322 ? 28.203 -7.331 -35.758 1.00 95.81 322 ARG A CA 1
ATOM 2511 C C . ARG A 1 322 ? 27.136 -6.385 -36.314 1.00 95.81 322 ARG A C 1
ATOM 2513 O O . ARG A 1 322 ? 27.422 -5.682 -37.281 1.00 95.81 322 ARG A O 1
ATOM 2520 N N . PHE A 1 323 ? 25.961 -6.325 -35.689 1.00 96.06 323 PHE A N 1
ATOM 2521 C CA . PHE A 1 323 ? 24.910 -5.367 -36.033 1.00 96.06 323 PHE A CA 1
ATOM 2522 C C . PHE A 1 323 ? 25.405 -3.921 -35.896 1.00 96.06 323 PHE A C 1
ATOM 2524 O O . PHE A 1 323 ? 25.340 -3.155 -36.856 1.00 96.06 323 PHE A O 1
ATOM 2531 N N . VAL A 1 324 ? 25.986 -3.571 -34.744 1.00 95.12 324 VAL A N 1
ATOM 2532 C CA . VAL A 1 324 ? 26.537 -2.233 -34.480 1.00 95.12 324 VAL A CA 1
ATOM 2533 C C . VAL A 1 324 ? 27.576 -1.839 -35.530 1.00 95.12 324 VAL A C 1
ATOM 2535 O O . VAL A 1 324 ? 27.509 -0.734 -36.067 1.00 95.12 324 VAL A O 1
ATOM 2538 N N . ARG A 1 325 ? 28.521 -2.734 -35.850 1.00 93.62 325 ARG A N 1
ATOM 2539 C CA . ARG A 1 325 ? 29.550 -2.480 -36.870 1.00 93.62 325 ARG A CA 1
ATOM 2540 C C . ARG A 1 325 ? 28.940 -2.255 -38.249 1.00 93.62 325 ARG A C 1
ATOM 2542 O O . ARG A 1 325 ? 29.343 -1.311 -38.912 1.00 93.62 325 ARG A O 1
ATOM 2549 N N . GLY A 1 326 ? 27.959 -3.063 -38.652 1.00 93.06 326 GLY A N 1
ATOM 2550 C CA . GLY A 1 326 ? 27.289 -2.907 -39.945 1.00 93.06 326 GLY A CA 1
ATOM 2551 C C . GLY A 1 326 ? 26.530 -1.585 -40.074 1.00 93.06 326 GLY A C 1
ATOM 2552 O O . GLY A 1 326 ? 26.609 -0.932 -41.106 1.00 93.06 326 GLY A O 1
ATOM 2553 N N . VAL A 1 327 ? 25.835 -1.152 -39.018 1.00 92.19 327 VAL A N 1
ATOM 2554 C CA . VAL A 1 327 ? 25.060 0.103 -39.033 1.00 92.19 327 VAL A CA 1
ATOM 2555 C C . VAL A 1 327 ? 25.956 1.343 -38.971 1.00 92.19 327 VAL A C 1
ATOM 2557 O O . VAL A 1 327 ? 25.623 2.374 -39.553 1.00 92.19 327 VAL A O 1
ATOM 2560 N N . LEU A 1 328 ? 27.086 1.266 -38.263 1.00 90.50 328 LEU A N 1
ATOM 2561 C CA . LEU A 1 328 ? 28.022 2.385 -38.122 1.00 90.50 328 LEU A CA 1
ATOM 2562 C C . LEU A 1 328 ? 29.094 2.438 -39.216 1.00 90.50 328 LEU A C 1
ATOM 2564 O O . LEU A 1 328 ? 29.822 3.428 -39.273 1.00 90.50 328 LEU A O 1
ATOM 2568 N N . GLU A 1 329 ? 29.187 1.425 -40.081 1.00 89.69 329 GLU A N 1
ATOM 2569 C CA . GLU A 1 329 ? 30.141 1.377 -41.195 1.00 89.69 329 GLU A CA 1
ATOM 2570 C C . GLU A 1 329 ? 30.110 2.651 -42.063 1.00 89.69 329 GLU A C 1
ATOM 2572 O O . GLU A 1 329 ? 31.181 3.239 -42.243 1.00 89.69 329 GLU A O 1
ATOM 2577 N N . PRO A 1 330 ? 28.941 3.212 -42.447 1.00 86.75 330 PRO A N 1
ATOM 2578 C CA . PRO A 1 330 ? 28.912 4.403 -43.297 1.00 86.75 330 PRO A CA 1
ATOM 2579 C C . PRO A 1 330 ? 29.300 5.700 -42.567 1.00 86.75 330 PRO A C 1
ATOM 2581 O O . PRO A 1 330 ? 29.555 6.716 -43.211 1.00 86.75 330 PRO A O 1
ATOM 2584 N N . VAL A 1 331 ? 29.362 5.695 -41.226 1.00 85.44 331 VAL A N 1
ATOM 2585 C CA . VAL A 1 331 ? 29.939 6.814 -40.451 1.00 85.44 331 VAL A CA 1
ATOM 2586 C C . VAL A 1 331 ? 31.462 6.848 -40.638 1.00 85.44 331 VAL A C 1
ATOM 2588 O O . VAL A 1 331 ? 32.078 7.915 -40.571 1.00 85.44 331 VAL A O 1
ATOM 2591 N N . GLY A 1 332 ? 32.073 5.685 -40.885 1.00 84.31 332 GLY A N 1
ATOM 2592 C CA . GLY A 1 332 ? 33.493 5.528 -41.168 1.00 84.31 332 GLY A CA 1
ATOM 2593 C C . GLY A 1 332 ? 34.395 6.162 -40.107 1.00 84.31 332 GLY A C 1
ATOM 2594 O O . GLY A 1 332 ? 34.106 6.150 -38.910 1.00 84.31 332 GLY A O 1
ATOM 2595 N N . GLU A 1 333 ? 35.487 6.771 -40.565 1.00 83.62 333 GLU A N 1
ATOM 2596 C CA . GLU A 1 333 ? 36.504 7.412 -39.721 1.00 83.62 333 GLU A CA 1
ATOM 2597 C C . GLU A 1 333 ? 35.968 8.566 -38.858 1.00 83.62 333 GLU A C 1
ATOM 2599 O O . GLU A 1 333 ? 36.553 8.885 -37.820 1.00 83.62 333 GLU A O 1
ATOM 2604 N N . LEU A 1 334 ? 34.832 9.176 -39.226 1.00 85.06 334 LEU A N 1
ATOM 2605 C CA . LEU A 1 334 ? 34.217 10.220 -38.403 1.00 85.06 334 LEU A CA 1
ATOM 2606 C C . LEU A 1 334 ? 33.785 9.673 -37.036 1.00 85.06 334 LEU A C 1
ATOM 2608 O O . LEU A 1 334 ? 33.800 10.428 -36.064 1.00 85.06 334 LEU A O 1
ATOM 2612 N N . SER A 1 335 ? 33.474 8.374 -36.920 1.00 84.00 335 SER A N 1
ATOM 2613 C CA . SER A 1 335 ? 33.067 7.755 -35.650 1.00 84.00 335 SER A CA 1
ATOM 2614 C C . SER A 1 335 ? 34.150 7.835 -34.569 1.00 84.00 335 SER A C 1
ATOM 2616 O O . SER A 1 335 ? 33.820 7.858 -33.384 1.00 84.00 335 SER A O 1
ATOM 2618 N N . LYS A 1 336 ? 35.430 7.950 -34.961 1.00 85.38 336 LYS A N 1
ATOM 2619 C CA . LYS A 1 336 ? 36.571 8.073 -34.039 1.00 85.38 336 LYS A CA 1
ATOM 2620 C C . LYS A 1 336 ? 36.577 9.400 -33.283 1.00 85.38 336 LYS A C 1
ATOM 2622 O O . LYS A 1 336 ? 37.216 9.522 -32.240 1.00 85.38 336 LYS A O 1
ATOM 2627 N N . ARG A 1 337 ? 35.872 10.415 -33.788 1.00 90.44 337 ARG A N 1
ATOM 2628 C CA . ARG A 1 337 ? 35.746 11.700 -33.102 1.00 90.44 337 ARG A CA 1
ATOM 2629 C C . ARG A 1 337 ? 34.772 11.562 -31.937 1.00 90.44 337 ARG A C 1
ATOM 2631 O O . ARG A 1 337 ? 33.599 11.246 -32.131 1.00 90.44 337 ARG A O 1
ATOM 2638 N N . SER A 1 338 ? 35.236 11.906 -30.736 1.00 89.75 338 SER A N 1
ATOM 2639 C CA . SER A 1 338 ? 34.495 11.739 -29.474 1.00 89.75 338 SER A CA 1
ATOM 2640 C C . SER A 1 338 ? 33.098 12.371 -29.461 1.00 89.75 338 SER A C 1
ATOM 2642 O O . SER A 1 338 ? 32.215 11.906 -28.745 1.00 89.75 338 SER A O 1
ATOM 2644 N N . TRP A 1 339 ? 32.866 13.416 -30.260 1.00 92.12 339 TRP A N 1
ATOM 2645 C CA . TRP A 1 339 ? 31.594 14.130 -30.301 1.00 92.12 339 TRP A CA 1
ATOM 2646 C C . TRP A 1 339 ? 30.573 13.575 -31.299 1.00 92.12 339 TRP A C 1
ATOM 2648 O O . TRP A 1 339 ? 29.393 13.900 -31.163 1.00 92.12 339 TRP A O 1
ATOM 2658 N N . VAL A 1 340 ? 30.976 12.781 -32.298 1.00 92.50 340 VAL A N 1
ATOM 2659 C CA . VAL A 1 340 ? 30.096 12.387 -33.418 1.00 92.50 340 VAL A CA 1
ATOM 2660 C C . VAL A 1 340 ? 28.942 11.526 -32.933 1.00 92.50 340 VAL A C 1
ATOM 2662 O O . VAL A 1 340 ? 27.780 11.844 -33.172 1.00 92.50 340 VAL A O 1
ATOM 2665 N N . LEU A 1 341 ? 29.258 10.472 -32.191 1.00 91.38 341 LEU A N 1
ATOM 2666 C CA . LEU A 1 341 ? 28.276 9.479 -31.782 1.00 91.38 341 LEU A CA 1
ATOM 2667 C C . LEU A 1 341 ? 27.290 10.025 -30.732 1.00 91.38 341 LEU A C 1
ATOM 2669 O O . LEU A 1 341 ? 26.091 9.852 -30.945 1.00 91.38 341 LEU A O 1
ATOM 2673 N N . PRO A 1 342 ? 27.730 10.769 -29.691 1.00 90.06 342 PRO A N 1
ATOM 2674 C CA . PRO A 1 342 ? 26.804 11.468 -28.798 1.00 90.06 342 PRO A CA 1
ATOM 2675 C C . PRO A 1 342 ? 25.917 12.486 -29.526 1.00 90.06 342 PRO A C 1
ATOM 2677 O O . PRO A 1 342 ? 24.747 12.641 -29.188 1.00 90.06 342 PRO A O 1
ATOM 2680 N N . THR A 1 343 ? 26.452 13.176 -30.544 1.00 91.94 343 THR A N 1
ATOM 2681 C CA . THR A 1 343 ? 25.676 14.164 -31.312 1.00 91.94 343 THR A CA 1
ATOM 2682 C C . THR A 1 343 ? 24.600 13.495 -32.165 1.00 91.94 343 THR A C 1
ATOM 2684 O O . THR A 1 343 ? 23.466 13.969 -32.174 1.00 91.94 343 THR A O 1
ATOM 2687 N N . LEU A 1 344 ? 24.926 12.390 -32.846 1.00 90.81 344 LEU A N 1
ATOM 2688 C CA . LEU A 1 344 ? 23.958 11.608 -33.621 1.00 90.81 344 LEU A CA 1
ATOM 2689 C C . LEU A 1 344 ? 22.860 11.030 -32.725 1.00 90.81 344 LEU A C 1
ATOM 2691 O O . LEU A 1 344 ? 21.684 11.163 -33.051 1.00 90.81 344 LEU A O 1
ATOM 2695 N N . GLU A 1 345 ? 23.230 10.449 -31.582 1.00 90.50 345 GLU A N 1
ATOM 2696 C CA . GLU A 1 345 ? 22.279 9.881 -30.623 1.00 90.50 345 GLU A CA 1
ATOM 2697 C C . GLU A 1 345 ? 21.311 10.947 -30.099 1.00 90.50 345 GLU A C 1
ATOM 2699 O O . GLU A 1 345 ? 20.096 10.772 -30.183 1.00 90.50 345 GLU A O 1
ATOM 2704 N N . ALA A 1 346 ? 21.836 12.082 -29.624 1.00 89.31 346 ALA A N 1
ATOM 2705 C CA . ALA A 1 346 ? 21.014 13.171 -29.108 1.00 89.31 346 ALA A CA 1
ATOM 2706 C C . ALA A 1 346 ? 20.102 13.761 -30.193 1.00 89.31 346 ALA A C 1
ATOM 2708 O O . ALA A 1 346 ? 18.930 14.026 -29.925 1.00 89.31 346 ALA A O 1
ATOM 2709 N N . TYR A 1 347 ? 20.609 13.937 -31.417 1.00 89.38 347 TYR A N 1
ATOM 2710 C CA . TYR A 1 347 ? 19.824 14.454 -32.537 1.00 89.38 347 TYR A CA 1
ATOM 2711 C C . TYR A 1 347 ? 18.663 13.524 -32.914 1.00 89.38 347 TYR A C 1
ATOM 2713 O O . TYR A 1 347 ? 17.528 13.985 -33.045 1.00 89.38 347 TYR A O 1
ATOM 2721 N N . LEU A 1 348 ? 18.932 12.218 -33.017 1.00 89.38 348 LEU A N 1
ATOM 2722 C CA . LEU A 1 348 ? 17.939 11.184 -33.319 1.00 89.38 348 LEU A CA 1
ATOM 2723 C C . LEU A 1 348 ? 16.886 11.040 -32.215 1.00 89.38 348 LEU A C 1
ATOM 2725 O O . LEU A 1 348 ? 15.694 10.989 -32.508 1.00 89.38 348 LEU A O 1
ATOM 2729 N N . ALA A 1 349 ? 17.311 11.015 -30.950 1.00 87.56 349 ALA A N 1
ATOM 2730 C CA . ALA A 1 349 ? 16.415 10.845 -29.807 1.00 87.56 349 ALA A CA 1
ATOM 2731 C C . ALA A 1 349 ? 15.423 12.009 -29.636 1.00 87.56 349 ALA A C 1
ATOM 2733 O O . ALA A 1 349 ? 14.341 11.814 -29.095 1.00 87.56 349 ALA A O 1
ATOM 2734 N N . ASN A 1 350 ? 15.775 13.207 -30.113 1.00 86.62 350 ASN A N 1
ATOM 2735 C CA . ASN A 1 350 ? 14.969 14.424 -29.975 1.00 86.62 350 ASN A CA 1
ATOM 2736 C C . ASN A 1 350 ? 14.317 14.871 -31.294 1.00 86.62 350 ASN A C 1
ATOM 2738 O O . ASN A 1 350 ? 14.037 16.061 -31.467 1.00 86.62 350 ASN A O 1
ATOM 2742 N N . ALA A 1 351 ? 14.128 13.942 -32.240 1.00 81.94 351 ALA A N 1
ATOM 2743 C CA . ALA A 1 351 ? 13.501 14.187 -33.543 1.00 81.94 351 ALA A CA 1
ATOM 2744 C C . ALA A 1 351 ? 14.069 15.421 -34.287 1.00 81.94 351 ALA A C 1
ATOM 2746 O O . ALA A 1 351 ? 13.345 16.157 -34.955 1.00 81.94 351 ALA A O 1
ATOM 2747 N N . GLY A 1 352 ? 15.370 15.686 -34.133 1.00 77.31 352 GLY A N 1
ATOM 2748 C CA . GLY A 1 352 ? 16.066 16.794 -34.789 1.00 77.31 352 GLY A CA 1
ATOM 2749 C C . GLY A 1 352 ? 15.874 18.190 -34.176 1.00 77.31 352 GLY A C 1
ATOM 2750 O O . GLY A 1 352 ? 16.339 19.176 -34.755 1.00 77.31 352 GLY A O 1
ATOM 2751 N N . SER A 1 353 ? 15.243 18.316 -33.002 1.00 87.06 353 SER A N 1
ATOM 2752 C CA . SER A 1 353 ? 15.047 19.611 -32.331 1.00 87.06 353 SER A CA 1
ATOM 2753 C C . SER A 1 353 ? 16.367 20.224 -31.848 1.00 87.06 353 SER A C 1
ATOM 2755 O O . SER A 1 353 ? 16.868 19.911 -30.769 1.00 87.06 353 SER A O 1
ATOM 2757 N N . LEU A 1 354 ? 16.926 21.161 -32.622 1.00 89.12 354 LEU A N 1
ATOM 2758 C CA . LEU A 1 354 ? 18.243 21.758 -32.347 1.00 89.12 354 LEU A CA 1
ATOM 2759 C C . LEU A 1 354 ? 18.370 22.359 -30.942 1.00 89.12 354 LEU A C 1
ATOM 2761 O O . LEU A 1 354 ? 19.433 22.270 -30.333 1.00 89.12 354 LEU A O 1
ATOM 2765 N N . LYS A 1 355 ? 17.299 22.971 -30.423 1.00 89.75 355 LYS A N 1
ATOM 2766 C CA . LYS A 1 355 ? 17.302 23.584 -29.088 1.00 89.75 355 LYS A CA 1
ATOM 2767 C C . LYS A 1 355 ? 17.419 22.522 -27.994 1.00 89.75 355 LYS A C 1
ATOM 2769 O O . LYS A 1 355 ? 18.238 22.669 -27.093 1.00 89.75 355 LYS A O 1
ATOM 2774 N N . VAL A 1 356 ? 16.628 21.453 -28.094 1.00 88.75 356 VAL A N 1
ATOM 2775 C CA . VAL A 1 356 ? 16.624 20.364 -27.106 1.00 88.75 356 VAL A CA 1
ATOM 2776 C C . VAL A 1 356 ? 17.947 19.600 -27.157 1.00 88.75 356 VAL A C 1
ATOM 2778 O O . VAL A 1 356 ? 18.548 19.358 -26.118 1.00 88.75 356 VAL A O 1
ATOM 2781 N N . VAL A 1 357 ? 18.458 19.329 -28.361 1.00 90.44 357 VAL A N 1
ATOM 2782 C CA . VAL A 1 357 ? 19.736 18.631 -28.577 1.00 90.44 357 VAL A CA 1
ATOM 2783 C C . VAL A 1 357 ? 20.925 19.4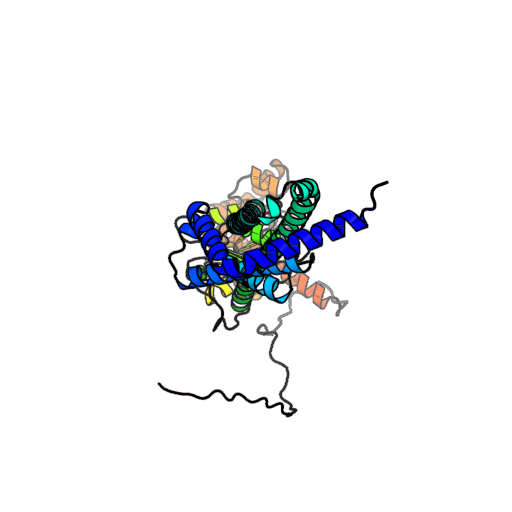30 -28.037 1.00 90.44 357 VAL A C 1
ATOM 2785 O O . VAL A 1 357 ? 21.812 18.870 -27.396 1.00 90.44 357 VAL A O 1
ATOM 2788 N N . ALA A 1 358 ? 20.968 20.743 -28.288 1.00 92.00 358 ALA A N 1
ATOM 2789 C CA . ALA A 1 358 ? 22.037 21.600 -27.777 1.00 92.00 358 ALA A CA 1
ATOM 2790 C C . ALA A 1 358 ? 22.046 21.617 -26.240 1.00 92.00 358 ALA A C 1
ATOM 2792 O O . ALA A 1 358 ? 23.109 21.475 -25.636 1.00 92.00 358 ALA A O 1
ATOM 2793 N N . ASN A 1 359 ? 20.861 21.701 -25.625 1.00 89.69 359 ASN A N 1
ATOM 2794 C CA . ASN A 1 359 ? 20.700 21.642 -24.175 1.00 89.69 359 ASN A CA 1
ATOM 2795 C C . ASN A 1 359 ? 21.114 20.277 -23.603 1.00 89.69 359 ASN A C 1
ATOM 2797 O O . ASN A 1 359 ? 21.880 20.244 -22.645 1.00 89.69 359 ASN A O 1
ATOM 2801 N N . SER A 1 360 ? 20.679 19.161 -24.203 1.00 88.06 360 SER A N 1
ATOM 2802 C CA . SER A 1 360 ? 21.012 17.812 -23.713 1.00 88.06 360 SER A CA 1
ATOM 2803 C C . SER A 1 360 ? 22.504 17.495 -23.812 1.00 88.06 360 SER A C 1
ATOM 2805 O O . SER A 1 360 ? 23.030 16.722 -23.023 1.00 88.06 360 SER A O 1
ATOM 2807 N N . LEU A 1 361 ? 23.195 18.076 -24.797 1.00 90.19 361 LEU A N 1
ATOM 2808 C CA . LEU A 1 361 ? 24.644 17.942 -24.963 1.00 90.19 361 LEU A CA 1
ATOM 2809 C C . LEU A 1 361 ? 25.441 19.008 -24.194 1.00 90.19 361 LEU A C 1
ATOM 2811 O O . LEU A 1 361 ? 26.667 18.965 -24.239 1.00 90.19 361 LEU A O 1
ATOM 2815 N N . GLN A 1 362 ? 24.771 19.969 -23.546 1.00 91.25 362 GLN A N 1
ATOM 2816 C CA . GLN A 1 362 ? 25.381 21.123 -22.872 1.00 91.25 362 GLN A CA 1
ATOM 2817 C C . GLN A 1 362 ? 26.348 21.916 -23.778 1.00 91.25 362 GLN A C 1
ATOM 2819 O O . GLN A 1 362 ? 27.431 22.328 -23.367 1.00 91.25 362 GLN A O 1
ATOM 2824 N N . ILE A 1 363 ? 25.962 22.140 -25.041 1.00 94.62 363 ILE A N 1
ATOM 2825 C CA . ILE A 1 363 ? 26.754 22.899 -26.022 1.00 94.62 363 ILE A CA 1
ATOM 2826 C C . ILE A 1 363 ? 25.983 24.090 -26.584 1.00 94.62 363 ILE A C 1
ATOM 2828 O O . ILE A 1 363 ? 24.756 24.114 -26.628 1.00 94.62 363 ILE A O 1
ATOM 2832 N N . HIS A 1 364 ? 26.714 25.070 -27.116 1.00 93.56 364 HIS A N 1
ATOM 2833 C CA . HIS A 1 364 ? 26.097 26.193 -27.813 1.00 93.56 364 HIS A CA 1
ATOM 2834 C C . HIS A 1 364 ? 25.425 25.741 -29.134 1.00 93.56 364 HIS A C 1
ATOM 2836 O O . HIS A 1 364 ? 26.017 24.947 -29.878 1.00 93.56 364 HIS A O 1
ATOM 2842 N N . PRO A 1 365 ? 24.251 26.291 -29.519 1.00 91.69 365 PRO A N 1
ATOM 2843 C CA . PRO A 1 365 ? 23.571 25.944 -30.773 1.00 91.69 365 PRO A CA 1
ATOM 2844 C C . PRO A 1 365 ? 24.433 26.094 -32.037 1.00 91.69 365 PRO A C 1
ATOM 2846 O O . PRO A 1 365 ? 24.277 25.335 -32.992 1.00 91.69 365 PRO A O 1
ATOM 2849 N N . ASN A 1 366 ? 25.375 27.043 -32.053 1.00 92.19 366 ASN A N 1
ATOM 2850 C CA . ASN A 1 366 ? 26.318 27.207 -33.172 1.00 92.19 366 ASN A CA 1
ATOM 2851 C C . ASN A 1 366 ? 27.278 26.017 -33.302 1.00 92.19 366 ASN A C 1
ATOM 2853 O O . ASN A 1 366 ? 27.539 25.564 -34.414 1.00 92.19 366 ASN A O 1
ATOM 2857 N N . THR A 1 367 ? 27.749 25.475 -32.178 1.00 94.44 367 THR A N 1
ATOM 2858 C CA . THR A 1 367 ? 28.585 24.271 -32.154 1.00 94.44 367 THR A CA 1
ATOM 2859 C C . THR A 1 367 ? 27.807 23.074 -32.683 1.00 94.44 367 THR A C 1
ATOM 2861 O O . THR A 1 367 ? 28.331 22.311 -33.490 1.00 94.44 367 THR A O 1
ATOM 2864 N N . LEU A 1 368 ? 26.532 22.940 -32.301 1.00 93.31 368 LEU A N 1
ATOM 2865 C CA . LEU A 1 368 ? 25.664 21.894 -32.841 1.00 93.31 368 LEU A CA 1
ATOM 2866 C C . LEU A 1 368 ? 25.486 22.033 -34.362 1.00 93.31 368 LEU A C 1
ATOM 2868 O O . LEU A 1 368 ? 25.654 21.055 -35.083 1.00 93.31 368 LEU A O 1
ATOM 2872 N N . LYS A 1 369 ? 25.213 23.243 -34.870 1.00 90.38 369 LYS A N 1
ATOM 2873 C CA . LYS A 1 369 ? 25.102 23.501 -36.319 1.00 90.38 369 LYS A CA 1
ATOM 2874 C C . LYS A 1 369 ? 26.382 23.143 -37.071 1.00 90.38 369 LYS A C 1
ATOM 2876 O O . LYS A 1 369 ? 26.299 22.575 -38.155 1.00 90.38 369 LYS A O 1
ATOM 2881 N N . TYR A 1 370 ? 27.545 23.460 -36.504 1.00 92.19 370 TYR A N 1
ATOM 2882 C CA . TYR A 1 370 ? 28.837 23.071 -37.066 1.00 92.19 370 TYR A CA 1
ATOM 2883 C C . TYR A 1 370 ? 28.976 21.542 -37.137 1.00 92.19 370 TYR A C 1
ATOM 2885 O O . TYR A 1 370 ? 29.222 21.008 -38.217 1.00 92.19 370 TYR A O 1
ATOM 2893 N N . ARG A 1 371 ? 28.725 20.835 -36.024 1.00 92.75 371 ARG A N 1
ATOM 2894 C CA . ARG A 1 371 ? 28.784 19.364 -35.957 1.00 92.75 371 ARG A CA 1
ATOM 2895 C C . ARG A 1 371 ? 27.849 18.706 -36.972 1.00 92.75 371 ARG A C 1
ATOM 2897 O O . ARG A 1 371 ? 28.255 17.791 -37.676 1.00 92.75 371 ARG A O 1
ATOM 2904 N N . LEU A 1 372 ? 26.616 19.202 -37.089 1.00 89.25 372 LEU A N 1
ATOM 2905 C CA . LEU A 1 372 ? 25.641 18.697 -38.059 1.00 89.25 372 LEU A CA 1
ATOM 2906 C C . LEU A 1 372 ? 26.027 19.028 -39.506 1.00 89.25 372 LEU A C 1
ATOM 2908 O O . LEU A 1 372 ? 25.802 18.212 -40.389 1.00 89.25 372 LEU A O 1
ATOM 2912 N N . LYS A 1 373 ? 26.638 20.193 -39.767 1.00 89.00 373 LYS A N 1
ATOM 2913 C CA . LYS A 1 373 ? 27.156 20.538 -41.101 1.00 89.00 373 LYS A CA 1
ATOM 2914 C C . LYS A 1 373 ? 28.249 19.566 -41.540 1.00 89.00 373 LYS A C 1
ATOM 2916 O O . LYS A 1 373 ? 28.276 19.186 -42.703 1.00 89.00 373 LYS A O 1
ATOM 2921 N N . GLU A 1 374 ? 29.122 19.171 -40.619 1.00 87.94 374 GLU A N 1
ATOM 2922 C CA . GLU A 1 374 ? 30.183 18.198 -40.881 1.00 87.94 374 GLU A CA 1
ATOM 2923 C C . GLU A 1 374 ? 29.644 16.769 -41.066 1.00 87.94 374 GLU A C 1
ATOM 2925 O O . GLU A 1 374 ? 30.228 15.984 -41.804 1.00 87.94 374 GLU A O 1
ATOM 2930 N N . LEU A 1 375 ? 28.490 16.456 -40.470 1.00 86.75 375 LEU A N 1
ATOM 2931 C CA . LEU A 1 375 ? 27.804 15.173 -40.634 1.00 86.75 375 LEU A CA 1
ATOM 2932 C C . LEU A 1 375 ? 26.835 15.124 -41.832 1.00 86.75 375 LEU A C 1
ATOM 2934 O O . LEU A 1 375 ? 26.306 14.048 -42.101 1.00 86.75 375 LEU A O 1
ATOM 2938 N N . ARG A 1 376 ? 26.629 16.235 -42.567 1.00 78.81 376 ARG A N 1
ATOM 2939 C CA . ARG A 1 376 ? 25.599 16.375 -43.625 1.00 78.81 376 ARG A CA 1
ATOM 2940 C C . ARG A 1 376 ? 25.560 15.228 -44.625 1.00 78.81 376 ARG A C 1
ATOM 2942 O O . ARG A 1 376 ? 24.491 14.693 -44.891 1.00 78.81 376 ARG A O 1
ATOM 2949 N N . SER A 1 377 ? 26.720 14.839 -45.150 1.00 75.12 377 SER A N 1
ATOM 2950 C CA . SER A 1 377 ? 26.830 13.776 -46.156 1.00 75.12 377 SER A CA 1
ATOM 2951 C C . SER A 1 377 ? 26.265 12.437 -45.675 1.00 75.12 377 SER A C 1
ATOM 2953 O O . SER A 1 377 ? 25.713 11.688 -46.474 1.00 75.12 377 SER A O 1
ATOM 2955 N N . PHE A 1 378 ? 26.367 12.153 -44.377 1.00 77.06 378 PHE A N 1
ATOM 2956 C CA . PHE A 1 378 ? 25.811 10.958 -43.748 1.00 77.06 378 PHE A CA 1
ATOM 2957 C C . PHE A 1 378 ? 24.364 11.182 -43.290 1.00 77.06 378 PHE A C 1
ATOM 2959 O O . PHE A 1 378 ? 23.484 10.358 -43.534 1.00 77.06 378 PHE A O 1
ATOM 2966 N N . THR A 1 379 ? 24.094 12.315 -42.642 1.00 71.31 379 THR A N 1
ATOM 2967 C CA . THR A 1 379 ? 22.790 12.611 -42.048 1.00 71.31 379 THR A CA 1
ATOM 2968 C C . THR A 1 379 ? 21.686 12.761 -43.081 1.00 71.31 379 THR A C 1
ATOM 2970 O O . THR A 1 379 ? 20.585 12.279 -42.846 1.00 71.31 379 THR A O 1
ATOM 2973 N N . ASP A 1 380 ? 21.960 13.368 -44.235 1.00 75.06 380 ASP A N 1
ATOM 2974 C CA . ASP A 1 380 ? 20.925 13.630 -45.241 1.00 75.06 380 ASP A CA 1
ATOM 2975 C C . ASP A 1 380 ? 20.391 12.316 -45.851 1.00 75.06 380 ASP A C 1
ATOM 2977 O O . ASP A 1 380 ? 19.189 12.177 -46.071 1.00 75.06 380 ASP A O 1
ATOM 2981 N N . ALA A 1 381 ? 21.255 11.309 -46.031 1.00 71.88 381 ALA A N 1
ATOM 2982 C CA . ALA A 1 381 ? 20.876 9.985 -46.535 1.00 71.88 381 ALA A CA 1
ATOM 2983 C C . ALA A 1 381 ? 20.189 9.101 -45.477 1.00 71.88 381 ALA A C 1
ATOM 2985 O O . ALA A 1 381 ? 19.304 8.309 -45.801 1.00 71.88 381 ALA A O 1
ATOM 2986 N N . VAL A 1 382 ? 20.591 9.219 -44.208 1.00 70.88 382 VAL A N 1
ATOM 2987 C CA . VAL A 1 382 ? 20.001 8.449 -43.101 1.00 70.88 382 VAL A CA 1
ATOM 2988 C C . VAL A 1 382 ? 18.661 9.032 -42.659 1.00 70.88 382 VAL A C 1
ATOM 2990 O O . VAL A 1 382 ? 17.761 8.281 -42.299 1.00 70.88 382 VAL A O 1
ATOM 2993 N N . PHE A 1 383 ? 18.499 10.356 -42.694 1.00 69.50 383 PHE A N 1
ATOM 2994 C CA . PHE A 1 383 ? 17.283 11.025 -42.226 1.00 69.50 383 PHE A CA 1
ATOM 2995 C C . PHE A 1 383 ? 16.183 11.121 -43.283 1.00 69.50 383 PHE A C 1
ATOM 2997 O O . PHE A 1 383 ? 15.027 11.320 -42.918 1.00 69.50 383 PHE A O 1
ATOM 3004 N N . ALA A 1 384 ? 16.504 10.933 -44.566 1.00 71.12 384 ALA A N 1
ATOM 3005 C CA . ALA A 1 384 ? 15.495 10.777 -45.613 1.00 71.12 384 ALA A CA 1
ATOM 3006 C C . ALA A 1 384 ? 14.655 9.492 -45.441 1.00 71.12 384 ALA A C 1
ATOM 3008 O O . ALA A 1 384 ? 13.522 9.433 -45.913 1.00 71.12 384 ALA A O 1
ATOM 3009 N N . GLU A 1 385 ? 15.182 8.482 -44.737 1.00 78.31 385 GLU A N 1
ATOM 3010 C CA . GLU A 1 385 ? 14.531 7.189 -44.510 1.00 78.31 385 GLU A CA 1
ATOM 3011 C C . GLU A 1 385 ? 14.333 6.939 -43.006 1.00 78.31 385 GLU A C 1
ATOM 3013 O O . GLU A 1 385 ? 15.263 6.576 -42.284 1.00 78.31 385 GLU A O 1
ATOM 3018 N N . GLY A 1 386 ? 13.099 7.110 -42.517 1.00 79.31 386 GLY A N 1
ATOM 3019 C CA . GLY A 1 386 ? 12.781 7.029 -41.084 1.00 79.31 386 GLY A CA 1
ATOM 3020 C C . GLY A 1 386 ? 13.211 5.723 -40.400 1.00 79.31 386 GLY A C 1
ATOM 3021 O O . GLY A 1 386 ? 13.611 5.742 -39.234 1.00 79.31 386 GLY A O 1
ATOM 3022 N N . ASP A 1 387 ? 13.204 4.602 -41.122 1.00 84.88 387 ASP A N 1
ATOM 3023 C CA . ASP A 1 387 ? 13.650 3.315 -40.582 1.00 84.88 387 ASP A CA 1
ATOM 3024 C C . ASP A 1 387 ? 15.167 3.273 -40.362 1.00 84.88 387 ASP A C 1
ATOM 3026 O O . ASP A 1 387 ? 15.612 2.817 -39.309 1.00 84.88 387 ASP A O 1
ATOM 3030 N N . ARG A 1 388 ? 15.974 3.852 -41.266 1.00 85.50 388 ARG A N 1
ATOM 3031 C CA . ARG A 1 388 ? 17.433 3.951 -41.075 1.00 85.50 388 ARG A CA 1
ATOM 3032 C C . ARG A 1 388 ? 17.786 4.791 -39.853 1.00 85.50 388 ARG A C 1
ATOM 3034 O O . ARG A 1 388 ? 18.684 4.421 -39.097 1.00 85.50 388 ARG A O 1
ATOM 3041 N N . ALA A 1 389 ? 17.065 5.887 -39.627 1.00 87.69 389 ALA A N 1
ATOM 3042 C CA . ALA A 1 389 ? 17.243 6.725 -38.444 1.00 87.69 389 ALA A CA 1
ATOM 3043 C C . ALA A 1 389 ? 16.985 5.944 -37.137 1.00 87.69 389 ALA A C 1
ATOM 3045 O O . ALA A 1 389 ? 17.764 6.050 -36.186 1.00 87.69 389 ALA A O 1
ATOM 3046 N N . ARG A 1 390 ? 15.937 5.107 -37.101 1.00 89.56 390 ARG A N 1
ATOM 3047 C CA . ARG A 1 390 ? 15.619 4.238 -35.952 1.00 89.56 390 ARG A CA 1
ATOM 3048 C C . ARG A 1 390 ? 16.663 3.143 -35.750 1.00 89.56 390 ARG A C 1
ATOM 3050 O O . ARG A 1 390 ? 17.115 2.943 -34.624 1.00 89.56 390 ARG A O 1
ATOM 3057 N N . THR A 1 391 ? 17.087 2.474 -36.822 1.00 92.62 391 THR A N 1
ATOM 3058 C CA . THR A 1 391 ? 18.143 1.454 -36.775 1.00 92.62 391 THR A CA 1
ATOM 3059 C C . THR A 1 391 ? 19.460 2.036 -36.264 1.00 92.62 391 THR A C 1
ATOM 3061 O O . THR A 1 391 ? 20.117 1.419 -35.426 1.00 92.62 391 THR A O 1
ATOM 3064 N N . LEU A 1 392 ? 19.826 3.245 -36.703 1.00 92.31 392 LEU A N 1
ATOM 3065 C CA . LEU A 1 392 ? 21.013 3.944 -36.216 1.00 92.31 392 LEU A CA 1
ATOM 3066 C C . LEU A 1 392 ? 20.907 4.286 -34.726 1.00 92.31 392 LEU A C 1
ATOM 3068 O O . LEU A 1 392 ? 21.857 4.051 -33.981 1.00 92.31 392 LEU A O 1
ATOM 3072 N N . LEU A 1 393 ? 19.759 4.798 -34.271 1.00 92.19 393 LEU A N 1
ATOM 3073 C CA . LEU A 1 393 ? 19.540 5.083 -32.852 1.00 92.19 393 LEU A CA 1
ATOM 3074 C C . LEU A 1 393 ? 19.662 3.811 -32.000 1.00 92.19 393 LEU A C 1
ATOM 3076 O O . LEU A 1 393 ? 20.328 3.833 -30.964 1.00 92.19 393 LEU A O 1
ATOM 3080 N N . LEU A 1 394 ? 19.074 2.700 -32.455 1.00 94.00 394 LEU A N 1
ATOM 3081 C CA . LEU A 1 394 ? 19.199 1.402 -31.794 1.00 94.00 394 LEU A CA 1
ATOM 3082 C C . LEU A 1 394 ? 20.665 0.955 -31.724 1.00 94.00 394 LEU A C 1
ATOM 3084 O O . LEU A 1 394 ? 21.143 0.616 -30.646 1.00 94.00 394 LEU A O 1
ATOM 3088 N N . ALA A 1 395 ? 21.408 1.021 -32.832 1.00 94.81 395 ALA A N 1
ATOM 3089 C CA . ALA A 1 395 ? 22.822 0.645 -32.864 1.00 94.81 395 ALA A CA 1
ATOM 3090 C C . ALA A 1 395 ? 23.688 1.492 -31.915 1.00 94.81 395 ALA A C 1
ATOM 3092 O O . ALA A 1 395 ? 24.572 0.956 -31.246 1.00 94.81 395 ALA A O 1
ATOM 3093 N N . LEU A 1 396 ? 23.430 2.800 -31.811 1.00 93.88 396 LEU A N 1
ATOM 3094 C CA . LEU A 1 396 ? 24.140 3.683 -30.877 1.00 93.88 396 LEU A CA 1
ATOM 3095 C C . LEU A 1 396 ? 23.901 3.273 -29.417 1.00 93.88 396 LEU A C 1
ATOM 3097 O O . LEU A 1 396 ? 24.860 3.171 -28.647 1.00 93.88 396 LEU A O 1
ATOM 3101 N N . ARG A 1 397 ? 22.647 2.973 -29.064 1.00 94.12 397 ARG A N 1
ATOM 3102 C CA . ARG A 1 397 ? 22.261 2.519 -27.723 1.00 94.12 397 ARG A CA 1
ATOM 3103 C C . ARG A 1 397 ? 22.807 1.128 -27.388 1.00 94.12 397 ARG A C 1
ATOM 3105 O O . ARG A 1 397 ? 23.372 0.942 -26.315 1.00 94.12 397 ARG A O 1
ATOM 311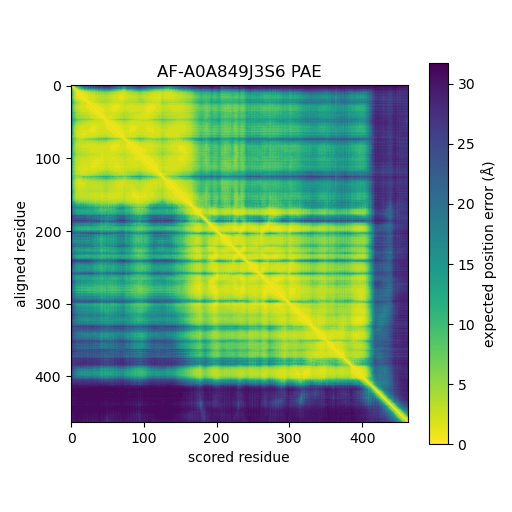2 N N . VAL A 1 398 ? 22.728 0.178 -28.321 1.00 94.75 398 VAL A N 1
ATOM 3113 C CA . VAL A 1 398 ? 23.293 -1.177 -28.169 1.00 94.75 398 VAL A CA 1
ATOM 3114 C C . VAL A 1 398 ? 24.807 -1.114 -27.987 1.00 94.75 398 VAL A C 1
ATOM 3116 O O . VAL A 1 398 ? 25.342 -1.738 -27.076 1.00 94.75 398 VAL A O 1
ATOM 3119 N N . ARG A 1 399 ? 25.516 -0.301 -28.784 1.00 93.56 399 ARG A N 1
ATOM 3120 C CA . ARG A 1 399 ? 26.964 -0.115 -28.610 1.00 93.56 399 ARG A CA 1
ATOM 3121 C C . ARG A 1 399 ? 27.301 0.389 -27.213 1.00 93.56 399 ARG A C 1
ATOM 3123 O O . ARG A 1 399 ? 28.283 -0.054 -26.618 1.00 93.56 399 ARG A O 1
ATOM 3130 N N . ARG A 1 400 ? 26.521 1.349 -26.715 1.00 91.50 400 ARG A N 1
ATOM 3131 C CA . ARG A 1 400 ? 26.709 1.918 -25.383 1.00 91.50 400 ARG A CA 1
ATOM 3132 C C . ARG A 1 400 ? 26.538 0.852 -24.304 1.00 91.50 400 ARG A C 1
ATOM 3134 O O . ARG A 1 400 ? 27.434 0.715 -23.479 1.00 91.50 400 ARG A O 1
ATOM 3141 N N . ALA A 1 401 ? 25.470 0.061 -24.380 1.00 92.25 401 ALA A N 1
ATOM 3142 C CA . ALA A 1 401 ? 25.223 -1.053 -23.469 1.00 92.25 401 ALA A CA 1
ATOM 3143 C C . ALA A 1 401 ? 26.359 -2.095 -23.482 1.00 92.25 401 ALA A C 1
ATOM 3145 O O . ALA A 1 401 ? 26.905 -2.428 -22.433 1.00 92.25 401 ALA A O 1
ATOM 3146 N N . LEU A 1 402 ? 26.789 -2.537 -24.670 1.00 91.62 402 LEU A N 1
ATOM 3147 C CA . LEU A 1 402 ? 27.889 -3.500 -24.821 1.00 91.62 402 LEU A CA 1
ATOM 3148 C C . LEU A 1 402 ? 29.201 -2.973 -24.227 1.00 91.62 402 LEU A C 1
ATOM 3150 O O . LEU A 1 402 ? 29.926 -3.701 -23.557 1.00 91.62 402 LEU A O 1
ATOM 3154 N N . SER A 1 403 ? 29.493 -1.687 -24.440 1.00 87.81 403 SER A N 1
ATOM 3155 C CA . SER A 1 403 ? 30.713 -1.054 -23.924 1.00 87.81 403 SER A CA 1
ATOM 3156 C C . SER A 1 403 ? 30.753 -1.011 -22.392 1.00 87.81 403 SER A C 1
ATOM 3158 O O . SER A 1 403 ? 31.839 -0.990 -21.813 1.00 87.81 403 SER A O 1
ATOM 3160 N N . LEU A 1 404 ? 29.591 -0.972 -21.734 1.00 83.88 404 LEU A N 1
ATOM 3161 C CA . LEU A 1 404 ? 29.479 -0.975 -20.276 1.00 83.88 404 LEU A CA 1
ATOM 3162 C C . LEU A 1 404 ? 29.649 -2.381 -19.699 1.00 83.88 404 LEU A C 1
ATOM 3164 O O . LEU A 1 404 ? 30.431 -2.538 -18.764 1.00 83.88 404 LEU A O 1
ATOM 3168 N N . GLN A 1 405 ? 29.045 -3.401 -20.323 1.00 78.25 405 GLN A N 1
ATOM 3169 C CA . GLN A 1 405 ? 29.282 -4.802 -19.956 1.00 78.25 405 GLN A CA 1
ATOM 3170 C C . GLN A 1 405 ? 30.775 -5.147 -20.029 1.00 78.25 405 GLN A C 1
ATOM 3172 O O . GLN A 1 405 ? 31.340 -5.657 -19.068 1.00 78.25 405 GLN A O 1
ATOM 3177 N N . THR A 1 406 ? 31.459 -4.799 -21.127 1.00 73.00 406 THR A N 1
ATOM 3178 C CA . THR A 1 406 ? 32.900 -5.076 -21.278 1.00 73.00 406 THR A CA 1
ATOM 3179 C C . THR A 1 406 ? 33.748 -4.399 -20.194 1.00 73.00 406 THR A C 1
ATOM 3181 O O . THR A 1 406 ? 34.742 -4.968 -19.749 1.00 73.00 406 THR A O 1
ATOM 3184 N N . ARG A 1 407 ? 33.362 -3.201 -19.730 1.00 67.38 407 ARG A N 1
ATOM 3185 C CA . ARG A 1 407 ? 34.048 -2.518 -18.620 1.00 67.38 407 ARG A CA 1
ATOM 3186 C C . ARG A 1 407 ? 33.809 -3.209 -17.281 1.00 67.38 407 ARG A C 1
ATOM 3188 O O . ARG A 1 407 ? 34.772 -3.381 -16.546 1.00 67.38 407 ARG A O 1
ATOM 3195 N N . GLN A 1 408 ? 32.578 -3.629 -16.994 1.00 60.75 408 GLN A N 1
ATOM 3196 C CA . GLN A 1 408 ? 32.241 -4.363 -15.769 1.00 60.75 408 GLN A CA 1
ATOM 3197 C C . GLN A 1 408 ? 32.990 -5.701 -15.691 1.00 60.75 408 GLN A C 1
ATOM 3199 O O . GLN A 1 408 ? 33.645 -5.956 -14.686 1.00 60.75 408 GLN A O 1
ATOM 3204 N N . PHE A 1 409 ? 33.042 -6.474 -16.785 1.00 58.62 409 PHE A N 1
ATOM 3205 C CA . PHE A 1 409 ? 33.844 -7.706 -16.850 1.00 58.62 409 PHE A CA 1
ATOM 3206 C C . PHE A 1 409 ? 35.341 -7.457 -16.600 1.00 58.62 409 PHE A C 1
ATOM 3208 O O . PHE A 1 409 ? 35.999 -8.245 -15.923 1.00 58.62 409 PHE A O 1
ATOM 3215 N N . HIS A 1 410 ? 35.898 -6.351 -17.105 1.00 50.53 410 HIS A N 1
ATOM 3216 C CA . HIS A 1 410 ? 37.294 -5.992 -16.843 1.00 50.53 410 HIS A CA 1
ATOM 3217 C C . HIS A 1 410 ? 37.546 -5.475 -15.423 1.00 50.53 410 HIS A C 1
ATOM 3219 O O . HIS A 1 410 ? 38.654 -5.642 -14.928 1.00 50.53 410 HIS A O 1
ATOM 3225 N N . THR A 1 411 ? 36.567 -4.856 -14.764 1.00 49.22 411 THR A N 1
ATOM 3226 C CA . THR A 1 411 ? 36.691 -4.432 -13.360 1.00 49.22 411 THR A CA 1
ATOM 3227 C C . THR A 1 411 ? 36.556 -5.619 -12.402 1.00 49.22 411 THR A C 1
ATOM 3229 O O . THR A 1 411 ? 37.328 -5.705 -11.459 1.00 49.22 411 THR A O 1
ATOM 3232 N N . GLU A 1 412 ? 35.668 -6.579 -12.678 1.00 43.69 412 GLU A N 1
ATOM 3233 C CA . GLU A 1 412 ? 35.479 -7.782 -11.846 1.00 43.69 412 GLU A CA 1
ATOM 3234 C C . GLU A 1 412 ? 36.595 -8.829 -12.020 1.00 43.69 412 GLU A C 1
ATOM 3236 O O . GLU A 1 412 ? 36.983 -9.483 -11.056 1.00 43.69 412 GLU A O 1
ATOM 3241 N N . CYS A 1 413 ? 37.170 -8.975 -13.223 1.00 39.69 413 CYS A N 1
ATOM 3242 C CA . CYS A 1 413 ? 38.359 -9.816 -13.444 1.00 39.69 413 CYS A CA 1
ATOM 3243 C C . CYS A 1 413 ? 39.694 -9.072 -13.242 1.00 39.69 413 CYS A C 1
ATOM 3245 O O . CYS A 1 413 ? 40.745 -9.712 -13.164 1.00 39.69 413 CYS A O 1
ATOM 3247 N N . GLY A 1 414 ? 39.675 -7.738 -13.171 1.00 39.25 414 GLY A N 1
ATOM 3248 C CA . GLY A 1 414 ? 40.861 -6.883 -13.038 1.00 39.25 414 GLY A CA 1
ATOM 3249 C C . GLY A 1 414 ? 41.583 -7.002 -11.695 1.00 39.25 414 GLY A C 1
ATOM 3250 O O . GLY A 1 414 ? 42.754 -6.641 -11.619 1.00 39.25 414 GLY A O 1
ATOM 3251 N N . ASP A 1 415 ? 40.939 -7.593 -10.685 1.00 38.44 415 ASP A N 1
ATOM 3252 C CA . ASP A 1 415 ? 41.575 -7.965 -9.415 1.00 38.44 415 ASP A CA 1
ATOM 3253 C C . ASP A 1 415 ? 42.384 -9.278 -9.498 1.00 38.44 415 ASP A C 1
ATOM 3255 O O . ASP A 1 415 ? 42.978 -9.698 -8.503 1.00 38.44 415 ASP A O 1
ATOM 3259 N N . LEU A 1 416 ? 42.463 -9.932 -10.670 1.00 37.62 416 LEU A N 1
ATOM 3260 C CA . LEU A 1 416 ? 43.213 -11.186 -10.831 1.00 37.62 416 LEU A CA 1
ATOM 3261 C C . LEU A 1 416 ? 44.222 -11.259 -11.985 1.00 37.62 416 LEU A C 1
ATOM 3263 O O . LEU A 1 416 ? 44.962 -12.240 -12.028 1.00 37.62 416 LEU A O 1
ATOM 3267 N N . VAL A 1 417 ? 44.355 -10.269 -12.877 1.00 33.03 417 VAL A N 1
ATOM 3268 C CA . VAL A 1 417 ? 45.446 -10.283 -13.878 1.00 33.03 417 VAL A CA 1
ATOM 3269 C C . VAL A 1 417 ? 45.917 -8.867 -14.225 1.00 33.03 417 VAL A C 1
ATOM 3271 O O . VAL A 1 417 ? 45.318 -8.178 -15.048 1.00 33.03 417 VAL A O 1
ATOM 3274 N N . SER A 1 418 ? 47.037 -8.450 -13.633 1.00 29.78 418 SER A N 1
ATOM 3275 C CA . SER A 1 418 ? 47.869 -7.356 -14.141 1.00 29.78 418 SER A CA 1
ATOM 3276 C C . SER A 1 418 ? 48.785 -7.861 -15.265 1.00 29.78 418 SER A C 1
ATOM 3278 O O . SER A 1 418 ? 49.347 -8.947 -15.147 1.00 29.78 418 SER A O 1
ATOM 3280 N N . ASP A 1 419 ? 48.969 -7.028 -16.292 1.00 40.00 419 ASP A N 1
ATOM 3281 C CA . ASP A 1 419 ? 49.857 -7.171 -17.461 1.00 40.00 419 ASP A CA 1
ATOM 3282 C C . ASP A 1 419 ? 49.397 -8.072 -18.619 1.00 40.00 419 ASP A C 1
ATOM 3284 O O . ASP A 1 419 ? 49.894 -9.181 -18.796 1.00 40.00 419 ASP A O 1
ATOM 3288 N N . VAL A 1 420 ? 48.580 -7.514 -19.530 1.00 32.28 420 VAL A N 1
ATOM 3289 C CA . VAL A 1 420 ? 48.722 -7.781 -20.977 1.00 32.28 420 VAL A CA 1
ATOM 3290 C C . VAL A 1 420 ? 48.461 -6.509 -21.806 1.00 32.28 420 VAL A C 1
ATOM 3292 O O . VAL A 1 420 ? 47.464 -5.811 -21.640 1.00 32.28 420 VAL A O 1
ATOM 3295 N N . ASP A 1 421 ? 49.399 -6.246 -22.715 1.00 30.16 421 ASP A N 1
ATOM 3296 C CA . ASP A 1 421 ? 49.497 -5.184 -23.724 1.00 30.16 421 ASP A CA 1
ATOM 3297 C C . ASP A 1 421 ? 48.238 -5.025 -24.621 1.00 30.16 421 ASP A C 1
ATOM 3299 O O . ASP A 1 421 ? 47.735 -5.991 -25.203 1.00 30.16 421 ASP A O 1
ATOM 3303 N N . GLN A 1 422 ? 47.751 -3.783 -24.774 1.00 38.12 422 GLN A N 1
ATOM 3304 C CA . GLN A 1 422 ? 46.524 -3.403 -25.504 1.00 38.12 422 GLN A CA 1
ATOM 3305 C C . GLN A 1 422 ? 46.588 -3.599 -27.034 1.00 38.12 422 GLN A C 1
ATOM 3307 O O . GLN A 1 422 ? 45.586 -3.404 -27.722 1.00 38.12 422 GLN A O 1
ATOM 3312 N N . SER A 1 423 ? 47.728 -4.005 -27.594 1.00 31.45 423 SER A N 1
ATOM 3313 C CA . SER A 1 423 ? 47.920 -4.164 -29.045 1.00 31.45 423 SER A CA 1
ATOM 3314 C C . SER A 1 423 ? 47.504 -5.532 -29.626 1.00 31.45 423 SER A C 1
ATOM 3316 O O . SER A 1 423 ? 47.653 -5.751 -30.828 1.00 31.45 423 SER A O 1
ATOM 3318 N N . LYS A 1 424 ? 46.945 -6.454 -28.822 1.00 31.73 424 LYS A N 1
ATOM 3319 C CA . LYS A 1 424 ? 46.554 -7.820 -29.256 1.00 31.73 424 LYS A CA 1
ATOM 3320 C C . LYS A 1 424 ? 45.061 -8.174 -29.135 1.00 31.73 424 LYS A C 1
ATOM 3322 O O . LYS A 1 424 ? 44.707 -9.349 -29.184 1.00 31.73 424 LYS A O 1
ATOM 3327 N N . LEU A 1 425 ? 44.168 -7.192 -29.031 1.00 38.91 425 LEU A N 1
ATOM 3328 C CA . LEU A 1 425 ? 42.727 -7.423 -28.820 1.00 38.91 425 LEU A CA 1
ATOM 3329 C C . LEU A 1 425 ? 41.938 -8.004 -30.019 1.00 38.91 425 LEU A C 1
ATOM 3331 O O . LEU A 1 425 ? 40.733 -8.197 -29.894 1.00 38.91 425 LEU A O 1
ATOM 3335 N N . ASP A 1 426 ? 42.578 -8.354 -31.141 1.00 35.59 426 ASP A N 1
ATOM 3336 C CA . ASP A 1 426 ? 41.884 -8.904 -32.324 1.00 35.59 426 ASP A CA 1
ATOM 3337 C C . ASP A 1 426 ? 41.748 -10.439 -32.363 1.00 35.59 426 ASP A C 1
ATOM 3339 O O . ASP A 1 426 ? 41.182 -10.982 -33.311 1.00 35.59 426 ASP A O 1
ATOM 3343 N N . VAL A 1 427 ? 42.196 -11.177 -31.342 1.00 37.62 427 VAL A N 1
ATOM 3344 C CA . VAL A 1 427 ? 41.969 -12.633 -31.281 1.00 37.62 427 VAL A CA 1
ATOM 3345 C C . VAL A 1 427 ? 41.663 -13.072 -29.853 1.00 37.62 427 VAL A C 1
ATOM 3347 O O . VAL A 1 427 ? 42.517 -13.613 -29.161 1.00 37.62 427 VAL A O 1
ATOM 3350 N N . PHE A 1 428 ? 40.425 -12.876 -29.407 1.00 29.55 428 PHE A N 1
ATOM 3351 C CA . PHE A 1 428 ? 39.890 -13.634 -28.276 1.00 29.55 428 PHE A CA 1
ATOM 3352 C C . PHE A 1 428 ? 38.446 -14.038 -28.575 1.00 29.55 428 PHE A C 1
ATOM 3354 O O . PHE A 1 428 ? 37.529 -13.227 -28.507 1.00 29.55 428 PHE A O 1
ATOM 3361 N N . GLN A 1 429 ? 38.259 -15.307 -28.945 1.00 37.75 429 GLN A N 1
ATOM 3362 C CA . GLN A 1 429 ? 36.962 -15.973 -28.870 1.00 37.75 429 GLN A CA 1
ATOM 3363 C C . GLN A 1 429 ? 36.841 -16.634 -27.496 1.00 37.75 429 GLN A C 1
ATOM 3365 O O . GLN A 1 429 ? 37.612 -17.559 -27.219 1.00 37.75 429 GLN A O 1
ATOM 3370 N N . PRO A 1 430 ? 35.873 -16.258 -26.651 1.00 30.78 430 PRO A N 1
ATOM 3371 C CA . PRO A 1 430 ? 35.469 -17.107 -25.554 1.00 30.78 430 PRO A CA 1
ATOM 3372 C C . PRO A 1 430 ? 34.382 -18.058 -26.063 1.00 30.78 430 PRO A C 1
ATOM 3374 O O . PRO A 1 430 ? 33.212 -17.705 -26.182 1.00 30.78 430 PRO A O 1
ATOM 3377 N N . LYS A 1 431 ? 34.760 -19.313 -26.335 1.00 37.25 431 LYS A N 1
ATOM 3378 C CA . LYS A 1 431 ? 33.801 -20.414 -26.209 1.00 37.25 431 LYS A CA 1
ATOM 3379 C C . LYS A 1 431 ? 33.433 -20.497 -24.731 1.00 37.25 431 LYS A C 1
ATOM 3381 O O . LYS A 1 431 ? 34.284 -20.899 -23.948 1.00 37.25 431 LYS A O 1
ATOM 3386 N N . ASN A 1 432 ? 32.211 -20.113 -24.368 1.00 29.00 432 ASN A N 1
ATOM 3387 C CA . ASN A 1 432 ? 31.431 -20.788 -23.332 1.00 29.00 432 ASN A CA 1
ATOM 3388 C C . ASN A 1 432 ? 29.998 -20.252 -23.276 1.00 29.00 432 ASN A C 1
ATOM 3390 O O . ASN A 1 432 ? 29.730 -19.123 -22.882 1.00 29.00 432 ASN A O 1
ATOM 3394 N N . SER A 1 433 ? 29.077 -21.135 -23.640 1.00 34.78 433 SER A N 1
ATOM 3395 C CA . SER A 1 433 ? 27.673 -21.125 -23.265 1.00 34.78 433 SER A CA 1
ATOM 3396 C C . SER A 1 433 ? 27.543 -21.449 -21.774 1.00 34.78 433 SER A C 1
ATOM 3398 O O . SER A 1 433 ? 27.564 -22.624 -21.424 1.00 34.78 433 SER A O 1
ATOM 3400 N N . PHE A 1 434 ? 27.417 -20.453 -20.899 1.00 31.05 434 PHE A N 1
ATOM 3401 C CA . PHE A 1 434 ? 26.927 -20.656 -19.530 1.00 31.05 434 PHE A CA 1
ATOM 3402 C C . PHE A 1 434 ? 26.272 -19.373 -19.010 1.00 31.05 434 PHE A C 1
ATOM 3404 O O . PHE A 1 434 ? 26.950 -18.490 -18.507 1.00 31.05 434 PHE A O 1
ATOM 3411 N N . PHE A 1 435 ? 24.945 -19.303 -19.116 1.00 27.23 435 PHE A N 1
ATOM 3412 C CA . PHE A 1 435 ? 24.085 -18.558 -18.194 1.00 27.23 435 PHE A CA 1
ATOM 3413 C C . PHE A 1 435 ? 22.755 -19.306 -18.067 1.00 27.23 435 PHE A C 1
ATOM 3415 O O . PHE A 1 435 ? 21.767 -19.011 -18.726 1.00 27.23 435 PHE A O 1
ATOM 3422 N N . THR A 1 436 ? 22.764 -20.320 -17.209 1.00 30.89 436 THR A N 1
ATOM 3423 C CA . THR A 1 436 ? 21.604 -20.727 -16.410 1.00 30.89 436 THR A CA 1
ATOM 3424 C C . THR A 1 436 ? 22.162 -21.046 -15.032 1.00 30.89 436 THR A C 1
ATOM 3426 O O . THR A 1 436 ? 22.544 -22.181 -14.755 1.00 30.89 436 THR A O 1
ATOM 3429 N N . SER A 1 437 ? 22.313 -20.026 -14.193 1.00 28.30 437 SER A N 1
ATOM 3430 C CA . SER A 1 437 ? 22.570 -20.213 -12.767 1.00 28.30 437 SER A CA 1
ATOM 3431 C C . SER A 1 437 ? 21.317 -19.797 -12.012 1.00 28.30 437 SER A C 1
ATOM 3433 O O . SER A 1 437 ? 21.129 -18.630 -11.673 1.00 28.30 437 SER A O 1
ATOM 3435 N N . ASP A 1 438 ? 20.458 -20.788 -11.806 1.00 28.12 438 ASP A N 1
ATOM 3436 C CA . ASP A 1 438 ? 19.482 -20.832 -10.723 1.00 28.12 438 ASP A CA 1
ATOM 3437 C C . ASP A 1 438 ? 20.259 -20.794 -9.390 1.00 28.12 438 ASP A C 1
ATOM 3439 O O . ASP A 1 438 ? 21.147 -21.631 -9.197 1.00 28.12 438 ASP A O 1
ATOM 3443 N N . PRO A 1 439 ? 19.998 -19.866 -8.452 1.00 28.80 439 PRO A N 1
ATOM 3444 C CA . PRO A 1 439 ? 20.767 -19.781 -7.213 1.00 28.80 439 PRO A CA 1
ATOM 3445 C C . PRO A 1 439 ? 20.257 -20.722 -6.106 1.00 28.80 439 PRO A C 1
ATOM 3447 O O . PRO A 1 439 ? 20.514 -20.465 -4.935 1.00 28.80 439 PRO A O 1
ATOM 3450 N N . PHE A 1 440 ? 19.555 -21.815 -6.432 1.00 32.97 440 PHE A 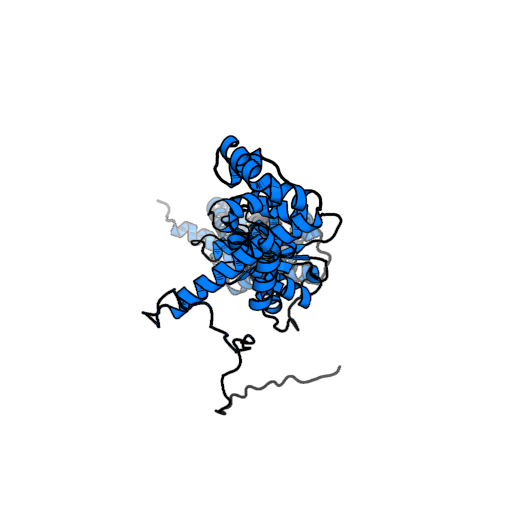N 1
ATOM 3451 C CA . PHE A 1 440 ? 19.077 -22.783 -5.434 1.00 32.97 440 PHE A CA 1
ATOM 3452 C C . PHE A 1 440 ? 19.058 -24.225 -5.957 1.00 32.97 440 PHE A C 1
ATOM 3454 O O . PHE A 1 440 ? 18.002 -24.817 -6.157 1.00 32.97 440 PHE A O 1
ATOM 3461 N N . SER A 1 441 ? 20.227 -24.849 -6.114 1.00 33.06 441 SER A N 1
ATOM 3462 C CA . SER A 1 441 ? 20.295 -26.317 -6.175 1.00 33.06 441 SER A CA 1
ATOM 3463 C C . SER A 1 441 ? 21.635 -26.871 -5.682 1.00 33.06 441 SER A C 1
ATOM 3465 O O . SER A 1 441 ? 22.398 -27.451 -6.449 1.00 33.06 441 SER A O 1
ATOM 3467 N N . SER A 1 442 ? 21.933 -26.726 -4.391 1.00 28.30 442 SER A N 1
ATOM 3468 C CA . SER A 1 442 ? 22.921 -27.591 -3.727 1.00 28.30 442 SER A CA 1
ATOM 3469 C C . SER A 1 442 ? 22.844 -27.485 -2.204 1.00 28.30 442 SER A C 1
ATOM 3471 O O . SER A 1 442 ? 23.671 -26.824 -1.582 1.00 28.30 442 SER A O 1
ATOM 3473 N N . ILE A 1 443 ? 21.888 -28.181 -1.588 1.00 30.78 443 ILE A N 1
ATOM 3474 C CA . ILE A 1 443 ? 22.113 -28.766 -0.261 1.00 30.78 443 ILE A CA 1
ATOM 3475 C C . ILE A 1 443 ? 21.704 -30.232 -0.358 1.00 30.78 443 ILE A C 1
ATOM 3477 O O . ILE A 1 443 ? 20.571 -30.566 -0.705 1.00 30.78 443 ILE A O 1
ATOM 3481 N N . GLY A 1 444 ? 22.704 -31.089 -0.172 1.00 28.00 444 GLY A N 1
ATOM 3482 C CA . GLY A 1 444 ? 22.621 -32.525 -0.350 1.00 28.00 444 GLY A CA 1
ATOM 3483 C C . GLY A 1 444 ? 21.713 -33.200 0.669 1.00 28.00 444 GLY A C 1
ATOM 3484 O O . GLY A 1 444 ? 21.567 -32.770 1.811 1.00 28.00 444 GLY A O 1
ATOM 3485 N N . LYS A 1 445 ? 21.147 -34.314 0.209 1.00 30.16 445 LYS A N 1
ATOM 3486 C CA . LYS A 1 445 ? 20.734 -35.432 1.048 1.00 30.16 445 LYS A CA 1
ATOM 3487 C C . LYS A 1 445 ? 21.957 -35.908 1.834 1.00 30.16 445 LYS A C 1
ATOM 3489 O O . LYS A 1 445 ? 22.921 -36.310 1.200 1.00 30.16 445 LYS A O 1
ATOM 3494 N N . ASP A 1 446 ? 21.896 -35.860 3.158 1.00 28.98 446 ASP A N 1
ATOM 3495 C CA . ASP A 1 446 ? 22.326 -36.943 4.045 1.00 28.98 446 ASP A CA 1
ATOM 3496 C C . ASP A 1 446 ? 21.744 -36.702 5.445 1.00 28.98 446 ASP A C 1
ATOM 3498 O O . ASP A 1 446 ? 21.568 -35.568 5.885 1.00 28.98 446 ASP A O 1
ATOM 3502 N N . GLY A 1 447 ? 21.281 -37.791 6.057 1.00 25.72 447 GLY A N 1
ATOM 3503 C CA . GLY A 1 447 ? 20.199 -37.786 7.035 1.00 25.72 447 GLY A CA 1
ATOM 3504 C C . GLY A 1 447 ? 20.537 -37.338 8.454 1.00 25.72 447 GLY A C 1
ATOM 3505 O O . GLY A 1 447 ? 21.678 -37.371 8.893 1.00 25.72 447 GLY A O 1
ATOM 3506 N N . LEU A 1 448 ? 19.473 -37.070 9.208 1.00 25.25 448 LEU A N 1
ATOM 3507 C CA . LEU A 1 448 ? 19.288 -37.640 10.538 1.00 25.25 448 LEU A CA 1
ATOM 3508 C C . LEU A 1 448 ? 17.780 -37.743 10.806 1.00 25.25 448 LEU A C 1
ATOM 3510 O O . LEU A 1 448 ? 17.054 -36.751 10.778 1.00 25.25 448 LEU A O 1
ATOM 3514 N N . TYR A 1 449 ? 17.315 -38.973 11.011 1.00 28.20 449 TYR A N 1
ATOM 3515 C CA . TYR A 1 449 ? 16.053 -39.250 11.680 1.00 28.20 449 TYR A CA 1
ATOM 3516 C C . TYR A 1 449 ? 16.203 -38.807 13.138 1.00 28.20 449 TYR A C 1
ATOM 3518 O O . TYR A 1 449 ? 17.131 -39.269 13.790 1.00 28.20 449 TYR A O 1
ATOM 3526 N N . ASP A 1 450 ? 15.294 -37.976 13.649 1.00 26.22 450 ASP A N 1
ATOM 3527 C CA . ASP A 1 450 ? 14.686 -38.279 14.943 1.00 26.22 450 ASP A CA 1
ATOM 3528 C C . ASP A 1 450 ? 13.352 -37.551 15.163 1.00 26.22 450 ASP A C 1
ATOM 3530 O O . ASP A 1 450 ? 13.191 -36.342 15.021 1.00 26.22 450 ASP A O 1
ATOM 3534 N N . THR A 1 451 ? 12.391 -38.408 15.476 1.00 28.09 451 THR A N 1
ATOM 3535 C CA . THR A 1 451 ? 11.049 -38.259 16.035 1.00 28.09 451 THR A CA 1
ATOM 3536 C C . THR A 1 451 ? 10.731 -37.007 16.855 1.00 28.09 451 THR A C 1
ATOM 3538 O O . THR A 1 451 ? 11.383 -36.745 17.858 1.00 28.09 451 THR A O 1
ATOM 3541 N N . LEU A 1 452 ? 9.565 -36.412 16.572 1.00 25.38 452 LEU A N 1
ATOM 3542 C CA . LEU A 1 452 ? 8.611 -35.946 17.587 1.00 25.38 452 LEU A CA 1
ATOM 3543 C C . LEU A 1 452 ? 7.179 -36.086 17.036 1.00 25.38 452 LEU A C 1
ATOM 3545 O O . LEU A 1 452 ? 6.703 -35.280 16.242 1.00 25.38 452 LEU A O 1
ATOM 3549 N N . LYS A 1 453 ? 6.519 -37.179 17.442 1.00 26.19 453 LYS A N 1
ATOM 3550 C CA . LYS A 1 453 ? 5.066 -37.367 17.360 1.00 26.19 453 LYS A CA 1
ATOM 3551 C C . LYS A 1 453 ? 4.408 -36.454 18.392 1.00 26.19 453 LYS A C 1
ATOM 3553 O O . LYS A 1 453 ? 4.763 -36.551 19.563 1.00 26.19 453 LYS A O 1
ATOM 3558 N N . ILE A 1 454 ? 3.417 -35.666 17.984 1.00 27.47 454 ILE A N 1
ATOM 3559 C CA . ILE A 1 454 ? 2.334 -35.229 18.871 1.00 27.47 454 ILE A CA 1
ATOM 3560 C C . ILE A 1 454 ? 1.015 -35.450 18.126 1.00 27.47 454 ILE A C 1
ATOM 3562 O O . ILE A 1 454 ? 0.865 -35.074 16.964 1.00 27.47 454 ILE A O 1
ATOM 3566 N N . ASP A 1 455 ? 0.129 -36.161 18.812 1.00 26.36 455 ASP A N 1
ATOM 3567 C CA . ASP A 1 455 ? -1.111 -36.765 18.349 1.00 26.36 455 ASP A CA 1
ATOM 3568 C C . ASP A 1 455 ? -2.153 -35.757 17.845 1.00 26.36 455 ASP A C 1
ATOM 3570 O O . ASP A 1 455 ? -2.418 -34.735 18.475 1.00 26.36 455 ASP A O 1
ATOM 3574 N N . SER A 1 456 ? -2.820 -36.111 16.743 1.00 27.53 456 SER A N 1
ATOM 3575 C CA . SER A 1 456 ? -4.113 -35.545 16.353 1.00 27.53 456 SER A CA 1
ATOM 3576 C C . SER A 1 456 ? -5.165 -36.653 16.395 1.00 27.53 456 SER A C 1
ATOM 3578 O O . SER A 1 456 ? -5.342 -37.419 15.452 1.00 27.53 456 SER A O 1
ATOM 3580 N N . HIS A 1 457 ? -5.862 -36.742 17.526 1.00 28.77 457 HIS A N 1
ATOM 3581 C CA . HIS A 1 457 ? -7.179 -37.360 17.594 1.00 28.77 457 HIS A CA 1
ATOM 3582 C C . HIS A 1 457 ? -8.214 -36.242 17.496 1.00 28.77 457 HIS A C 1
ATOM 3584 O O . HIS A 1 457 ? -8.360 -35.460 18.430 1.00 28.77 457 HIS A O 1
ATOM 3590 N N . PHE A 1 458 ? -8.936 -36.176 16.379 1.00 28.95 458 PHE A N 1
ATOM 3591 C CA . PHE A 1 458 ? -10.287 -35.629 16.382 1.00 28.95 458 PHE A CA 1
ATOM 3592 C C . PHE A 1 458 ? -11.182 -36.512 15.522 1.00 28.95 458 PHE A C 1
ATOM 3594 O O . PHE A 1 458 ? -10.969 -36.682 14.321 1.00 28.95 458 PHE A O 1
ATOM 3601 N N . ASP A 1 459 ? -12.135 -37.117 16.220 1.00 30.03 459 ASP A N 1
ATOM 3602 C CA . ASP A 1 459 ? -13.123 -38.050 15.723 1.00 30.03 459 ASP A CA 1
ATOM 3603 C C . ASP A 1 459 ? -14.073 -37.401 14.718 1.00 30.03 459 ASP A C 1
ATOM 3605 O O . ASP A 1 459 ? -14.622 -36.316 14.919 1.00 30.03 459 ASP A O 1
ATOM 3609 N N . SER A 1 460 ? -14.326 -38.156 13.657 1.00 30.09 460 SER A N 1
ATOM 3610 C CA . SER A 1 460 ? -15.522 -38.067 12.838 1.00 30.09 460 SER A CA 1
ATOM 3611 C C . SER A 1 460 ? -16.735 -38.546 13.640 1.00 30.09 460 SER A C 1
ATOM 3613 O O . SER A 1 460 ? -16.803 -39.724 13.992 1.00 30.09 460 SER A O 1
ATOM 3615 N N . ILE A 1 461 ? -17.730 -37.685 13.847 1.00 32.28 461 ILE A N 1
ATOM 3616 C CA . ILE A 1 461 ? -19.097 -38.126 14.142 1.00 32.28 461 ILE A CA 1
ATOM 3617 C C . ILE A 1 461 ? -20.051 -37.419 13.182 1.00 32.28 461 ILE A C 1
ATOM 3619 O O . ILE A 1 461 ? -20.290 -36.218 13.251 1.00 32.28 461 ILE A O 1
ATOM 3623 N N . THR A 1 462 ? -20.560 -38.227 12.260 1.00 35.19 462 THR A N 1
ATOM 3624 C CA . THR A 1 462 ? -21.813 -38.066 11.527 1.00 35.19 462 THR A CA 1
ATOM 3625 C C . THR A 1 462 ? -23.001 -37.961 12.485 1.00 35.19 462 THR A C 1
ATOM 3627 O O . THR A 1 462 ? -23.141 -38.817 13.362 1.00 35.19 462 THR A O 1
ATOM 3630 N N . GLY A 1 463 ? -23.881 -36.985 12.255 1.00 33.12 463 GLY A N 1
ATOM 3631 C CA . GLY A 1 463 ? -25.166 -36.819 12.941 1.00 33.12 463 GLY A CA 1
ATOM 3632 C C . GLY A 1 463 ? -25.764 -35.454 12.677 1.00 33.12 463 GLY A C 1
ATOM 3633 O O . GLY A 1 463 ? -25.428 -34.541 13.457 1.00 33.12 463 GLY A O 1
#

Sequence (463 aa):
MFEPQSTTLAVSRLLYQIAAGLEAESDRITLAVIHAYDFEIPTYRAISDQRMRDDVFVVCEAIVRGWLRAMSTAGPMEFDILRIILEGVRRRVIQRIELPAVLQAFRVAMRVLWCEIAGSPIWNIQTNKGLLPEVVTWSLDFADQISSAVAGAYTDQSGLIAAELLHCRSTYLDAVLSGGTTAGLDCPSVLEARHFVAVARISPNLDLVQLEKLGEALRTKSRVVLWTVRNRNIITVLDWSGDVTRAHLLRDLERLVGEEHIEIFGVGGTAEGTIETRQSYVEAMASLDLGPDVMPNKNCVYDFQDLAPISAMLEQPEQAWRFVRGVLEPVGELSKRSWVLPTLEAYLANAGSLKVVANSLQIHPNTLKYRLKELRSFTDAVFAEGDRARTLLLALRVRRALSLQTRQFHTECGDLVSDVDQSKLDVFQPKNSFFTSDPFSSIGKDGLYDTLKIDSHFDSITG

Mean predicted aligned error: 13.27 Å

pLDDT: mean 83.0, std 20.15, range [25.25, 98.25]

Radius of gyration: 36.82 Å; Cα contacts (8 Å, |Δi|>4): 481; chains: 1; bounding box: 83×66×105 Å

Solvent-accessible surface area (backbone atoms only — not comparable to full-atom values): 26184 Å² total; per-residue (Å²): 134,83,60,72,68,61,56,52,52,50,50,36,53,49,35,25,55,51,26,65,65,45,59,87,41,45,69,61,51,28,51,51,37,52,52,48,37,47,72,74,34,70,74,59,49,64,60,76,55,63,71,58,50,54,49,49,47,56,31,42,41,34,52,50,53,30,50,39,51,16,28,54,65,64,48,74,64,52,67,74,41,51,49,52,40,43,52,46,42,39,50,34,50,78,69,67,54,55,65,71,60,55,56,44,47,55,53,52,40,53,51,50,54,50,50,53,53,68,66,30,74,72,46,65,38,76,79,50,54,77,48,47,69,59,55,51,48,53,51,48,55,52,51,50,54,50,52,52,54,46,51,49,43,40,52,51,46,52,47,49,55,51,50,49,53,51,48,47,47,33,54,48,52,51,22,35,65,69,69,49,80,62,82,92,51,85,72,71,74,67,46,68,42,44,24,30,22,36,34,33,41,48,54,89,84,70,53,74,70,55,51,51,52,48,51,52,48,44,40,73,78,44,60,36,77,48,58,41,80,53,96,76,22,43,39,31,32,30,62,56,67,73,93,70,53,68,72,56,58,52,51,56,53,41,64,44,44,68,77,68,53,28,64,36,32,4,23,20,43,80,17,56,33,60,70,32,44,28,50,7,40,54,34,3,50,52,15,49,68,47,29,59,76,50,45,68,88,52,76,44,59,23,49,20,85,81,40,46,72,48,56,61,35,63,79,39,55,71,60,40,52,51,50,30,50,63,68,46,49,83,55,47,78,56,58,76,41,87,60,46,58,61,48,52,44,41,32,58,76,50,79,61,41,58,70,61,30,16,58,78,67,73,47,55,59,67,58,48,52,52,55,50,61,75,39,38,86,54,47,58,67,35,63,75,36,69,65,53,41,51,53,45,43,49,33,54,35,41,49,49,46,53,56,49,54,57,48,50,56,49,59,72,51,49,83,76,61,85,88,80,75,87,90,61,80,88,74,79,83,82,88,72,96,80,88,84,78,75,95,80,85,84,82,78,92,77,87,79,91,78,88,83,90,79,88,85,87,78,83,90,78,90,130

Foldseek 3Di:
DDDPVVLLVLQLVLLQVLLVVCVVVLLVLLVVLLVLLLVPFPVSVPDPDPVLVVLSSQLSSLVSVQSSVCSNRVHAGDPVSLVSNLVNLLVCLVVVPDLVRSLVSLVSSLVSVVVSSCPDPSCPPPVNVVSVVVNVVSSVVRSCVSSVSSSVSNVVSNVVVVVVVLVLLQVQLVCLLVVHDNPPRDDDCQLQAKKFKKKFQADPDDDPVLLVVLLVVCVVQAQFPGWYADPNIIITIHGPDDDDDPVNRLVSVLVVDPVRRTPAMQIFDMHHDSNRRNRSVVLRVVQLVLVCQLPVLDSRYGYSVVCVVLVVVVVPVVVLVVLLCVLCVVVPPVVVPPVLLLLLLLCLVVVNPLVSSCVSVVHDSVVSVVSCVVCVVVCVVQVVDNVSSVSSNSSSSSVSSSVVVVVVVCVVCVVPDDDDDPPPPPDDDDPDDDDDDDPDDDDDDDDDDDDDDDDDDDDDDDD

Nearest PDB structures (foldseek):
  7roq-assembly1_A  TM=2.130E-01  e=4.086E+00  Homo sapiens